Protein AF-A0A1M7JB73-F1 (afdb_monomer)

Structure (mmCIF, N/CA/C/O backbone):
data_AF-A0A1M7JB73-F1
#
_entry.id   AF-A0A1M7JB73-F1
#
loop_
_atom_site.group_PDB
_atom_site.id
_atom_site.type_symbol
_atom_site.label_atom_id
_atom_site.label_alt_id
_atom_site.label_comp_id
_atom_site.label_asym_id
_atom_site.label_entity_id
_atom_site.label_seq_id
_atom_site.pdbx_PDB_ins_code
_atom_site.Cartn_x
_atom_site.Cartn_y
_atom_site.Cartn_z
_atom_site.occupancy
_atom_site.B_iso_or_equiv
_atom_site.auth_seq_id
_atom_site.auth_comp_id
_atom_site.auth_asym_id
_atom_site.auth_atom_id
_atom_site.pdbx_PDB_model_num
ATOM 1 N N . MET A 1 1 ? -12.888 -34.611 30.035 1.00 33.53 1 MET A N 1
ATOM 2 C CA . MET A 1 1 ? -13.230 -35.957 30.534 1.00 33.53 1 MET A CA 1
ATOM 3 C C . MET A 1 1 ? -12.904 -36.923 29.407 1.00 33.53 1 MET A C 1
ATOM 5 O O . MET A 1 1 ? -13.409 -36.718 28.310 1.00 33.53 1 MET A O 1
ATOM 9 N N . GLU A 1 2 ? -11.946 -37.830 29.598 1.00 29.72 2 GLU A N 1
ATOM 10 C CA . GLU A 1 2 ? -11.484 -38.738 28.539 1.00 29.72 2 GLU A CA 1
ATOM 11 C C . GLU A 1 2 ? -12.645 -39.599 28.019 1.00 29.72 2 GLU A C 1
ATOM 13 O O . GLU A 1 2 ? -13.265 -40.345 28.766 1.00 29.72 2 GLU A O 1
ATOM 18 N N . VAL A 1 3 ? -12.936 -39.488 26.721 1.00 44.78 3 VAL A N 1
ATOM 19 C CA . VAL A 1 3 ? -14.051 -40.156 26.016 1.00 44.78 3 VAL A CA 1
ATOM 20 C C . VAL A 1 3 ? -13.821 -41.673 25.851 1.00 44.78 3 VAL A C 1
ATOM 22 O O . VAL A 1 3 ? -14.693 -42.391 25.378 1.00 44.78 3 VAL A O 1
ATOM 25 N N . LYS A 1 4 ? -12.670 -42.204 26.287 1.00 43.72 4 LYS A N 1
ATOM 26 C CA . LYS A 1 4 ? -12.260 -43.601 26.054 1.00 43.72 4 LYS A CA 1
ATOM 27 C C . LYS A 1 4 ? -13.000 -44.664 26.882 1.00 43.72 4 LYS A C 1
ATOM 29 O O . LYS A 1 4 ? -12.678 -45.837 26.742 1.00 43.72 4 LYS A O 1
ATOM 34 N N . THR A 1 5 ? -13.975 -44.298 27.713 1.00 59.62 5 THR A N 1
ATOM 35 C CA . THR A 1 5 ? -14.686 -45.253 28.588 1.00 59.62 5 THR A CA 1
ATOM 36 C C . THR A 1 5 ? -16.200 -45.043 28.664 1.00 59.62 5 THR A C 1
ATOM 38 O O . THR A 1 5 ? -16.821 -45.536 29.600 1.00 59.62 5 THR A O 1
ATOM 41 N N . ASN A 1 6 ? -16.826 -44.332 27.715 1.00 85.19 6 ASN A N 1
ATOM 42 C CA . ASN A 1 6 ? -18.291 -44.224 27.685 1.00 85.19 6 ASN A CA 1
ATOM 43 C C . ASN A 1 6 ? -18.900 -45.266 26.716 1.00 85.19 6 ASN A C 1
ATOM 45 O O . ASN A 1 6 ? -18.767 -45.085 25.500 1.00 85.19 6 ASN A O 1
ATOM 49 N N . PRO A 1 7 ? -19.609 -46.302 27.218 1.00 90.06 7 PRO A N 1
ATOM 50 C CA . PRO A 1 7 ? -20.176 -47.371 26.389 1.00 90.06 7 PRO A CA 1
ATOM 51 C C . PRO A 1 7 ? -21.150 -46.885 25.309 1.00 90.06 7 PRO A C 1
ATOM 53 O O . PRO A 1 7 ? -21.278 -47.513 24.262 1.00 90.06 7 PRO A O 1
ATOM 56 N N . PHE A 1 8 ? -21.812 -45.743 25.521 1.00 92.31 8 PHE A N 1
ATOM 57 C CA . PHE A 1 8 ? -22.703 -45.147 24.526 1.00 92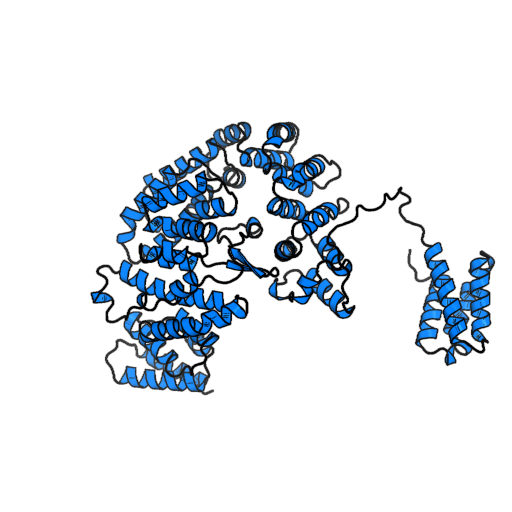.31 8 PHE A CA 1
ATOM 58 C C . PHE A 1 8 ? -21.948 -44.651 23.284 1.00 92.31 8 PHE A C 1
ATOM 60 O O . PHE A 1 8 ? -22.355 -44.935 22.157 1.00 92.31 8 PHE A O 1
ATOM 67 N N . TYR A 1 9 ? -20.840 -43.928 23.476 1.00 91.19 9 TYR A N 1
ATOM 68 C CA . TYR A 1 9 ? -20.047 -43.418 22.354 1.00 91.19 9 TYR A CA 1
ATOM 69 C C . TYR A 1 9 ? -19.308 -44.547 21.634 1.00 91.19 9 TYR A C 1
ATOM 71 O O . TYR A 1 9 ? -19.225 -44.523 20.410 1.00 91.19 9 TYR A O 1
ATOM 79 N N . GLU A 1 10 ? -18.870 -45.580 22.362 1.00 93.50 10 GLU A N 1
ATOM 80 C CA . GLU A 1 10 ? -18.321 -46.792 21.747 1.00 93.50 10 GLU A CA 1
ATOM 81 C C . GLU A 1 10 ? -19.356 -47.500 20.857 1.00 93.50 10 GLU A C 1
ATOM 83 O O . GLU A 1 10 ? -19.046 -47.828 19.711 1.00 93.50 10 GLU A O 1
ATOM 88 N N . LEU A 1 11 ? -20.594 -47.687 21.334 1.00 96.06 11 LEU A N 1
ATOM 89 C CA . LEU A 1 11 ? -21.677 -48.259 20.528 1.00 96.06 11 LEU A CA 1
ATOM 90 C C . LEU A 1 11 ? -21.958 -47.416 19.279 1.00 96.06 11 LEU A C 1
ATOM 92 O O . LEU A 1 11 ? -22.060 -47.962 18.181 1.00 96.06 11 LEU A O 1
ATOM 96 N N . ARG A 1 12 ? -22.047 -46.090 19.427 1.00 94.88 12 ARG A N 1
ATOM 97 C CA . ARG A 1 12 ? -22.299 -45.172 18.309 1.00 94.88 12 ARG A CA 1
ATOM 98 C C . ARG A 1 12 ? -21.203 -45.248 17.246 1.00 94.88 12 ARG A C 1
ATOM 100 O O . ARG A 1 12 ? -21.506 -45.392 16.064 1.00 94.88 12 ARG A O 1
ATOM 107 N N . ASP A 1 13 ? -19.941 -45.203 17.657 1.00 94.94 13 ASP A N 1
ATOM 108 C CA . ASP A 1 13 ? -18.807 -45.285 16.735 1.00 94.94 13 ASP A CA 1
ATOM 109 C C . ASP A 1 13 ? -18.761 -46.653 16.034 1.00 94.94 13 ASP A C 1
ATOM 111 O O . ASP A 1 13 ? -18.415 -46.743 14.852 1.00 94.94 13 ASP A O 1
ATOM 115 N N . ARG A 1 14 ? -19.163 -47.728 16.729 1.00 95.81 14 ARG A N 1
ATOM 116 C CA . ARG A 1 14 ? -19.286 -49.059 16.123 1.00 95.81 14 ARG A CA 1
ATOM 117 C C . ARG A 1 14 ? -20.407 -49.153 15.104 1.00 95.81 14 ARG A C 1
ATOM 119 O O . ARG A 1 14 ? -20.155 -49.718 14.050 1.00 95.81 14 ARG A O 1
ATOM 126 N N . LEU A 1 15 ? -21.571 -48.551 15.342 1.00 97.56 15 LEU A N 1
ATOM 127 C CA . LEU A 1 15 ? -22.640 -48.494 14.339 1.00 97.56 15 LEU A CA 1
ATOM 128 C C . LEU A 1 15 ? -22.153 -47.837 13.034 1.00 97.56 15 LEU A C 1
ATOM 130 O O . LEU A 1 15 ? -22.355 -48.387 11.953 1.00 97.56 15 LEU A O 1
ATOM 134 N N . TYR A 1 16 ? -21.424 -46.719 13.122 1.00 96.88 16 TYR A N 1
ATOM 135 C CA . TYR A 1 16 ? -20.821 -46.076 11.948 1.00 96.88 16 TYR A CA 1
ATOM 136 C C . TYR A 1 16 ? -19.759 -46.952 11.265 1.00 96.88 16 TYR A C 1
ATOM 138 O O . TYR A 1 16 ? -19.732 -47.050 10.037 1.00 96.88 16 TYR A O 1
ATOM 146 N N . ALA A 1 17 ? -18.898 -47.614 12.043 1.00 94.31 17 ALA A N 1
ATOM 147 C CA . ALA A 1 17 ? -17.875 -48.503 11.501 1.00 94.31 17 ALA A CA 1
ATOM 148 C C . ALA A 1 17 ? -18.480 -49.722 10.782 1.00 94.31 17 ALA A C 1
ATOM 150 O O . ALA A 1 17 ? -18.018 -50.074 9.698 1.00 94.31 17 ALA A O 1
ATOM 151 N N . SER A 1 18 ? -19.522 -50.339 11.348 1.00 94.19 18 SER A N 1
ATOM 152 C CA . SER A 1 18 ? -20.218 -51.479 10.741 1.00 94.19 18 SER A CA 1
ATOM 153 C C . SER A 1 18 ? -20.984 -51.064 9.480 1.00 94.19 18 SER A C 1
ATOM 155 O O . SER A 1 18 ? -20.953 -51.785 8.485 1.00 94.19 18 SER A O 1
ATOM 157 N N . ALA A 1 19 ? -21.600 -49.874 9.467 1.00 94.06 19 ALA A N 1
ATOM 158 C CA . ALA A 1 19 ? -22.229 -49.327 8.264 1.00 94.06 19 ALA A CA 1
ATOM 159 C C . ALA A 1 19 ? -21.203 -49.093 7.138 1.00 94.06 19 ALA A C 1
ATOM 161 O O . ALA A 1 19 ? -21.450 -49.466 5.991 1.00 94.06 19 ALA A O 1
ATOM 162 N N . ALA A 1 20 ? -20.029 -48.541 7.468 1.00 91.44 20 ALA A N 1
ATOM 163 C CA . ALA A 1 20 ? -18.953 -48.293 6.508 1.00 91.44 20 ALA A CA 1
ATOM 164 C C . ALA A 1 20 ? -18.288 -49.580 5.984 1.00 91.44 20 ALA A C 1
ATOM 166 O O . ALA A 1 20 ? -17.874 -49.626 4.828 1.00 91.44 20 ALA A O 1
ATOM 167 N N . ALA A 1 21 ? -18.189 -50.624 6.816 1.00 89.38 21 ALA A N 1
ATOM 168 C CA . ALA A 1 21 ? -17.625 -51.922 6.434 1.00 89.38 21 ALA A CA 1
ATOM 169 C C . ALA A 1 21 ? -18.556 -52.754 5.529 1.00 89.38 21 ALA A C 1
ATOM 171 O O . ALA A 1 21 ? -18.091 -53.677 4.862 1.00 89.38 21 ALA A O 1
ATOM 172 N N . GLY A 1 22 ? -19.849 -52.416 5.488 1.00 90.56 22 GLY A N 1
ATOM 173 C CA . GLY A 1 22 ? -20.866 -53.080 4.676 1.00 90.56 22 GLY A CA 1
ATOM 174 C C . GLY A 1 22 ? -21.910 -53.805 5.526 1.00 90.56 22 GLY A C 1
ATOM 175 O O . GLY A 1 22 ? -21.595 -54.669 6.345 1.00 90.56 22 GLY A O 1
ATOM 176 N N . CYS A 1 23 ? -23.189 -53.492 5.288 1.00 90.88 23 CYS A N 1
ATOM 177 C CA . CYS A 1 23 ? -24.300 -53.949 6.131 1.00 90.88 23 CYS A CA 1
ATOM 178 C C . CYS A 1 23 ? -24.533 -55.472 6.105 1.00 90.88 23 CYS A C 1
ATOM 180 O O . CYS A 1 23 ? -25.160 -56.012 7.014 1.00 90.88 23 CYS A O 1
ATOM 182 N N . SER A 1 24 ? -24.014 -56.186 5.101 1.00 90.19 24 SER A N 1
ATOM 183 C CA . SER A 1 24 ? -24.125 -57.647 5.010 1.00 90.19 24 SER A CA 1
ATOM 184 C C . SER A 1 24 ? -23.380 -58.383 6.129 1.00 90.19 24 SER A C 1
ATOM 186 O O . SER A 1 24 ? -23.748 -59.507 6.451 1.00 90.19 24 SER A O 1
ATOM 188 N N . LEU A 1 25 ? -22.370 -57.756 6.745 1.00 91.50 25 LEU A N 1
ATOM 189 C CA . LEU A 1 25 ? -21.508 -58.369 7.765 1.00 91.50 25 LEU A CA 1
ATOM 190 C C . LEU A 1 25 ? -21.971 -58.110 9.208 1.00 91.50 25 LEU A C 1
ATOM 192 O O . LEU A 1 25 ? -21.382 -58.634 10.148 1.00 91.50 25 LEU A O 1
ATOM 196 N N . ILE A 1 26 ? -23.031 -57.321 9.411 1.00 93.75 26 ILE A N 1
ATOM 197 C CA . ILE A 1 26 ? -23.480 -56.877 10.744 1.00 93.75 26 ILE A CA 1
ATOM 198 C C . ILE A 1 26 ? -23.800 -58.054 11.681 1.00 93.75 26 ILE A C 1
ATOM 200 O O . ILE A 1 26 ? -23.476 -58.002 12.866 1.00 93.75 26 ILE A O 1
ATOM 204 N N . SER A 1 27 ? -24.380 -59.145 11.168 1.00 91.25 27 SER A N 1
ATOM 205 C CA . SER A 1 27 ? -24.681 -60.339 11.977 1.00 91.25 27 SER A CA 1
ATOM 206 C C . SER A 1 27 ? -23.425 -61.053 12.495 1.00 91.25 27 SER A C 1
ATOM 208 O O . SER A 1 27 ? -23.497 -61.766 13.500 1.00 91.25 27 SER A O 1
ATOM 210 N N . GLU A 1 28 ? -22.280 -60.849 11.844 1.00 91.94 28 GLU A N 1
ATOM 211 C CA . GLU A 1 28 ? -20.984 -61.458 12.166 1.00 91.94 28 GLU A CA 1
ATOM 212 C C . GLU A 1 28 ? -20.030 -60.477 12.871 1.00 91.94 28 GLU A C 1
ATOM 214 O O . GLU A 1 28 ? -18.966 -60.877 13.347 1.00 91.94 28 GLU A O 1
ATOM 219 N N . ASP A 1 29 ? -20.413 -59.202 13.008 1.00 94.44 29 ASP A N 1
ATOM 220 C CA . ASP A 1 29 ? -19.585 -58.181 13.645 1.00 94.44 29 ASP A CA 1
ATOM 221 C C . ASP A 1 29 ? -19.545 -58.364 15.172 1.00 94.44 29 ASP A C 1
ATOM 223 O O . ASP A 1 29 ? -20.331 -57.804 15.940 1.00 94.44 29 ASP A O 1
ATOM 227 N N . PHE A 1 30 ? -18.575 -59.157 15.632 1.00 95.44 30 PHE A N 1
ATOM 228 C CA . PHE A 1 30 ? -18.301 -59.375 17.053 1.00 95.44 30 PHE A CA 1
ATOM 229 C C . PHE A 1 30 ? -18.028 -58.068 17.816 1.00 95.44 30 PHE A C 1
ATOM 231 O O . PHE A 1 30 ? -18.341 -57.969 19.003 1.00 95.44 30 PHE A O 1
ATOM 238 N N . ARG A 1 31 ? -17.452 -57.049 17.162 1.00 95.38 31 ARG A N 1
ATOM 239 C CA . ARG A 1 31 ? -17.128 -55.776 17.821 1.00 95.38 31 ARG A CA 1
ATOM 240 C C . ARG A 1 31 ? -18.395 -54.979 18.090 1.00 95.38 31 ARG A C 1
ATOM 242 O O . ARG A 1 31 ? -18.507 -54.392 19.162 1.00 95.38 31 ARG A O 1
ATOM 249 N N . LEU A 1 32 ? -19.341 -54.992 17.151 1.00 96.06 32 LEU A N 1
ATOM 250 C CA . LEU A 1 32 ? -20.660 -54.403 17.352 1.00 96.06 32 LEU A CA 1
ATOM 251 C C . LEU A 1 32 ? -21.428 -55.143 18.452 1.00 96.06 32 LEU A C 1
ATOM 253 O O . LEU A 1 32 ? -21.924 -54.494 19.366 1.00 96.06 32 LEU A O 1
ATOM 257 N N . LYS A 1 33 ? -21.455 -56.484 18.433 1.00 96.62 33 LYS A N 1
ATOM 258 C CA . LYS A 1 33 ? -22.101 -57.287 19.493 1.00 96.62 33 LYS A CA 1
ATOM 259 C C . LYS A 1 33 ? -21.556 -56.956 20.880 1.00 96.62 33 LYS A C 1
ATOM 261 O O . LYS A 1 33 ? -22.323 -56.646 21.784 1.00 96.62 33 LYS A O 1
ATOM 266 N N . ARG A 1 34 ? -20.230 -56.910 21.018 1.00 96.31 34 ARG A N 1
ATOM 267 C CA . ARG A 1 34 ? -19.571 -56.537 22.274 1.00 96.31 34 ARG A CA 1
ATOM 268 C C . ARG A 1 34 ? -19.918 -55.114 22.722 1.00 96.31 34 ARG A C 1
ATOM 270 O O . ARG A 1 34 ? -20.082 -54.881 23.915 1.00 96.31 34 ARG A O 1
ATOM 277 N N . ALA A 1 35 ? -20.026 -54.163 21.795 1.00 96.44 35 ALA A N 1
ATOM 278 C CA . ALA A 1 35 ? -20.420 -52.795 22.127 1.00 96.44 35 ALA A CA 1
ATOM 279 C C . ALA A 1 35 ? -21.898 -52.702 22.549 1.00 96.44 35 ALA A C 1
ATOM 281 O O . ALA A 1 35 ? -22.226 -51.941 23.455 1.00 96.44 35 ALA A O 1
ATOM 282 N N . ILE A 1 36 ? -22.780 -53.510 21.947 1.00 96.81 36 ILE A N 1
ATOM 283 C CA . ILE A 1 36 ? -24.183 -53.642 22.368 1.00 96.81 36 ILE A CA 1
ATOM 284 C C . ILE A 1 36 ? -24.244 -54.196 23.794 1.00 96.81 36 ILE A C 1
ATOM 286 O O . ILE A 1 36 ? -24.886 -53.590 24.648 1.00 96.81 36 ILE A O 1
ATOM 290 N N . GLU A 1 37 ? -23.530 -55.287 24.079 1.00 95.62 37 GLU A N 1
ATOM 291 C CA . GLU A 1 37 ? -23.439 -55.883 25.421 1.00 95.62 37 GLU A CA 1
ATOM 292 C C . GLU A 1 37 ? -22.886 -54.889 26.451 1.00 95.62 37 GLU A C 1
ATOM 294 O O . GLU A 1 37 ? -23.477 -54.693 27.511 1.00 95.62 37 GLU A O 1
ATOM 299 N N . GLY A 1 38 ? -21.799 -54.186 26.117 1.00 93.44 38 GLY A N 1
ATOM 300 C CA . GLY A 1 38 ? -21.210 -53.158 26.978 1.00 93.44 38 GLY A CA 1
ATOM 301 C C . GLY A 1 38 ? -22.145 -51.976 27.263 1.00 93.44 38 GLY A C 1
ATOM 302 O O . GLY A 1 38 ? -22.016 -51.331 28.303 1.00 93.44 38 GLY A O 1
ATOM 303 N N . PHE A 1 39 ? -23.109 -51.705 26.379 1.00 94.81 39 PHE A N 1
ATOM 304 C CA . PHE A 1 39 ? -24.109 -50.648 26.538 1.00 94.81 39 PHE A CA 1
ATOM 305 C C . PHE A 1 39 ? -25.310 -51.057 27.415 1.00 94.81 39 PHE A C 1
ATOM 307 O O . PHE A 1 39 ? -26.030 -50.184 27.908 1.00 94.81 39 PHE A O 1
ATOM 314 N N . GLN A 1 40 ? -25.517 -52.355 27.673 1.00 93.94 40 GLN A N 1
ATOM 315 C CA . GLN A 1 40 ? -26.672 -52.866 28.425 1.00 93.94 40 GLN A CA 1
ATOM 316 C C . GLN A 1 40 ? -26.907 -52.168 29.782 1.00 93.94 40 GLN A C 1
ATOM 318 O O . GLN A 1 40 ? -28.048 -51.761 30.020 1.00 93.94 40 GLN A O 1
ATOM 323 N N . PRO A 1 41 ? -25.895 -51.922 30.643 1.00 92.75 41 PRO A N 1
ATOM 324 C CA . PRO A 1 41 ? -26.126 -51.272 31.938 1.00 92.75 41 PRO A CA 1
ATOM 325 C C . PRO A 1 41 ? -26.723 -49.862 31.816 1.00 92.75 41 PRO A C 1
ATOM 327 O O . PRO A 1 41 ? -27.491 -49.420 32.667 1.00 92.75 41 PRO A O 1
ATOM 330 N N . MET A 1 42 ? -26.407 -49.139 30.735 1.00 90.00 42 MET A N 1
ATOM 331 C CA . MET A 1 42 ? -26.978 -47.811 30.478 1.00 90.00 42 MET A CA 1
ATOM 332 C C . MET A 1 42 ? -28.441 -47.908 30.031 1.00 90.00 42 MET A C 1
ATOM 334 O O . MET A 1 42 ? -29.245 -47.026 30.335 1.00 90.00 42 MET A O 1
ATOM 338 N N . SER A 1 43 ? -28.793 -48.990 29.334 1.00 90.00 43 SER A N 1
ATOM 339 C CA . SER A 1 43 ? -30.154 -49.260 28.871 1.00 90.00 43 SER A CA 1
ATOM 340 C C . SER A 1 43 ? -31.136 -49.474 30.030 1.00 90.00 43 SER A C 1
ATOM 342 O O . SER A 1 43 ? -32.269 -49.004 29.972 1.00 90.00 43 SER A O 1
ATOM 344 N N . GLU A 1 44 ? -30.674 -50.078 31.126 1.00 89.88 44 GLU A N 1
ATOM 345 C CA . GLU A 1 44 ? -31.473 -50.334 32.330 1.00 89.88 44 GLU A CA 1
ATOM 346 C C . GLU A 1 44 ? -31.793 -49.042 33.102 1.00 89.88 44 GLU A C 1
ATOM 348 O O . GLU A 1 44 ? -32.832 -48.936 33.754 1.00 89.88 44 GLU A O 1
ATOM 353 N N . ALA A 1 45 ? -30.938 -48.023 32.979 1.00 84.06 45 ALA A N 1
ATOM 354 C CA . ALA A 1 45 ? -31.077 -46.753 33.685 1.00 84.06 45 ALA A CA 1
ATOM 355 C C . ALA A 1 45 ? -31.965 -45.716 32.964 1.00 84.06 45 ALA A C 1
ATOM 357 O O . ALA A 1 45 ? -32.399 -44.745 33.586 1.00 84.06 45 ALA A O 1
ATOM 358 N N . ASN A 1 46 ? -32.233 -45.862 31.658 1.00 88.06 46 ASN A N 1
ATOM 359 C CA . ASN A 1 46 ? -32.953 -44.850 30.875 1.00 88.06 46 ASN A CA 1
ATOM 360 C C . ASN A 1 46 ? -33.816 -45.469 29.762 1.00 88.06 46 ASN A C 1
ATOM 362 O O . ASN A 1 46 ? -33.322 -46.190 28.902 1.00 88.06 46 ASN A O 1
ATOM 366 N N . LYS A 1 47 ? -35.104 -45.099 29.702 1.00 90.81 47 LYS A N 1
ATOM 367 C CA . LYS A 1 47 ? -36.076 -45.635 28.725 1.00 90.81 47 LYS A CA 1
ATOM 368 C C . LYS A 1 47 ? -35.691 -45.404 27.256 1.00 90.81 47 LYS A C 1
ATOM 370 O O . LYS A 1 47 ? -36.027 -46.219 26.401 1.00 90.81 47 LYS A O 1
ATOM 375 N N . VAL A 1 48 ? -35.006 -44.305 26.944 1.00 90.56 48 VAL A N 1
ATOM 376 C CA . VAL A 1 48 ? -34.552 -44.002 25.578 1.00 90.56 48 VAL A CA 1
ATOM 377 C C . VAL A 1 48 ? -33.311 -44.832 25.227 1.00 90.56 48 VAL A C 1
ATOM 379 O O . VAL A 1 48 ? -33.199 -45.316 24.103 1.00 90.56 48 VAL A O 1
ATOM 382 N N . PHE A 1 49 ? -32.431 -45.095 26.199 1.00 94.06 49 PHE A N 1
ATOM 383 C CA . PHE A 1 49 ? -31.334 -46.053 26.036 1.00 94.06 49 PHE A CA 1
ATOM 384 C C . PHE A 1 49 ? -31.820 -47.500 25.934 1.00 94.06 49 PHE A C 1
ATOM 386 O O . PHE A 1 49 ? -31.303 -48.240 25.102 1.00 94.06 49 PHE A O 1
ATOM 393 N N . ALA A 1 50 ? -32.856 -47.888 26.682 1.00 94.75 50 ALA A N 1
ATOM 394 C CA . ALA A 1 50 ? -33.534 -49.175 26.515 1.00 94.75 50 ALA A CA 1
ATOM 395 C C . ALA A 1 50 ? -34.033 -49.367 25.076 1.00 94.75 50 ALA A C 1
ATOM 397 O O . ALA A 1 50 ? -33.832 -50.424 24.479 1.00 94.75 50 ALA A O 1
ATOM 398 N N . LYS A 1 51 ? -34.623 -48.317 24.484 1.00 96.69 51 LYS A N 1
ATOM 399 C CA . LYS A 1 51 ? -35.066 -48.339 23.085 1.00 96.69 51 LYS A CA 1
ATOM 400 C C . LYS A 1 51 ? -33.896 -48.535 22.118 1.00 96.69 51 LYS A C 1
ATOM 402 O O . LYS A 1 51 ? -33.982 -49.404 21.256 1.00 96.69 51 LYS A O 1
ATOM 407 N N . LEU A 1 52 ? -32.810 -47.772 22.272 1.00 96.88 52 LEU A N 1
ATOM 408 C CA . LEU A 1 52 ? -31.622 -47.923 21.424 1.00 96.88 52 LEU A CA 1
ATOM 409 C C . LEU A 1 52 ? -31.019 -49.330 21.545 1.00 96.88 52 LEU A C 1
ATOM 411 O O . LEU A 1 52 ? -30.730 -49.958 20.532 1.00 96.88 52 LEU A O 1
ATOM 415 N N . TYR A 1 53 ? -30.892 -49.857 22.764 1.00 97.50 53 TYR A N 1
ATOM 416 C CA . TYR A 1 53 ? -30.381 -51.207 23.005 1.00 97.50 53 TYR A CA 1
ATOM 417 C C . TYR A 1 53 ? -31.251 -52.281 22.334 1.00 97.50 53 TYR A C 1
ATOM 419 O O . TYR A 1 53 ? -30.725 -53.170 21.665 1.00 97.50 53 TYR A O 1
ATOM 427 N N . ALA A 1 54 ? -32.580 -52.181 22.438 1.00 97.31 54 ALA A N 1
ATOM 428 C CA . ALA A 1 54 ? -33.500 -53.104 21.772 1.00 97.31 54 ALA A CA 1
ATOM 429 C C . ALA A 1 54 ? -33.396 -53.034 20.237 1.00 97.31 54 ALA A C 1
ATOM 431 O O . ALA A 1 54 ? -33.392 -54.070 19.566 1.00 97.31 54 ALA A O 1
ATOM 432 N N . MET A 1 55 ? -33.258 -51.826 19.679 1.00 98.00 55 MET A N 1
ATOM 433 C CA . MET A 1 55 ? -33.054 -51.630 18.241 1.00 98.00 55 MET A CA 1
ATOM 434 C C . MET A 1 55 ? -31.737 -52.256 17.773 1.00 98.00 55 MET A C 1
ATOM 436 O O . MET A 1 55 ? -31.734 -53.001 16.797 1.00 98.00 55 MET A O 1
ATOM 440 N N . CYS A 1 56 ? -30.637 -52.039 18.499 1.00 97.44 56 CYS A N 1
ATOM 441 C CA . CYS A 1 56 ? -29.341 -52.618 18.147 1.00 97.44 56 CYS A CA 1
ATOM 442 C C . CYS A 1 56 ? -29.317 -54.151 18.264 1.00 97.44 56 CYS A C 1
ATOM 444 O O . CYS A 1 56 ? -28.669 -54.809 17.457 1.00 97.44 56 CYS A O 1
ATOM 446 N N . ASN A 1 57 ? -30.040 -54.743 19.219 1.00 96.69 57 ASN A N 1
ATOM 447 C CA . ASN A 1 57 ? -30.192 -56.201 19.274 1.00 96.69 57 ASN A CA 1
ATOM 448 C C . ASN A 1 57 ? -31.007 -56.731 18.086 1.00 96.69 57 ASN A C 1
ATOM 450 O O . ASN A 1 57 ? -30.625 -57.725 17.473 1.00 96.69 57 ASN A O 1
ATOM 454 N N . SER A 1 58 ? -32.085 -56.035 17.717 1.00 96.44 58 SER A N 1
ATOM 455 C CA . SER A 1 58 ? -32.916 -56.402 16.561 1.00 96.44 58 SER A CA 1
ATOM 456 C C . SER A 1 58 ? -32.130 -56.313 15.248 1.00 96.44 58 SER A C 1
ATOM 458 O O . SER A 1 58 ? -32.250 -57.190 14.391 1.00 96.44 58 SER A O 1
ATOM 460 N N . LEU A 1 59 ? -31.261 -55.302 15.125 1.00 97.19 59 LEU A N 1
ATOM 461 C CA . LEU A 1 59 ? -30.373 -55.084 13.982 1.00 97.19 59 LEU A CA 1
ATOM 462 C C . LEU A 1 59 ? -29.518 -56.318 13.642 1.00 97.19 59 LEU A C 1
ATOM 464 O O . LEU A 1 59 ? -29.335 -56.626 12.466 1.00 97.19 59 LEU A O 1
ATOM 468 N N . LEU A 1 60 ? -29.032 -57.064 14.641 1.00 95.19 60 LEU A N 1
ATOM 469 C CA . LEU A 1 60 ? -28.180 -58.244 14.420 1.00 95.19 60 LEU A CA 1
ATOM 470 C C . LEU A 1 60 ? -28.879 -59.353 13.620 1.00 95.19 60 LEU A C 1
ATOM 472 O O . LEU A 1 60 ? -28.209 -60.188 13.007 1.00 95.19 60 LEU A O 1
ATOM 476 N N . THR A 1 61 ? -30.211 -59.350 13.620 1.00 94.81 61 THR A N 1
ATOM 477 C CA . THR A 1 61 ? -31.064 -60.365 12.986 1.00 94.81 61 THR A CA 1
ATOM 478 C C . THR A 1 61 ? -32.008 -59.795 11.930 1.00 94.81 61 THR A C 1
ATOM 480 O O . THR A 1 61 ? -32.781 -60.547 11.352 1.00 94.81 61 THR A O 1
ATOM 483 N N . ALA A 1 62 ? -31.952 -58.488 11.662 1.00 93.69 62 ALA A N 1
ATOM 484 C CA . ALA A 1 62 ? -32.836 -57.837 10.704 1.00 93.69 62 ALA A CA 1
ATOM 485 C C . ALA A 1 62 ? -32.602 -58.347 9.270 1.00 93.69 62 ALA A C 1
ATOM 487 O O . ALA A 1 62 ? -31.457 -58.586 8.859 1.00 93.69 62 ALA A O 1
ATOM 488 N N . ASP A 1 63 ? -33.686 -58.459 8.501 1.00 91.25 63 ASP A N 1
ATOM 489 C CA . ASP A 1 63 ? -33.630 -58.765 7.069 1.00 91.25 63 ASP A CA 1
ATOM 490 C C . ASP A 1 63 ? -33.054 -57.571 6.295 1.00 91.25 63 ASP A C 1
ATOM 492 O O . ASP A 1 63 ? -32.055 -57.705 5.585 1.00 91.25 63 ASP A O 1
ATOM 496 N N . ASP A 1 64 ? -33.605 -56.373 6.524 1.00 94.38 64 ASP A N 1
ATOM 497 C CA . ASP A 1 64 ? -33.072 -55.110 6.005 1.00 94.38 64 ASP A CA 1
ATOM 498 C C . ASP A 1 64 ? -32.133 -54.444 7.020 1.00 94.38 64 ASP A C 1
ATOM 500 O O . ASP A 1 64 ? -32.485 -53.528 7.772 1.00 94.38 64 ASP A O 1
ATOM 504 N N . LYS A 1 65 ? -30.892 -54.930 7.036 1.00 93.94 65 LYS A N 1
ATOM 505 C CA . LYS A 1 65 ? -29.839 -54.409 7.915 1.00 93.94 65 LYS A CA 1
ATOM 506 C C . LYS A 1 65 ? -29.452 -52.966 7.588 1.00 93.94 65 LYS A C 1
ATOM 508 O O . LYS A 1 65 ? -28.975 -52.272 8.481 1.00 93.94 65 LYS A O 1
ATOM 513 N N . ALA A 1 66 ? -29.644 -52.518 6.345 1.00 92.62 66 ALA A N 1
ATOM 514 C CA . ALA A 1 66 ? -29.287 -51.168 5.918 1.00 92.62 66 ALA A CA 1
ATOM 515 C C . ALA A 1 66 ? -30.262 -50.131 6.492 1.00 92.62 66 ALA A C 1
ATOM 517 O O . ALA A 1 66 ? -29.823 -49.132 7.062 1.00 92.62 66 ALA A O 1
ATOM 518 N N . SER A 1 67 ? -31.570 -50.396 6.421 1.00 94.31 67 SER A N 1
ATOM 519 C CA . SER A 1 67 ? -32.563 -49.540 7.079 1.00 94.31 67 SER A CA 1
ATOM 520 C C . SER A 1 67 ? -32.419 -49.594 8.602 1.00 94.31 67 SER A C 1
ATOM 522 O O . SER A 1 67 ? -32.381 -48.556 9.259 1.00 94.31 67 SER A O 1
ATOM 524 N N . ALA A 1 68 ? -32.267 -50.793 9.175 1.00 95.94 68 ALA A N 1
ATOM 525 C CA . ALA A 1 68 ? -32.187 -50.956 10.625 1.00 95.94 68 ALA A CA 1
ATOM 526 C C . ALA A 1 68 ? -30.958 -50.259 11.239 1.00 95.94 68 ALA A C 1
ATOM 528 O O . ALA A 1 68 ? -31.069 -49.642 12.301 1.00 95.94 68 ALA A O 1
ATOM 529 N N . ILE A 1 69 ? -29.787 -50.312 10.585 1.00 97.06 69 ILE A N 1
ATOM 530 C CA . ILE A 1 69 ? -28.592 -49.638 11.112 1.00 97.06 69 ILE A CA 1
ATOM 531 C C . ILE A 1 69 ? -28.710 -48.118 11.001 1.00 97.06 69 ILE A C 1
ATOM 533 O O . ILE A 1 69 ? -28.247 -47.416 11.899 1.00 97.06 69 ILE A O 1
ATOM 537 N N . ALA A 1 70 ? -29.369 -47.606 9.957 1.00 96.38 70 ALA A N 1
ATOM 538 C CA . ALA A 1 70 ? -29.635 -46.179 9.814 1.00 96.38 70 ALA A CA 1
ATOM 539 C C . ALA A 1 70 ? -30.526 -45.657 10.953 1.00 96.38 70 ALA A C 1
ATOM 541 O O . ALA A 1 70 ? -30.209 -44.626 11.544 1.00 96.38 70 ALA A O 1
ATOM 542 N N . ASP A 1 71 ? -31.569 -46.401 11.333 1.00 97.19 71 ASP A N 1
ATOM 543 C CA . ASP A 1 71 ? -32.435 -46.047 12.466 1.00 97.19 71 ASP A CA 1
ATOM 544 C C . ASP A 1 71 ? -31.684 -46.087 13.808 1.00 97.19 71 ASP A C 1
ATOM 546 O O . ASP A 1 71 ? -31.857 -45.203 14.656 1.00 97.19 71 ASP A O 1
ATOM 550 N N . CYS A 1 72 ? -30.814 -47.085 14.005 1.00 97.50 72 CYS A N 1
ATOM 551 C CA . CYS A 1 72 ? -29.932 -47.158 15.173 1.00 97.50 72 CYS A CA 1
ATOM 552 C C . CYS A 1 72 ? -28.987 -45.949 15.248 1.00 97.50 72 CYS A C 1
ATOM 554 O O . CYS A 1 72 ? -28.863 -45.343 16.314 1.00 97.50 72 CYS A O 1
ATOM 556 N N . ILE A 1 73 ? -28.348 -45.579 14.132 1.00 97.69 73 ILE A N 1
ATOM 557 C CA . ILE A 1 73 ? -27.463 -44.408 14.045 1.00 97.69 73 ILE A CA 1
ATOM 558 C C . ILE A 1 73 ? -28.248 -43.126 14.328 1.00 97.69 73 ILE A C 1
ATOM 560 O O . ILE A 1 73 ? -27.822 -42.327 15.158 1.00 97.69 73 ILE A O 1
ATOM 564 N N . ALA A 1 74 ? -29.418 -42.952 13.711 1.00 96.75 74 ALA A N 1
ATOM 565 C CA . ALA A 1 74 ? -30.245 -41.765 13.890 1.00 96.75 74 ALA A CA 1
ATOM 566 C C . ALA A 1 74 ? -30.656 -41.563 15.358 1.00 96.75 74 ALA A C 1
ATOM 568 O O . ALA A 1 74 ? -30.552 -40.453 15.886 1.00 96.75 74 ALA A O 1
ATOM 569 N N . LEU A 1 75 ? -31.080 -42.629 16.049 1.00 96.00 75 LEU A N 1
ATOM 570 C CA . LEU A 1 75 ? -31.423 -42.545 17.469 1.00 96.00 75 LEU A CA 1
ATOM 571 C C . LEU A 1 75 ? -30.185 -42.318 18.350 1.00 96.00 75 LEU A C 1
ATOM 573 O O . LEU A 1 75 ? -30.260 -41.545 19.307 1.00 96.00 75 LEU A O 1
ATOM 577 N N . ALA A 1 76 ? -29.052 -42.952 18.036 1.00 94.62 76 ALA A N 1
ATOM 578 C CA . ALA A 1 76 ? -27.798 -42.719 18.746 1.00 94.62 76 ALA A CA 1
ATOM 579 C C . ALA A 1 76 ? -27.314 -41.265 18.586 1.00 94.62 76 ALA A C 1
ATOM 581 O O . ALA A 1 76 ? -26.901 -40.646 19.563 1.00 94.62 76 ALA A O 1
ATOM 582 N N . ASP A 1 77 ? -27.429 -40.665 17.404 1.00 92.81 77 ASP A N 1
ATOM 583 C CA . ASP A 1 77 ? -27.063 -39.262 17.196 1.00 92.81 77 ASP A CA 1
ATOM 584 C C . ASP A 1 77 ? -28.027 -38.303 17.894 1.00 92.81 77 ASP A C 1
ATOM 586 O O . ASP A 1 77 ? -27.580 -37.373 18.567 1.00 92.81 77 ASP A O 1
ATOM 590 N N . ALA A 1 78 ? -29.337 -38.561 17.832 1.00 91.25 78 ALA A N 1
ATOM 591 C CA . ALA A 1 78 ? -30.321 -37.780 18.579 1.00 91.25 78 ALA A CA 1
ATOM 592 C C . ALA A 1 78 ? -30.021 -37.800 20.087 1.00 91.25 78 ALA A C 1
ATOM 594 O O . ALA A 1 78 ? -30.011 -36.757 20.744 1.00 91.25 78 ALA A O 1
ATOM 595 N N . LEU A 1 79 ? -29.699 -38.976 20.633 1.00 88.88 79 LEU A N 1
ATOM 596 C CA . LEU A 1 79 ? -29.305 -39.130 22.030 1.00 88.88 79 LEU A CA 1
ATOM 597 C C . LEU A 1 79 ? -28.030 -38.353 22.365 1.00 88.88 79 LEU A C 1
ATOM 599 O O . LEU A 1 79 ? -28.001 -37.657 23.380 1.00 88.88 79 LEU A O 1
ATOM 603 N N . ALA A 1 80 ? -27.012 -38.410 21.505 1.00 86.50 80 ALA A N 1
ATOM 604 C CA . ALA A 1 80 ? -25.770 -37.669 21.701 1.00 86.50 80 ALA A CA 1
ATOM 605 C C . ALA A 1 80 ? -26.006 -36.151 21.723 1.00 86.50 80 ALA A C 1
ATOM 607 O O . ALA A 1 80 ? -25.439 -35.455 22.563 1.00 86.50 80 ALA A O 1
ATOM 608 N N . VAL A 1 81 ? -26.891 -35.647 20.855 1.00 81.88 81 VAL A N 1
ATOM 609 C CA . VAL A 1 81 ? -27.294 -34.233 20.840 1.00 81.88 81 VAL A CA 1
ATOM 610 C C . VAL A 1 81 ? -28.020 -33.858 22.134 1.00 81.88 81 VAL A C 1
ATOM 612 O O . VAL A 1 81 ? -27.686 -32.847 22.745 1.00 81.88 81 VAL A O 1
ATOM 615 N N . THR A 1 82 ? -28.966 -34.680 22.601 1.00 77.62 82 THR A N 1
ATOM 616 C CA . THR A 1 82 ? -29.728 -34.393 23.836 1.00 77.62 82 THR A CA 1
ATOM 617 C C . THR A 1 82 ? -28.908 -34.501 25.122 1.00 77.62 82 THR A C 1
ATOM 619 O O . THR A 1 82 ? -29.255 -33.876 26.120 1.00 77.62 82 THR A O 1
ATOM 622 N N . GLN A 1 83 ? -27.818 -35.272 25.113 1.00 71.88 83 GLN A N 1
ATOM 623 C CA . GLN A 1 83 ? -26.875 -35.362 26.234 1.00 71.88 83 GLN A CA 1
ATOM 624 C C . GLN A 1 83 ? -25.868 -34.216 26.264 1.00 71.88 83 GLN A C 1
ATOM 626 O O . GLN A 1 83 ? -25.134 -34.073 27.243 1.00 71.88 83 GLN A O 1
ATOM 631 N N . GLY A 1 84 ? -25.828 -33.392 25.215 1.00 57.00 84 GLY A N 1
ATOM 632 C CA . GLY A 1 84 ? -25.082 -32.149 25.222 1.00 57.00 84 GLY A CA 1
ATOM 633 C C . GLY A 1 84 ? -25.667 -31.196 26.258 1.00 57.00 84 GLY A C 1
ATOM 634 O O . GLY A 1 84 ? -26.666 -30.528 26.013 1.00 57.00 84 GLY A O 1
ATOM 635 N N . THR A 1 85 ? -25.036 -31.095 27.424 1.00 54.12 85 THR A N 1
ATOM 636 C CA . THR A 1 85 ? -25.262 -29.955 28.312 1.00 54.12 85 THR A CA 1
ATOM 637 C C . THR A 1 85 ? -24.594 -28.733 27.697 1.00 54.12 85 THR A C 1
ATOM 639 O O . THR A 1 85 ? -23.384 -28.754 27.454 1.00 54.12 85 THR A O 1
ATOM 642 N N . PHE A 1 86 ? -25.354 -27.662 27.465 1.00 48.72 86 PHE A N 1
ATOM 643 C CA . PHE A 1 86 ? -24.757 -26.367 27.154 1.00 48.72 86 PHE A CA 1
ATOM 644 C C . PHE A 1 86 ? -23.871 -25.953 28.329 1.00 48.72 86 PHE A C 1
ATOM 646 O O . PHE A 1 86 ? -24.322 -25.903 29.471 1.00 48.72 86 PHE A O 1
ATOM 653 N N . THR A 1 87 ? -22.600 -25.665 28.057 1.00 50.41 87 THR A N 1
ATOM 654 C CA . THR A 1 87 ? -21.669 -25.138 29.065 1.00 50.41 87 THR A CA 1
ATOM 655 C C . THR A 1 87 ? -22.058 -23.741 29.546 1.00 50.41 87 THR A C 1
ATOM 657 O O . THR A 1 87 ? -21.558 -23.296 30.574 1.00 50.41 87 THR A O 1
ATOM 660 N N . ASP A 1 88 ? -22.944 -23.060 28.817 1.00 47.53 88 ASP A N 1
ATOM 661 C CA . ASP A 1 88 ? -23.464 -21.740 29.143 1.00 47.53 88 ASP A CA 1
ATOM 662 C C . ASP A 1 88 ? -24.991 -21.712 28.966 1.00 47.53 88 ASP A C 1
ATOM 664 O O . ASP A 1 88 ? -25.508 -21.948 27.875 1.00 47.53 88 ASP A O 1
ATOM 668 N N . SER A 1 89 ? -25.708 -21.446 30.058 1.00 58.47 89 SER A N 1
ATOM 669 C CA . SER A 1 89 ? -27.164 -21.265 30.097 1.00 58.47 89 SER A CA 1
ATOM 670 C C . SER A 1 89 ? -27.570 -19.786 30.087 1.00 58.47 89 SER A C 1
ATOM 672 O O . SER A 1 89 ? -28.697 -19.448 30.462 1.00 58.47 89 SER A O 1
ATOM 674 N N . SER A 1 90 ? -26.652 -18.882 29.732 1.00 63.84 90 SER A N 1
ATOM 675 C CA . SER A 1 90 ? -26.956 -17.467 29.556 1.00 63.84 90 SER A CA 1
ATOM 676 C C . SER A 1 90 ? -28.046 -17.278 28.497 1.00 63.84 90 SER A C 1
ATOM 678 O O . SER A 1 90 ? -28.156 -18.023 27.521 1.00 63.84 90 SER A O 1
ATOM 680 N N . LYS A 1 91 ? -28.915 -16.281 28.707 1.00 60.88 91 LYS A N 1
ATOM 681 C CA . LYS A 1 91 ? -29.933 -15.918 27.716 1.00 60.88 91 LYS A CA 1
ATOM 682 C C . LYS A 1 91 ? -29.223 -15.440 26.451 1.00 60.88 91 LYS A C 1
ATOM 684 O O . LYS A 1 91 ? -28.721 -14.319 26.413 1.00 60.88 91 LYS A O 1
ATOM 689 N N . THR A 1 92 ? -29.219 -16.262 25.411 1.00 53.84 92 THR A N 1
ATOM 690 C CA . THR A 1 92 ? -28.753 -15.848 24.090 1.00 53.84 92 THR A CA 1
ATOM 691 C C . THR A 1 92 ? -29.803 -14.942 23.460 1.00 53.84 92 THR A C 1
ATOM 693 O O . THR A 1 92 ? -30.936 -15.365 23.221 1.00 53.84 92 THR A O 1
ATOM 696 N N . ALA A 1 93 ? -29.443 -13.691 23.185 1.00 61.19 93 ALA A N 1
ATOM 697 C CA . ALA A 1 93 ? -30.207 -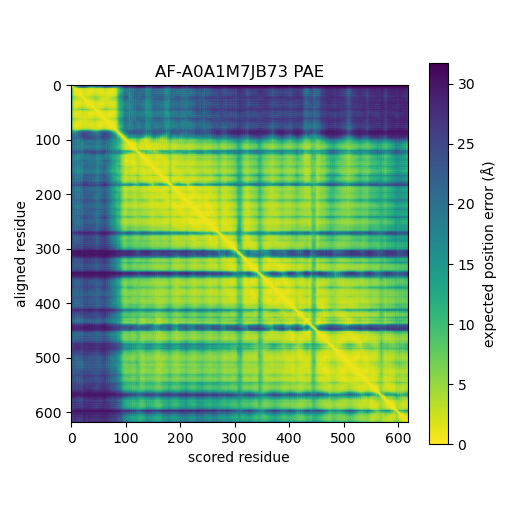12.875 22.251 1.00 61.19 93 ALA A CA 1
ATOM 698 C C . ALA A 1 93 ? -29.974 -13.399 20.820 1.00 61.19 93 ALA A C 1
ATOM 700 O O . ALA A 1 93 ? -28.896 -13.938 20.546 1.00 61.19 93 ALA A O 1
ATOM 701 N N . PRO A 1 94 ? -30.940 -13.247 19.895 1.00 61.03 94 PRO A N 1
ATOM 702 C CA . PRO A 1 94 ? -30.680 -13.469 18.479 1.00 61.03 94 PRO A CA 1
ATOM 703 C C . PRO A 1 94 ? -29.456 -12.652 18.057 1.00 61.03 94 PRO A C 1
ATOM 705 O O . PRO A 1 94 ? -29.381 -11.457 18.351 1.00 61.03 94 PRO A O 1
ATOM 708 N N . ALA A 1 95 ? -28.493 -13.292 17.394 1.00 59.69 95 ALA A N 1
ATOM 709 C CA . ALA A 1 95 ? -27.358 -12.572 16.835 1.00 59.69 95 ALA A CA 1
ATOM 710 C C . ALA A 1 95 ? -27.875 -11.505 15.860 1.00 59.69 95 ALA A C 1
ATOM 712 O O . ALA A 1 95 ? -28.795 -11.767 15.078 1.00 59.69 95 ALA A O 1
ATOM 713 N N . ALA A 1 96 ? -27.290 -10.307 15.903 1.00 64.19 96 ALA A N 1
ATOM 714 C CA . ALA A 1 96 ? -27.601 -9.287 14.914 1.00 64.19 96 ALA A CA 1
ATOM 715 C C . ALA A 1 96 ? -27.300 -9.849 13.510 1.00 64.19 96 ALA A C 1
ATOM 717 O O . ALA A 1 96 ? -26.241 -10.457 13.320 1.00 64.19 96 ALA A O 1
ATOM 718 N N . PRO A 1 97 ? -28.207 -9.688 12.530 1.00 62.78 97 PRO A N 1
ATOM 719 C CA . PRO A 1 97 ? -27.971 -10.191 11.186 1.00 62.78 97 PRO A CA 1
ATOM 720 C C . PRO A 1 97 ? -26.736 -9.503 10.598 1.00 62.78 97 PRO A C 1
ATOM 722 O O . PRO A 1 97 ? -26.718 -8.288 10.396 1.00 62.78 97 PRO A O 1
ATOM 725 N N . LEU A 1 98 ? -25.697 -10.290 10.321 1.00 67.88 98 LEU A N 1
ATOM 726 C CA . LEU A 1 98 ? -24.513 -9.818 9.615 1.00 67.88 98 LEU A CA 1
ATOM 727 C C . LEU A 1 98 ? -24.851 -9.695 8.124 1.00 67.88 98 LEU A C 1
ATOM 729 O O . LEU A 1 98 ? -25.164 -10.684 7.458 1.00 67.88 98 LEU A O 1
ATOM 733 N N . LYS A 1 99 ? -24.812 -8.466 7.602 1.00 78.75 99 LYS A N 1
ATOM 734 C CA . LYS A 1 99 ? -24.946 -8.196 6.163 1.00 78.75 99 LYS A CA 1
ATOM 735 C C . LYS A 1 99 ? -23.716 -8.720 5.417 1.00 78.75 99 LYS A C 1
ATOM 737 O O . LYS A 1 99 ? -22.657 -8.869 6.006 1.00 78.75 99 LYS A O 1
ATOM 742 N N . GLY A 1 100 ? -23.862 -9.037 4.134 1.00 78.50 100 GLY A N 1
ATOM 743 C CA . GLY A 1 100 ? -22.721 -9.396 3.285 1.00 78.50 100 GLY A CA 1
ATOM 744 C C . GLY A 1 100 ? -22.232 -10.847 3.377 1.00 78.50 100 GLY A C 1
ATOM 745 O O . GLY A 1 100 ? -21.333 -11.206 2.625 1.00 78.50 100 GLY A O 1
ATOM 746 N N . ILE A 1 101 ? -22.828 -11.710 4.211 1.00 86.69 101 ILE A N 1
ATOM 747 C CA . ILE A 1 101 ? -22.510 -13.152 4.243 1.00 86.69 101 ILE A CA 1
ATOM 748 C C . ILE A 1 101 ? -23.202 -13.867 3.078 1.00 86.69 101 ILE A C 1
ATOM 750 O O . ILE A 1 101 ? -24.420 -13.770 2.919 1.00 86.69 101 ILE A O 1
ATOM 754 N N . ARG A 1 102 ? -22.439 -14.618 2.275 1.00 87.94 102 ARG A N 1
ATOM 755 C CA . ARG A 1 102 ? -22.953 -15.347 1.105 1.00 87.94 102 ARG A CA 1
ATOM 756 C C . ARG A 1 102 ? -22.371 -16.762 1.061 1.00 87.94 102 ARG A C 1
ATOM 758 O O . ARG A 1 102 ? -21.197 -16.916 0.738 1.00 87.94 102 ARG A O 1
ATOM 765 N N . PRO A 1 103 ? -23.158 -17.807 1.377 1.00 89.62 103 PRO A N 1
ATOM 766 C CA . PRO A 1 103 ? -22.712 -19.187 1.218 1.00 89.62 103 PRO A CA 1
ATOM 767 C C . PRO A 1 103 ? -22.343 -19.490 -0.237 1.00 89.62 103 PRO A C 1
ATOM 769 O O . PRO A 1 103 ? -23.081 -19.136 -1.155 1.00 89.62 103 PRO A O 1
ATOM 772 N N . ALA A 1 104 ? -21.226 -20.182 -0.432 1.00 91.06 104 ALA A N 1
ATOM 773 C CA . ALA A 1 104 ? -20.707 -20.551 -1.738 1.00 91.06 104 ALA A CA 1
ATOM 774 C C . ALA A 1 104 ? -20.701 -22.073 -1.949 1.00 91.06 104 ALA A C 1
ATOM 776 O O . ALA A 1 104 ? -20.468 -22.872 -1.032 1.00 91.06 104 ALA A O 1
ATOM 777 N N . HIS A 1 105 ? -20.889 -22.494 -3.199 1.00 92.75 105 HIS A N 1
ATOM 778 C CA . HIS A 1 105 ? -20.745 -23.892 -3.605 1.00 92.75 105 HIS A CA 1
ATOM 779 C C . HIS A 1 105 ? -19.261 -24.255 -3.769 1.00 92.75 105 HIS A C 1
ATOM 781 O O . HIS A 1 105 ? -18.706 -24.241 -4.867 1.00 92.75 105 HIS A O 1
ATOM 787 N N . LEU A 1 106 ? -18.607 -24.574 -2.651 1.00 93.00 106 LEU A N 1
ATOM 788 C CA . LEU A 1 106 ? -17.201 -24.975 -2.587 1.00 93.00 106 LEU A CA 1
ATOM 789 C C . LEU A 1 106 ? -17.051 -26.403 -2.056 1.00 93.00 106 LEU A C 1
ATOM 791 O O . LEU A 1 106 ? -17.776 -26.822 -1.151 1.00 93.00 106 LEU A O 1
ATOM 795 N N . SER A 1 107 ? -16.074 -27.136 -2.597 1.00 94.69 107 SER A N 1
ATOM 796 C CA . SER A 1 107 ? -15.705 -28.455 -2.078 1.00 94.69 107 SER A CA 1
ATOM 797 C C . SER A 1 107 ? -15.059 -28.332 -0.693 1.00 94.69 107 SER A C 1
ATOM 799 O O . SER A 1 107 ? -14.395 -27.336 -0.395 1.00 94.69 107 SER A O 1
ATOM 801 N N . LEU A 1 108 ? -15.195 -29.365 0.145 1.00 92.56 108 LEU A N 1
ATOM 802 C CA . LEU A 1 108 ? -14.543 -29.393 1.460 1.00 92.56 108 LEU A CA 1
ATOM 803 C C . LEU A 1 108 ? -13.015 -29.284 1.345 1.00 92.56 108 LEU A C 1
ATOM 805 O O . LEU A 1 108 ? -12.389 -28.609 2.158 1.00 92.56 108 LEU A O 1
ATOM 809 N N . LYS A 1 109 ? -12.431 -29.896 0.305 1.00 95.44 109 LYS A N 1
ATOM 810 C CA . LYS A 1 109 ? -11.001 -29.794 -0.003 1.00 95.44 109 LYS A CA 1
ATOM 811 C C . LYS A 1 109 ? -10.586 -28.333 -0.198 1.00 95.44 109 LYS A C 1
ATOM 813 O O . LYS A 1 109 ? -9.715 -27.864 0.521 1.00 95.44 109 LYS A O 1
ATOM 818 N N . THR A 1 110 ? -11.281 -27.607 -1.073 1.00 95.38 110 THR A N 1
ATOM 819 C CA . THR A 1 110 ? -11.008 -26.187 -1.361 1.00 95.38 110 THR A CA 1
ATOM 820 C C . THR A 1 110 ? -11.144 -25.312 -0.115 1.00 95.38 110 THR A C 1
ATOM 822 O O . THR A 1 110 ? -10.301 -24.463 0.155 1.00 95.38 110 THR A O 1
ATOM 825 N N . ILE A 1 111 ? -12.185 -25.537 0.691 1.00 95.50 111 ILE A N 1
ATOM 826 C CA . ILE A 1 111 ? -12.378 -24.795 1.945 1.00 95.50 111 ILE A CA 1
ATOM 827 C C . ILE A 1 111 ? -11.213 -25.042 2.906 1.00 95.50 111 ILE A C 1
ATOM 829 O O . ILE A 1 111 ? -10.738 -24.105 3.545 1.00 95.50 111 ILE A O 1
ATOM 833 N N . ASN A 1 112 ? -10.755 -26.289 3.025 1.00 94.75 112 ASN A N 1
ATOM 834 C CA . ASN A 1 112 ? -9.636 -26.628 3.897 1.00 94.75 112 ASN A CA 1
ATOM 835 C C . ASN A 1 112 ? -8.316 -26.046 3.380 1.00 94.75 112 ASN A C 1
ATOM 837 O O . ASN A 1 112 ? -7.569 -25.502 4.182 1.00 94.75 112 ASN A O 1
ATOM 841 N N . GLU A 1 113 ? -8.066 -26.064 2.070 1.00 94.94 113 GLU A N 1
ATOM 842 C CA . GLU A 1 113 ? -6.898 -25.413 1.456 1.00 94.94 113 GLU A CA 1
ATOM 843 C C . GLU A 1 113 ? -6.850 -23.917 1.796 1.00 94.94 113 GLU A C 1
ATOM 845 O O . GLU A 1 113 ? -5.839 -23.432 2.303 1.00 94.94 113 GLU A O 1
ATOM 850 N N . TYR A 1 114 ? -7.964 -23.194 1.639 1.00 95.31 114 TYR A N 1
ATOM 851 C CA . TYR A 1 114 ? -8.031 -21.781 2.023 1.00 95.31 114 TYR A CA 1
ATOM 852 C C . TYR A 1 114 ? -7.840 -21.560 3.526 1.00 95.31 114 TYR A C 1
ATOM 854 O O . TYR A 1 114 ? -7.168 -20.611 3.926 1.00 95.31 114 TYR A O 1
ATOM 862 N N . LYS A 1 115 ? -8.389 -22.434 4.377 1.00 94.44 115 LYS A N 1
ATOM 863 C CA . LYS A 1 115 ? -8.180 -22.354 5.831 1.00 94.44 115 LYS A CA 1
ATOM 864 C C . LYS A 1 115 ? -6.720 -22.566 6.220 1.00 94.44 115 LYS A C 1
ATOM 866 O O . LYS A 1 115 ? -6.237 -21.865 7.105 1.00 94.44 115 LYS A O 1
ATOM 871 N N . GLU A 1 116 ? -6.026 -23.500 5.577 1.00 93.06 116 GLU A N 1
ATOM 872 C CA . GLU A 1 116 ? -4.598 -23.722 5.810 1.00 93.06 116 GLU A CA 1
ATOM 873 C C . GLU A 1 116 ? -3.766 -22.522 5.346 1.00 93.06 116 GLU A C 1
ATOM 875 O O . GLU A 1 116 ? -2.894 -22.070 6.087 1.00 93.06 116 GLU A O 1
ATOM 880 N N . LEU A 1 117 ? -4.092 -21.925 4.192 1.00 92.38 117 LEU A N 1
ATOM 881 C CA . LEU A 1 117 ? -3.446 -20.691 3.729 1.00 92.38 117 LEU A CA 1
ATOM 882 C C . LEU A 1 117 ? -3.663 -19.520 4.694 1.00 92.38 117 LEU A C 1
ATOM 884 O O . LEU A 1 117 ? -2.706 -18.830 5.033 1.00 92.38 117 LEU A O 1
ATOM 888 N N . ILE A 1 118 ? -4.885 -19.329 5.201 1.00 92.81 118 ILE A N 1
ATOM 889 C CA . ILE A 1 118 ? -5.188 -18.293 6.202 1.00 92.81 118 ILE A CA 1
ATOM 890 C C . ILE A 1 118 ? -4.360 -18.494 7.480 1.00 92.81 118 ILE A C 1
ATOM 892 O O . ILE A 1 118 ? -3.934 -17.522 8.095 1.00 92.81 118 ILE A O 1
ATOM 896 N N . ARG A 1 119 ? -4.121 -19.743 7.897 1.00 88.25 119 ARG A N 1
ATOM 897 C CA . ARG A 1 119 ? -3.347 -20.058 9.112 1.00 88.25 119 ARG A CA 1
ATOM 898 C C . ARG A 1 119 ? -1.837 -19.971 8.910 1.00 88.25 119 ARG A C 1
ATOM 900 O O . ARG A 1 119 ? -1.103 -19.867 9.895 1.00 88.25 119 ARG A O 1
ATOM 907 N N . LYS A 1 120 ? -1.362 -20.045 7.665 1.00 86.19 120 LYS A N 1
ATOM 908 C CA . LYS A 1 120 ? 0.060 -20.021 7.323 1.00 86.19 120 LYS A CA 1
ATOM 909 C C . LYS A 1 120 ? 0.656 -18.658 7.679 1.00 86.19 120 LYS A C 1
ATOM 911 O O . LYS A 1 120 ? 0.397 -17.648 7.029 1.00 86.19 120 LYS A O 1
ATOM 916 N N . ASN A 1 121 ? 1.503 -18.637 8.706 1.00 69.75 121 ASN A N 1
ATOM 917 C CA . ASN A 1 121 ? 2.283 -17.454 9.045 1.00 69.75 121 ASN A CA 1
ATOM 918 C C . ASN A 1 121 ? 3.322 -17.233 7.928 1.00 69.75 121 ASN A C 1
ATOM 920 O O . ASN A 1 121 ? 4.212 -18.064 7.766 1.00 69.75 121 ASN A O 1
ATOM 924 N N . ALA A 1 122 ? 3.168 -16.144 7.165 1.00 69.62 122 ALA A N 1
ATOM 925 C CA . ALA A 1 122 ? 3.872 -15.812 5.913 1.00 69.62 122 ALA A CA 1
ATOM 926 C C . ALA A 1 122 ? 3.298 -16.437 4.620 1.00 69.62 122 ALA A C 1
ATOM 928 O O . ALA A 1 122 ? 3.969 -17.204 3.928 1.00 69.62 122 ALA A O 1
ATOM 929 N N . TYR A 1 123 ? 2.076 -16.038 4.252 1.00 74.12 123 TYR A N 1
ATOM 930 C CA . TYR A 1 123 ? 1.599 -16.106 2.866 1.00 74.12 123 TYR A CA 1
ATOM 931 C C . TYR A 1 123 ? 1.844 -14.775 2.131 1.00 74.12 123 TYR A C 1
ATOM 933 O O . TYR A 1 123 ? 1.955 -13.700 2.734 1.00 74.12 123 TYR A O 1
ATOM 941 N N . THR A 1 124 ? 1.882 -14.839 0.807 1.00 67.19 124 THR A N 1
ATOM 942 C CA . THR A 1 124 ? 1.772 -13.677 -0.082 1.00 67.19 124 THR A CA 1
ATOM 943 C C . THR A 1 124 ? 0.328 -13.560 -0.587 1.00 67.19 124 THR A C 1
ATOM 945 O O . THR A 1 124 ? -0.278 -14.590 -0.870 1.00 67.19 124 THR A O 1
ATOM 948 N N . PRO A 1 125 ? -0.288 -12.362 -0.682 1.00 60.75 125 PRO A N 1
ATOM 949 C CA . PRO A 1 125 ? -1.661 -12.229 -1.193 1.00 60.75 125 PRO A CA 1
ATOM 950 C C . PRO A 1 125 ? -1.890 -12.857 -2.578 1.00 60.75 125 PRO A C 1
ATOM 952 O O . PRO A 1 125 ? -3.023 -13.186 -2.911 1.00 60.75 125 PRO A O 1
ATOM 955 N N . GLN A 1 126 ? -0.815 -13.051 -3.348 1.00 66.94 126 GLN A N 1
ATOM 956 C CA . GLN A 1 126 ? -0.773 -13.755 -4.630 1.00 66.94 126 GLN A CA 1
ATOM 957 C C . GLN A 1 126 ? -1.033 -15.270 -4.521 1.00 66.94 126 GLN A C 1
ATOM 959 O O . GLN A 1 126 ? -1.340 -15.900 -5.526 1.00 66.94 126 GLN A O 1
ATOM 964 N N . GLU A 1 127 ? -0.916 -15.864 -3.328 1.00 81.12 127 GLU A N 1
ATOM 965 C CA . GLU A 1 127 ? -1.298 -17.263 -3.069 1.00 81.12 127 GLU A CA 1
ATOM 966 C C . GLU A 1 127 ? -2.824 -17.451 -3.009 1.00 81.12 127 GLU A C 1
ATOM 968 O O . GLU A 1 127 ? -3.298 -18.582 -3.104 1.00 81.12 127 GLU A O 1
ATOM 973 N N . PHE A 1 128 ? -3.596 -16.367 -2.863 1.00 87.69 128 PHE A N 1
ATOM 974 C CA . PHE A 1 128 ? -5.053 -16.400 -2.966 1.00 87.69 128 PHE A CA 1
ATOM 975 C C . PHE A 1 128 ? -5.484 -16.127 -4.405 1.00 87.69 128 PHE A C 1
ATOM 977 O O . PHE A 1 128 ? -5.130 -15.102 -4.986 1.00 87.69 128 PHE A O 1
ATOM 984 N N . ASP A 1 129 ? -6.271 -17.043 -4.963 1.00 88.19 129 ASP A N 1
ATOM 985 C CA . ASP A 1 129 ? -6.814 -16.925 -6.312 1.00 88.19 129 ASP A CA 1
ATOM 986 C C . ASP A 1 129 ? -8.077 -16.046 -6.358 1.00 88.19 129 ASP A C 1
ATOM 988 O O . ASP A 1 129 ? -8.700 -15.738 -5.340 1.00 88.19 129 ASP A O 1
ATOM 992 N N . ASP A 1 130 ? -8.504 -15.659 -7.561 1.00 85.56 130 ASP A N 1
ATOM 993 C CA . ASP A 1 130 ? -9.728 -14.865 -7.752 1.00 85.56 130 ASP A CA 1
ATOM 994 C C . ASP A 1 130 ? -10.959 -15.550 -7.143 1.00 85.56 130 ASP A C 1
ATOM 996 O O . ASP A 1 130 ? -11.865 -14.897 -6.616 1.00 85.56 130 ASP A O 1
ATOM 1000 N N . LYS A 1 131 ? -10.982 -16.888 -7.174 1.00 90.75 131 LYS A N 1
ATOM 1001 C CA . LYS A 1 131 ? -12.064 -17.691 -6.608 1.00 90.75 131 LYS A CA 1
ATOM 1002 C C . LYS A 1 131 ? -12.146 -17.536 -5.091 1.00 90.75 131 LYS A C 1
ATOM 1004 O O . LYS A 1 131 ? -13.260 -17.476 -4.568 1.00 90.75 131 LYS A O 1
ATOM 1009 N N . PHE A 1 132 ? -11.022 -17.431 -4.386 1.00 93.81 132 PHE A N 1
ATOM 1010 C CA . PHE A 1 132 ? -11.010 -17.120 -2.962 1.00 93.81 132 PHE A CA 1
ATOM 1011 C C . PHE A 1 132 ? -11.704 -15.782 -2.699 1.00 93.81 132 PHE A C 1
ATOM 1013 O O . PHE A 1 132 ? -12.652 -15.733 -1.918 1.00 93.81 132 PHE A O 1
ATOM 1020 N N . TYR A 1 133 ? -11.291 -14.714 -3.388 1.00 90.88 133 TYR A N 1
ATOM 1021 C CA . TYR A 1 133 ? -11.832 -13.372 -3.160 1.00 90.88 133 TYR A CA 1
ATOM 1022 C C . TYR A 1 133 ? -13.328 -13.282 -3.496 1.00 90.88 133 TYR A C 1
ATOM 1024 O O . TYR A 1 133 ? -14.093 -12.705 -2.725 1.00 90.88 133 TYR A O 1
ATOM 1032 N N . GLN A 1 134 ? -13.777 -13.934 -4.574 1.00 89.75 134 GLN A N 1
ATOM 1033 C CA . GLN A 1 134 ? -15.199 -14.020 -4.938 1.00 89.75 134 GLN A CA 1
ATOM 1034 C C . GLN A 1 134 ? -16.060 -14.710 -3.869 1.00 89.75 134 GLN A C 1
ATOM 1036 O O . GLN A 1 134 ? -17.245 -14.407 -3.742 1.00 89.75 134 GLN A O 1
ATOM 1041 N N . ASN A 1 135 ? -15.475 -15.636 -3.102 1.00 93.12 135 ASN A N 1
ATOM 1042 C CA . ASN A 1 135 ? -16.181 -16.460 -2.122 1.00 93.12 135 ASN A CA 1
ATOM 1043 C C . ASN A 1 135 ? -15.757 -16.174 -0.671 1.00 93.12 135 ASN A C 1
ATOM 1045 O O . ASN A 1 135 ? -16.111 -16.933 0.230 1.00 93.12 135 ASN A O 1
ATOM 1049 N N . ALA A 1 136 ? -15.028 -15.084 -0.410 1.00 92.75 136 ALA A N 1
ATOM 1050 C CA . ALA A 1 136 ? -14.527 -14.757 0.927 1.00 92.75 136 ALA A CA 1
ATOM 1051 C C . ALA A 1 136 ? -15.646 -14.482 1.948 1.00 92.75 136 ALA A C 1
ATOM 1053 O O . ALA A 1 136 ? -15.448 -14.648 3.151 1.00 92.75 136 ALA A O 1
ATOM 1054 N N . SER A 1 137 ? -16.835 -14.116 1.461 1.00 92.38 137 SER A N 1
ATOM 1055 C CA . SER A 1 137 ? -18.056 -13.953 2.256 1.00 92.38 137 SER A CA 1
ATOM 1056 C C . SER A 1 137 ? -18.739 -15.275 2.638 1.00 92.38 137 SER A C 1
ATOM 1058 O O . SER A 1 137 ? -19.736 -15.250 3.366 1.00 92.38 137 SER A O 1
ATOM 1060 N N . ASP A 1 138 ? -18.220 -16.430 2.198 1.00 94.31 138 ASP A N 1
ATOM 1061 C CA . ASP A 1 138 ? -18.689 -17.734 2.667 1.00 94.31 138 ASP A CA 1
ATOM 1062 C C . ASP A 1 138 ? -18.428 -17.862 4.174 1.00 94.31 138 ASP A C 1
ATOM 1064 O O . ASP A 1 138 ? -17.283 -17.709 4.613 1.00 94.31 138 ASP A O 1
ATOM 1068 N N . PRO A 1 139 ? -19.442 -18.198 4.992 1.00 92.31 139 PRO A N 1
ATOM 1069 C CA . PRO A 1 139 ? -19.310 -18.195 6.447 1.00 92.31 139 PRO A CA 1
ATOM 1070 C C . PRO A 1 139 ? -18.210 -19.137 6.960 1.00 92.31 139 PRO A C 1
ATOM 1072 O O . PRO A 1 139 ? -17.624 -18.887 8.013 1.00 92.31 139 PRO A O 1
ATOM 1075 N N . ARG A 1 140 ? -17.875 -20.205 6.221 1.00 94.44 140 ARG A N 1
ATOM 1076 C CA . ARG A 1 140 ? -16.838 -21.172 6.615 1.00 94.44 140 ARG A CA 1
ATOM 1077 C C . ARG A 1 140 ? -15.430 -20.626 6.391 1.00 94.44 140 ARG A C 1
ATOM 1079 O O . ARG A 1 140 ? -14.529 -21.011 7.138 1.00 94.44 140 ARG A O 1
ATOM 1086 N N . ILE A 1 141 ? -15.239 -19.779 5.379 1.00 95.50 141 ILE A N 1
ATOM 1087 C CA . ILE A 1 141 ? -13.971 -19.093 5.087 1.00 95.50 141 ILE A CA 1
ATOM 1088 C C . ILE A 1 141 ? -13.857 -17.854 5.973 1.00 95.50 141 ILE A C 1
ATOM 1090 O O . ILE A 1 141 ? -12.868 -17.697 6.687 1.00 95.50 141 ILE A O 1
ATOM 1094 N N . LEU A 1 142 ? -14.908 -17.034 6.005 1.00 93.88 142 LEU A N 1
ATOM 1095 C CA . LEU A 1 142 ? -14.988 -15.825 6.813 1.00 93.88 142 LEU A CA 1
ATOM 1096 C C . LEU A 1 142 ? -14.732 -16.105 8.295 1.00 93.88 142 LEU A C 1
ATOM 1098 O O . LEU A 1 142 ? -13.953 -15.399 8.926 1.00 93.88 142 LEU A O 1
ATOM 1102 N N . SER A 1 143 ? -15.292 -17.184 8.848 1.00 92.19 143 SER A N 1
ATOM 1103 C CA . SER A 1 143 ? -14.999 -17.591 10.227 1.00 92.19 143 SER A CA 1
ATOM 1104 C C . SER A 1 143 ? -13.503 -17.847 10.459 1.00 92.19 143 SER A C 1
ATOM 1106 O O . SER A 1 143 ? -12.967 -17.463 11.496 1.00 92.19 143 SER A O 1
ATOM 1108 N N . ALA A 1 144 ? -12.796 -18.452 9.499 1.00 94.06 144 ALA A N 1
ATOM 1109 C CA . ALA A 1 144 ? -11.355 -18.663 9.616 1.00 94.06 144 ALA A CA 1
ATOM 1110 C C . ALA A 1 144 ? -10.570 -17.343 9.550 1.00 94.06 144 ALA A C 1
ATOM 1112 O O . ALA A 1 144 ? -9.628 -17.173 10.320 1.00 94.06 144 ALA A O 1
ATOM 1113 N N . ILE A 1 145 ? -10.996 -16.405 8.696 1.00 93.62 145 ILE A N 1
ATOM 1114 C CA . ILE A 1 145 ? -10.420 -15.056 8.607 1.00 93.62 145 ILE A CA 1
ATOM 1115 C C . ILE A 1 145 ? -10.587 -14.320 9.941 1.00 93.62 145 ILE A C 1
ATOM 1117 O O . ILE A 1 145 ? -9.599 -13.865 10.512 1.00 93.62 145 ILE A O 1
ATOM 1121 N N . LEU A 1 146 ? -11.813 -14.248 10.470 1.00 91.75 146 LEU A N 1
ATOM 1122 C CA . LEU A 1 146 ? -12.116 -13.543 11.720 1.00 91.75 146 LEU A CA 1
ATOM 1123 C C . LEU A 1 146 ? -11.354 -14.139 12.913 1.00 91.75 146 LEU A C 1
ATOM 1125 O O . LEU A 1 146 ? -10.820 -13.402 13.736 1.00 91.75 146 LEU A O 1
ATOM 1129 N N . ASN A 1 147 ? -11.213 -15.467 12.966 1.00 89.25 147 ASN A N 1
ATOM 1130 C CA . ASN A 1 147 ? -10.451 -16.145 14.019 1.00 89.25 147 ASN A CA 1
ATOM 1131 C C . ASN A 1 147 ? -8.946 -15.826 14.004 1.00 89.25 147 ASN A C 1
ATOM 1133 O O . ASN A 1 147 ? -8.301 -15.935 15.049 1.00 89.25 147 ASN A O 1
ATOM 1137 N N . ALA A 1 148 ? -8.392 -15.474 12.841 1.00 90.25 148 ALA A N 1
ATOM 1138 C CA . ALA A 1 148 ? -6.983 -15.127 12.662 1.00 9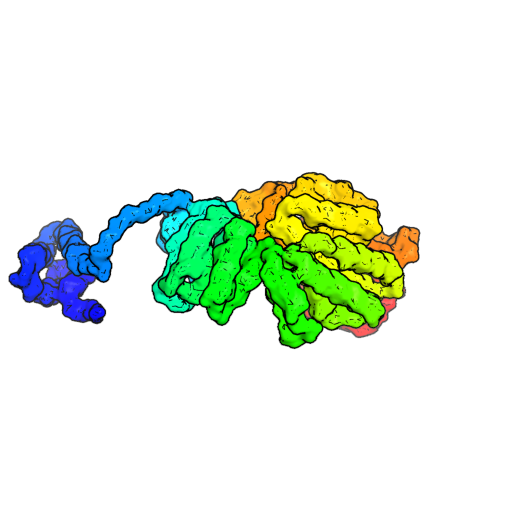0.25 148 ALA A CA 1
ATOM 1139 C C . ALA A 1 148 ? -6.732 -13.608 12.617 1.00 90.25 148 ALA A C 1
ATOM 1141 O O . ALA A 1 148 ? -5.580 -13.180 12.618 1.00 90.25 148 ALA A O 1
ATOM 1142 N N . ALA A 1 149 ? -7.779 -12.780 12.572 1.00 89.69 149 ALA A N 1
ATOM 1143 C CA . ALA A 1 149 ? -7.663 -11.353 12.276 1.00 89.69 149 ALA A CA 1
ATOM 1144 C C . ALA A 1 149 ? -6.879 -10.539 13.329 1.00 89.69 149 ALA A C 1
ATOM 1146 O O . ALA A 1 149 ? -6.394 -9.450 13.027 1.00 89.69 149 ALA A O 1
ATOM 1147 N N . ASP A 1 150 ? -6.689 -11.068 14.541 1.00 85.88 150 ASP A N 1
ATOM 1148 C CA . ASP A 1 150 ? -5.833 -10.476 15.580 1.00 85.88 150 ASP A CA 1
ATOM 1149 C C . ASP A 1 150 ? -4.328 -10.571 15.272 1.00 85.88 150 ASP A C 1
ATOM 1151 O O . ASP A 1 150 ? -3.516 -9.939 15.957 1.00 85.88 150 ASP A O 1
ATOM 1155 N N . LYS A 1 151 ? -3.934 -11.356 14.260 1.00 87.06 151 LYS A N 1
ATOM 1156 C CA . LYS A 1 151 ? -2.533 -11.587 13.905 1.00 87.06 151 LYS A CA 1
ATOM 1157 C C . LYS A 1 151 ? -2.016 -10.543 12.908 1.00 87.06 151 LYS A C 1
ATOM 1159 O O . LYS A 1 151 ? -2.614 -10.382 11.848 1.00 87.06 151 LYS A O 1
ATOM 1164 N N . PRO A 1 152 ? -0.844 -9.920 13.149 1.00 83.69 152 PRO A N 1
ATOM 1165 C CA . PRO A 1 152 ? -0.284 -8.914 12.239 1.00 83.69 152 PRO A CA 1
ATOM 1166 C C . PRO A 1 152 ? -0.075 -9.389 10.794 1.00 83.69 152 PRO A C 1
ATOM 1168 O O . PRO A 1 152 ? -0.222 -8.605 9.858 1.00 83.69 152 PRO A O 1
ATOM 1171 N N . TYR A 1 153 ? 0.230 -10.677 10.580 1.00 84.75 153 TYR A N 1
ATOM 1172 C CA . TYR A 1 153 ? 0.399 -11.223 9.227 1.00 84.75 153 TYR A CA 1
ATOM 1173 C C . TYR A 1 153 ? -0.901 -11.190 8.403 1.00 84.75 153 TYR A C 1
ATOM 1175 O O . TYR A 1 153 ? -0.837 -11.240 7.178 1.00 84.75 153 TYR A O 1
ATOM 1183 N N . MET A 1 154 ? -2.069 -11.063 9.048 1.00 87.81 154 MET A N 1
ATOM 1184 C CA . MET A 1 154 ? -3.366 -10.974 8.373 1.00 87.81 154 MET A CA 1
ATOM 1185 C C . MET A 1 154 ? -3.650 -9.606 7.760 1.00 87.81 154 MET A C 1
ATOM 1187 O O . MET A 1 154 ? -4.532 -9.516 6.910 1.00 87.81 154 MET A O 1
ATOM 1191 N N . ASN A 1 155 ? -2.901 -8.560 8.129 1.00 86.00 155 ASN A N 1
ATOM 1192 C CA . ASN A 1 155 ? -3.190 -7.188 7.705 1.00 86.00 155 ASN A CA 1
ATOM 1193 C C . ASN A 1 155 ? -3.279 -7.074 6.179 1.00 86.00 155 ASN A C 1
ATOM 1195 O O . ASN A 1 155 ? -4.243 -6.518 5.671 1.00 86.00 155 ASN A O 1
ATOM 1199 N N . LYS A 1 156 ? -2.348 -7.695 5.438 1.00 82.50 156 LYS A N 1
ATOM 1200 C CA . LYS A 1 156 ? -2.347 -7.658 3.965 1.00 82.50 156 LYS A CA 1
ATOM 1201 C C . LYS A 1 156 ? -3.594 -8.297 3.347 1.00 82.50 156 LYS A C 1
ATOM 1203 O O . LYS A 1 156 ? -4.139 -7.742 2.396 1.00 82.50 156 LYS A O 1
ATOM 1208 N N . LEU A 1 157 ? -4.041 -9.446 3.860 1.00 87.44 157 LEU A N 1
ATOM 1209 C CA . LEU A 1 157 ? -5.259 -10.089 3.362 1.00 87.44 157 LEU A CA 1
ATOM 1210 C C . LEU A 1 157 ? -6.502 -9.304 3.752 1.00 87.44 157 LEU A C 1
ATOM 1212 O O . LEU A 1 157 ? -7.379 -9.145 2.917 1.00 87.44 157 LEU A O 1
ATOM 1216 N N . ILE A 1 158 ? -6.582 -8.785 4.978 1.00 89.12 158 ILE A N 1
ATOM 1217 C CA . ILE A 1 158 ? -7.726 -7.966 5.392 1.00 89.12 158 ILE A CA 1
ATOM 1218 C C . ILE A 1 158 ? -7.814 -6.699 4.534 1.00 89.12 158 ILE A C 1
ATOM 1220 O O . ILE A 1 158 ? -8.908 -6.355 4.105 1.00 89.12 158 ILE A O 1
ATOM 1224 N N . THR A 1 159 ? -6.689 -6.061 4.191 1.00 84.44 159 THR A N 1
ATOM 1225 C CA . THR A 1 159 ? -6.668 -4.948 3.228 1.00 84.44 159 THR A CA 1
ATOM 1226 C C . THR A 1 159 ? -7.174 -5.369 1.847 1.00 84.44 159 THR A C 1
ATOM 1228 O O . THR A 1 159 ? -7.959 -4.652 1.235 1.00 84.44 159 THR A O 1
ATOM 1231 N N . ALA A 1 160 ? -6.780 -6.544 1.348 1.00 84.69 160 ALA A N 1
ATOM 1232 C CA . ALA A 1 160 ? -7.301 -7.051 0.079 1.00 84.69 160 ALA A CA 1
ATOM 1233 C C . ALA A 1 160 ? -8.807 -7.371 0.157 1.00 84.69 160 ALA A C 1
ATOM 1235 O O . ALA A 1 160 ? -9.552 -7.069 -0.773 1.00 84.69 160 ALA A O 1
ATOM 1236 N N . LEU A 1 161 ? -9.273 -7.935 1.272 1.00 89.06 161 LEU A N 1
ATOM 1237 C CA . LEU A 1 161 ? -10.678 -8.264 1.507 1.00 89.06 161 LEU A CA 1
ATOM 1238 C C . LEU A 1 161 ? -11.550 -7.028 1.694 1.00 89.06 161 LEU A C 1
ATOM 1240 O O . LEU A 1 161 ? -12.684 -7.041 1.226 1.00 89.06 161 LEU A O 1
ATOM 1244 N N . GLU A 1 162 ? -11.037 -5.965 2.315 1.00 87.38 162 GLU A N 1
ATOM 1245 C CA . GLU A 1 162 ? -11.719 -4.671 2.382 1.00 87.38 162 GLU A CA 1
ATOM 1246 C C . GLU A 1 162 ? -12.060 -4.183 0.974 1.00 87.38 162 GLU A C 1
ATOM 1248 O O . GLU A 1 162 ? -13.193 -3.785 0.736 1.00 87.38 162 GLU A O 1
ATOM 1253 N N . SER A 1 163 ? -11.161 -4.343 -0.003 1.00 82.69 163 SER A N 1
ATOM 1254 C CA . SER A 1 163 ? -11.462 -3.904 -1.369 1.00 82.69 163 SER A CA 1
ATOM 1255 C C . SER A 1 163 ? -12.658 -4.636 -1.999 1.00 82.69 163 SER A C 1
ATOM 1257 O O . SER A 1 163 ? -13.361 -4.044 -2.814 1.00 82.69 163 SER A O 1
ATOM 1259 N N . VAL A 1 164 ? -12.920 -5.888 -1.601 1.00 85.69 164 VAL A N 1
ATOM 1260 C CA . VAL A 1 164 ? -13.963 -6.759 -2.177 1.00 85.69 164 VAL A CA 1
ATOM 1261 C C . VAL A 1 164 ? -15.263 -6.722 -1.379 1.00 85.69 164 VAL A C 1
ATOM 1263 O O . VAL A 1 164 ? -16.348 -6.643 -1.951 1.00 85.69 164 VAL A O 1
ATOM 1266 N N . MET A 1 165 ? -15.156 -6.820 -0.055 1.00 88.06 165 MET A N 1
ATOM 1267 C CA . MET A 1 165 ? -16.285 -6.866 0.874 1.00 88.06 165 MET A CA 1
ATOM 1268 C C . MET A 1 165 ? -16.713 -5.466 1.328 1.00 88.06 165 MET A C 1
ATOM 1270 O O . MET A 1 165 ? -17.844 -5.285 1.774 1.00 88.06 165 MET A O 1
ATOM 1274 N N . GLY A 1 166 ? -15.826 -4.478 1.206 1.00 83.69 166 GLY A N 1
ATOM 1275 C CA . GLY A 1 166 ? -16.061 -3.098 1.601 1.00 83.69 166 GLY A CA 1
ATOM 1276 C C . GLY A 1 166 ? -16.459 -2.970 3.065 1.00 83.69 166 GLY A C 1
ATOM 1277 O O . GLY A 1 166 ? -15.941 -3.647 3.958 1.00 83.69 166 GLY A O 1
ATOM 1278 N N . ASP A 1 167 ? -17.445 -2.107 3.284 1.00 82.44 167 ASP A N 1
ATOM 1279 C CA . ASP A 1 167 ? -17.967 -1.758 4.599 1.00 82.44 167 ASP A CA 1
ATOM 1280 C C . ASP A 1 167 ? -18.533 -2.940 5.393 1.00 82.44 167 ASP A C 1
ATOM 1282 O O . ASP A 1 167 ? -18.549 -2.872 6.622 1.00 82.44 167 ASP A O 1
ATOM 1286 N N . ASP A 1 168 ? -18.968 -4.021 4.736 1.00 87.75 168 ASP A N 1
ATOM 1287 C CA . ASP A 1 168 ? -19.560 -5.178 5.419 1.00 87.75 168 ASP A CA 1
ATOM 1288 C C . ASP A 1 168 ? -18.528 -5.926 6.287 1.00 87.75 168 ASP A C 1
ATOM 1290 O O . ASP A 1 168 ? -18.888 -6.532 7.297 1.00 87.75 168 ASP A O 1
ATOM 1294 N N . LEU A 1 169 ? -17.233 -5.856 5.946 1.00 90.75 169 LEU A N 1
ATOM 1295 C CA . LEU A 1 169 ? -16.166 -6.543 6.683 1.00 90.75 169 LEU A CA 1
ATOM 1296 C C . LEU A 1 169 ? -15.873 -5.895 8.048 1.00 90.75 169 LEU A C 1
ATOM 1298 O O . LEU A 1 169 ? -15.568 -6.594 9.017 1.00 90.75 169 LEU A O 1
ATOM 1302 N N . MET A 1 170 ? -15.962 -4.567 8.144 1.00 90.38 170 MET A N 1
ATOM 1303 C CA . MET A 1 170 ? -15.498 -3.819 9.321 1.00 90.38 170 MET A CA 1
ATOM 1304 C C . MET A 1 170 ? -16.312 -4.111 10.597 1.00 90.38 170 MET A C 1
ATOM 1306 O O . MET A 1 170 ? -15.697 -4.418 11.624 1.00 90.38 170 MET A O 1
ATOM 1310 N N . PRO A 1 171 ? -17.664 -4.127 10.571 1.00 89.25 171 PRO A N 1
ATOM 1311 C CA . PRO A 1 171 ? -18.465 -4.555 11.717 1.00 89.25 171 PRO A CA 1
ATOM 1312 C C . PRO A 1 171 ? -18.150 -5.983 12.160 1.00 89.25 171 PRO A C 1
ATOM 1314 O O . PRO A 1 171 ? -18.106 -6.260 13.359 1.00 89.25 171 PRO A O 1
ATOM 1317 N N . MET A 1 172 ? -17.895 -6.892 11.210 1.00 90.38 172 MET A N 1
ATOM 1318 C CA . MET A 1 172 ? -17.569 -8.285 11.521 1.00 90.38 172 MET A CA 1
ATOM 1319 C C . MET A 1 172 ? -16.245 -8.379 12.279 1.00 90.38 172 MET A C 1
ATOM 1321 O O . MET A 1 172 ? -16.185 -9.042 13.315 1.00 90.38 172 MET A O 1
ATOM 1325 N N . LEU A 1 173 ? -15.215 -7.655 11.826 1.00 91.69 173 LEU A N 1
ATOM 1326 C CA . LEU A 1 173 ? -13.926 -7.576 12.514 1.00 91.69 173 LEU A CA 1
ATOM 1327 C C . LEU A 1 173 ? -14.081 -7.036 13.941 1.00 91.69 173 LEU A C 1
ATOM 1329 O O . LEU A 1 173 ? -13.593 -7.672 14.875 1.00 91.69 173 LEU A O 1
ATOM 1333 N N . LEU A 1 174 ? -14.824 -5.939 14.133 1.00 90.62 174 LEU A N 1
ATOM 1334 C CA . LEU A 1 174 ? -15.086 -5.367 15.464 1.00 90.62 174 LEU A CA 1
ATOM 1335 C C . LEU A 1 174 ? -15.869 -6.314 16.381 1.00 90.62 174 LEU A C 1
ATOM 1337 O O . LEU A 1 174 ? -15.597 -6.378 17.580 1.00 90.62 174 LEU A O 1
ATOM 1341 N N . SER A 1 175 ? -16.838 -7.050 15.832 1.00 87.50 175 SER A N 1
ATOM 1342 C CA . SER A 1 175 ? -17.632 -8.022 16.594 1.00 87.50 175 SER A CA 1
ATOM 1343 C C . SER A 1 175 ? -16.843 -9.280 16.973 1.00 87.50 175 SER A C 1
ATOM 1345 O O . SER A 1 175 ? -17.182 -9.941 17.949 1.00 87.50 175 SER A O 1
ATOM 1347 N N . SER A 1 176 ? -15.776 -9.593 16.228 1.00 88.38 176 SER A N 1
ATOM 1348 C CA . SER A 1 176 ? -14.938 -10.779 16.442 1.00 88.38 176 SER A CA 1
ATOM 1349 C C . SER A 1 176 ? -13.851 -10.606 17.509 1.00 88.38 176 SER A C 1
ATOM 1351 O O . SER A 1 176 ? -13.114 -11.554 17.784 1.00 88.38 176 SER A O 1
ATOM 1353 N N . ILE A 1 177 ? -13.726 -9.412 18.102 1.00 88.19 177 ILE A N 1
ATOM 1354 C CA . ILE A 1 177 ? -12.719 -9.142 19.132 1.00 88.19 177 ILE A CA 1
ATOM 1355 C C . ILE A 1 177 ? -13.034 -9.982 20.372 1.00 88.19 177 ILE A C 1
ATOM 1357 O O . ILE A 1 177 ? -14.072 -9.828 21.013 1.00 88.19 177 ILE A O 1
ATOM 1361 N N . ASP A 1 178 ? -12.098 -10.857 20.723 1.00 84.06 178 ASP A N 1
ATOM 1362 C CA . ASP A 1 178 ? -12.259 -11.820 21.803 1.00 84.06 178 ASP A CA 1
ATOM 1363 C C . ASP A 1 178 ? -11.508 -11.370 23.062 1.00 84.06 178 ASP A C 1
ATOM 1365 O O . ASP A 1 178 ? -10.297 -11.560 23.198 1.00 84.06 178 ASP A O 1
ATOM 1369 N N . PHE A 1 179 ? -12.247 -10.804 24.019 1.00 86.62 179 PHE A N 1
ATOM 1370 C CA . PHE A 1 179 ? -11.686 -10.364 25.300 1.00 86.62 179 PHE A CA 1
ATOM 1371 C C . PHE A 1 179 ? -11.235 -11.518 26.207 1.00 86.62 179 PHE A C 1
ATOM 1373 O O . PHE A 1 179 ? -10.528 -11.270 27.182 1.00 86.62 179 PHE A O 1
ATOM 1380 N N . SER A 1 180 ? -11.608 -12.772 25.916 1.00 78.94 180 SER A N 1
ATOM 1381 C CA . SER A 1 180 ? -11.151 -13.925 26.707 1.00 78.94 180 SER A CA 1
ATOM 1382 C C . SER A 1 180 ? -9.673 -14.248 26.462 1.00 78.94 180 SER A C 1
ATOM 1384 O O . SER A 1 180 ? -8.986 -14.801 27.327 1.00 78.94 180 SER A O 1
ATOM 1386 N N . LYS A 1 181 ? -9.138 -13.850 25.303 1.00 76.81 181 LYS A N 1
ATOM 1387 C CA . LYS A 1 181 ? -7.723 -14.001 24.974 1.00 76.81 181 LYS A CA 1
ATOM 1388 C C . LYS A 1 181 ? -6.923 -12.917 25.689 1.00 76.81 181 LYS A C 1
ATOM 1390 O O . LYS A 1 181 ? -6.861 -11.775 25.245 1.00 76.81 181 LYS A O 1
ATOM 1395 N N . LYS A 1 182 ? -6.208 -13.303 26.752 1.00 62.62 182 LYS A N 1
ATOM 1396 C CA . LYS A 1 182 ? -5.295 -12.417 27.507 1.00 62.62 182 LYS A CA 1
ATOM 1397 C C . LYS A 1 182 ? -4.279 -11.679 26.619 1.00 62.62 182 LYS A C 1
ATOM 1399 O O . LYS A 1 182 ? -3.874 -10.575 26.955 1.00 62.62 182 LYS A O 1
ATOM 1404 N N . ASN A 1 183 ? -3.899 -12.289 25.493 1.00 59.00 183 ASN A N 1
ATOM 1405 C CA . ASN A 1 183 ? -2.958 -11.738 24.515 1.00 59.00 183 ASN A CA 1
ATOM 1406 C C . ASN A 1 183 ? -3.657 -11.187 23.257 1.00 59.00 183 ASN A C 1
ATOM 1408 O O . ASN A 1 183 ? -3.003 -11.065 22.220 1.00 59.00 183 ASN A O 1
ATOM 1412 N N . SER A 1 184 ? -4.972 -10.925 23.299 1.00 70.31 184 SER A N 1
ATOM 1413 C CA . SER A 1 184 ? -5.659 -10.271 22.182 1.00 70.31 184 SER A CA 1
ATOM 1414 C C . SER A 1 184 ? -4.983 -8.934 21.924 1.00 70.31 184 SER A C 1
ATOM 1416 O O . SER A 1 184 ? -4.881 -8.092 22.817 1.00 70.31 184 SER A O 1
ATOM 1418 N N . SER A 1 185 ? -4.486 -8.754 20.706 1.00 78.50 185 SER A N 1
ATOM 1419 C CA . SER A 1 185 ? -3.805 -7.527 20.324 1.00 78.50 185 SER A CA 1
ATOM 1420 C C . SER A 1 185 ? -4.826 -6.457 19.931 1.00 78.50 185 SER A C 1
ATOM 1422 O O . SER A 1 185 ? -5.943 -6.761 19.512 1.00 78.50 185 SER A O 1
ATOM 1424 N N . GLY A 1 186 ? -4.429 -5.187 20.009 1.00 87.31 186 GLY A N 1
ATOM 1425 C CA . GLY A 1 186 ? -5.196 -4.083 19.429 1.00 87.31 186 GLY A CA 1
ATOM 1426 C C . GLY A 1 186 ? -5.110 -4.008 17.896 1.00 87.31 186 GLY A C 1
ATOM 1427 O O . GLY A 1 186 ? -5.634 -3.065 17.313 1.00 87.31 186 GLY A O 1
ATOM 1428 N N . ASN A 1 187 ? -4.475 -4.981 17.223 1.00 87.75 187 ASN A N 1
ATOM 1429 C CA . ASN A 1 187 ? -4.208 -4.934 15.781 1.00 87.75 187 ASN A CA 1
ATOM 1430 C C . ASN A 1 187 ? -5.493 -4.835 14.945 1.00 87.75 187 ASN A C 1
ATOM 1432 O O . ASN A 1 187 ? -5.529 -4.080 13.980 1.00 87.75 187 ASN A O 1
ATOM 1436 N N . GLN A 1 188 ? -6.557 -5.548 15.335 1.00 89.69 188 GLN A N 1
ATOM 1437 C CA . GLN A 1 188 ? -7.859 -5.453 14.663 1.00 89.69 188 GLN A CA 1
ATOM 1438 C C . GLN A 1 188 ? -8.460 -4.051 14.785 1.00 89.69 188 GLN A C 1
ATOM 1440 O O . GLN A 1 188 ? -8.946 -3.520 13.794 1.00 89.69 188 GLN A O 1
ATOM 1445 N N . ILE A 1 189 ? -8.405 -3.440 15.975 1.00 92.56 189 ILE A N 1
ATOM 1446 C CA . ILE A 1 189 ? -8.939 -2.088 16.209 1.00 92.56 189 ILE A CA 1
ATOM 1447 C C . ILE A 1 189 ? -8.155 -1.073 15.401 1.00 92.56 189 ILE A C 1
ATOM 1449 O O . ILE A 1 189 ? -8.752 -0.275 14.688 1.00 92.56 189 ILE A O 1
ATOM 1453 N N . MET A 1 190 ? -6.828 -1.141 15.479 1.00 89.81 190 MET A N 1
ATOM 1454 C CA . MET A 1 190 ? -5.938 -0.302 14.694 1.00 89.81 190 MET A CA 1
ATOM 1455 C C . MET A 1 190 ? -6.299 -0.403 13.205 1.00 89.81 190 MET A C 1
ATOM 1457 O O . MET A 1 190 ? -6.585 0.614 12.578 1.00 89.81 190 MET A O 1
ATOM 1461 N N . LEU A 1 191 ? -6.366 -1.618 12.652 1.00 86.62 191 LEU A N 1
ATOM 1462 C CA . LEU A 1 191 ? -6.669 -1.845 11.241 1.00 86.62 191 LEU A CA 1
ATOM 1463 C C . LEU A 1 191 ? -8.052 -1.315 10.839 1.00 86.62 191 LEU A C 1
ATOM 1465 O O . LEU A 1 191 ? -8.157 -0.587 9.856 1.00 86.62 191 LEU A O 1
ATOM 1469 N N . VAL A 1 192 ? -9.093 -1.632 11.616 1.00 90.62 192 VAL A N 1
ATOM 1470 C CA . VAL A 1 192 ? -10.449 -1.120 11.373 1.00 90.62 192 VAL A CA 1
ATOM 1471 C C . VAL A 1 192 ? -10.457 0.405 11.430 1.00 90.62 192 VAL A C 1
ATOM 1473 O O . VAL A 1 192 ? -10.953 1.033 10.504 1.00 90.62 192 VAL A O 1
ATOM 1476 N N . SER A 1 193 ? -9.850 1.010 12.454 1.00 90.31 193 SER A N 1
ATOM 1477 C CA . SER A 1 193 ? -9.828 2.466 12.625 1.00 90.31 193 SER A CA 1
ATOM 1478 C C . SER A 1 193 ? -9.164 3.196 11.457 1.00 90.31 193 SER A C 1
ATOM 1480 O O . SER A 1 193 ? -9.608 4.280 11.096 1.00 90.31 193 SER A O 1
ATOM 1482 N N . TYR A 1 194 ? -8.161 2.595 10.808 1.00 84.75 194 TYR A N 1
ATOM 1483 C CA . TYR A 1 194 ? -7.562 3.171 9.603 1.00 84.75 194 TYR A CA 1
ATOM 1484 C C . TYR A 1 194 ? -8.531 3.194 8.419 1.00 84.75 194 TYR A C 1
ATOM 1486 O O . TYR A 1 194 ? -8.630 4.219 7.751 1.00 84.75 194 TYR A O 1
ATOM 1494 N N . PHE A 1 195 ? -9.265 2.102 8.181 1.00 83.88 195 PHE A N 1
ATOM 1495 C CA . PHE A 1 195 ? -10.244 2.041 7.090 1.00 83.88 195 PHE A CA 1
ATOM 1496 C C . PHE A 1 195 ? -11.472 2.909 7.348 1.00 83.88 195 PHE A C 1
ATOM 1498 O O . PHE A 1 195 ? -12.048 3.467 6.419 1.00 83.88 195 PHE A O 1
ATOM 1505 N N . THR A 1 196 ? -11.901 2.993 8.605 1.00 87.56 196 THR A N 1
ATOM 1506 C CA . THR A 1 196 ? -13.216 3.537 8.948 1.00 87.56 196 THR A CA 1
ATOM 1507 C C . THR A 1 196 ? -13.159 4.937 9.528 1.00 87.56 196 THR A C 1
ATOM 1509 O O . THR A 1 196 ? -14.199 5.580 9.611 1.00 87.56 196 THR A O 1
ATOM 1512 N N . GLN A 1 197 ? -11.980 5.391 9.959 1.00 88.62 197 GLN A N 1
ATOM 1513 C CA . GLN A 1 197 ? -11.786 6.662 10.653 1.00 88.62 197 GLN A CA 1
ATOM 1514 C C . GLN A 1 197 ? -12.788 6.809 11.810 1.00 88.62 197 GLN A C 1
ATOM 1516 O O . GLN A 1 197 ? -12.850 5.931 12.668 1.00 88.62 197 GLN A O 1
ATOM 1521 N N . ASP A 1 198 ? -13.596 7.865 11.833 1.00 90.31 198 ASP A N 1
ATOM 1522 C CA . ASP A 1 198 ? -14.584 8.163 12.874 1.00 90.31 198 ASP A CA 1
ATOM 1523 C C . ASP A 1 198 ? -15.914 7.397 12.736 1.00 90.31 198 ASP A C 1
ATOM 1525 O O . ASP A 1 198 ? -16.735 7.422 13.651 1.00 90.31 198 ASP A O 1
ATOM 1529 N N . LYS A 1 199 ? -16.134 6.646 11.650 1.00 92.56 199 LYS A N 1
ATOM 1530 C CA . LYS A 1 199 ? -17.409 5.952 11.374 1.00 92.56 199 LYS A CA 1
ATOM 1531 C C . LYS A 1 199 ? -17.884 5.024 12.498 1.00 92.56 199 LYS A C 1
ATOM 1533 O O . LYS A 1 199 ? -19.086 4.845 12.671 1.00 92.56 199 LYS A O 1
ATOM 1538 N N . TYR A 1 200 ? -16.958 4.421 13.246 1.00 93.75 200 TYR A N 1
ATOM 1539 C CA . TYR A 1 200 ? -17.258 3.549 14.390 1.00 93.75 200 TYR A CA 1
ATOM 1540 C C . TYR A 1 200 ? -16.803 4.157 15.725 1.00 93.75 200 TYR A C 1
ATOM 1542 O O . TYR A 1 200 ? -16.446 3.418 16.644 1.00 93.75 200 TYR A O 1
ATOM 1550 N N . ASN A 1 201 ? -16.822 5.491 15.843 1.00 95.69 201 ASN A N 1
ATOM 1551 C CA . ASN A 1 201 ? -16.353 6.211 17.026 1.00 95.69 201 ASN A CA 1
ATOM 1552 C C . ASN A 1 201 ? -16.943 5.675 18.334 1.00 95.69 201 ASN A C 1
ATOM 1554 O O . ASN A 1 201 ? -16.193 5.326 19.240 1.00 95.69 201 ASN A O 1
ATOM 1558 N N . ASP A 1 202 ? -18.267 5.512 18.394 1.00 95.81 202 ASP A N 1
ATOM 1559 C CA . ASP A 1 202 ? -18.965 5.017 19.586 1.00 95.81 202 ASP A CA 1
ATOM 1560 C C . ASP A 1 202 ? -18.424 3.660 20.047 1.00 95.81 202 ASP A C 1
ATOM 1562 O O . ASP A 1 202 ? -18.249 3.412 21.241 1.00 95.81 202 ASP A O 1
ATOM 1566 N N . ARG A 1 203 ? -18.086 2.784 19.092 1.00 94.88 203 ARG A N 1
ATOM 1567 C CA . ARG A 1 203 ? -17.519 1.470 19.391 1.00 94.88 203 ARG A CA 1
ATOM 1568 C C . ARG A 1 203 ? -16.084 1.574 19.901 1.00 94.88 203 ARG A C 1
ATOM 1570 O O . ARG A 1 203 ? -15.713 0.811 20.790 1.00 94.88 203 ARG A O 1
ATOM 1577 N N . PHE A 1 204 ? -15.272 2.488 19.367 1.00 96.38 204 PHE A N 1
ATOM 1578 C CA . PHE A 1 204 ? -13.925 2.737 19.892 1.00 96.38 204 PHE A CA 1
ATOM 1579 C C . PHE A 1 204 ? -13.983 3.293 21.315 1.00 96.38 204 PHE A C 1
ATOM 1581 O O . PHE A 1 204 ? -13.262 2.807 22.184 1.00 96.38 204 PHE A O 1
ATOM 1588 N N . THR A 1 205 ? -14.898 4.221 21.582 1.00 97.06 205 THR A N 1
ATOM 1589 C CA . THR A 1 205 ? -15.135 4.757 22.923 1.00 97.06 205 THR A CA 1
ATOM 1590 C C . THR A 1 205 ? -15.551 3.661 23.907 1.00 97.06 205 THR A C 1
ATOM 1592 O O . THR A 1 205 ? -14.923 3.501 24.954 1.00 97.06 205 THR A O 1
ATOM 1595 N N . GLU A 1 206 ? -16.527 2.823 23.539 1.00 95.56 206 GLU A N 1
ATOM 1596 C CA . GLU A 1 206 ? -16.961 1.685 24.361 1.00 95.56 206 GLU A CA 1
ATOM 1597 C C . GLU A 1 206 ? -15.789 0.739 24.688 1.00 95.56 206 GLU A C 1
ATOM 1599 O O . GLU A 1 206 ? -15.619 0.303 25.828 1.00 95.56 206 GLU A O 1
ATOM 1604 N N . LEU A 1 207 ? -14.942 0.435 23.698 1.00 95.25 207 LEU A N 1
ATOM 1605 C CA . LEU A 1 207 ? -13.775 -0.433 23.871 1.00 95.25 207 LEU A CA 1
ATOM 1606 C C . LEU A 1 207 ? -12.698 0.187 24.771 1.00 95.25 207 LEU A C 1
ATOM 1608 O O . LEU A 1 207 ? -12.081 -0.536 25.554 1.00 95.25 207 LEU A O 1
ATOM 1612 N N . ALA A 1 208 ? -12.472 1.499 24.686 1.00 96.31 208 ALA A N 1
ATOM 1613 C CA . ALA A 1 208 ? -11.508 2.216 25.520 1.00 96.31 208 ALA A CA 1
ATOM 1614 C C . ALA A 1 208 ? -11.897 2.180 27.014 1.00 96.31 208 ALA A C 1
ATOM 1616 O O . ALA A 1 208 ? -11.044 1.974 27.895 1.00 96.31 208 ALA A O 1
ATOM 1617 N N . GLU A 1 209 ? -13.193 2.327 27.296 1.00 94.81 209 GLU A N 1
ATOM 1618 C CA . GLU A 1 209 ? -13.760 2.377 28.649 1.00 94.81 209 GLU A CA 1
ATOM 1619 C C . GLU A 1 209 ? -14.018 0.995 29.261 1.00 94.81 209 GLU A C 1
ATOM 1621 O O . GLU A 1 209 ? -14.092 0.854 30.485 1.00 94.81 209 GLU A O 1
ATOM 1626 N N . ASN A 1 210 ? -14.096 -0.051 28.437 1.00 92.75 210 ASN A N 1
ATOM 1627 C CA . ASN A 1 210 ? -14.363 -1.403 28.901 1.00 92.75 210 ASN A CA 1
ATOM 1628 C C . ASN A 1 210 ? -13.210 -1.961 29.755 1.00 92.75 210 ASN A C 1
ATOM 1630 O O . ASN A 1 210 ? -12.190 -2.430 29.250 1.00 92.75 210 ASN A O 1
ATOM 1634 N N . SER A 1 211 ? -13.406 -1.998 31.073 1.00 89.81 211 SER A N 1
ATOM 1635 C CA . SER A 1 211 ? -12.426 -2.515 32.037 1.00 89.81 211 SER A CA 1
ATOM 1636 C C . SER A 1 211 ? -12.120 -4.012 31.895 1.00 89.81 211 SER A C 1
ATOM 1638 O O . SER A 1 211 ? -11.095 -4.464 32.404 1.00 89.81 211 SER A O 1
ATOM 1640 N N . LYS A 1 212 ? -12.970 -4.777 31.195 1.00 89.62 212 LYS A N 1
ATOM 1641 C CA . LYS A 1 212 ? -12.744 -6.198 30.887 1.00 89.62 212 LYS A CA 1
ATOM 1642 C C . LYS A 1 212 ? -11.902 -6.407 29.626 1.00 89.62 212 LYS A C 1
ATOM 1644 O O . LYS A 1 212 ? -11.424 -7.517 29.412 1.00 89.62 212 LYS A O 1
ATOM 1649 N N . ALA A 1 213 ? -11.735 -5.384 28.785 1.00 90.62 213 ALA A N 1
ATOM 1650 C CA . ALA A 1 213 ? -10.931 -5.494 27.576 1.00 90.62 213 ALA A CA 1
ATOM 1651 C C . ALA A 1 213 ? -9.422 -5.528 27.914 1.00 90.62 213 ALA A C 1
ATOM 1653 O O . ALA A 1 213 ? -8.977 -4.800 28.810 1.00 90.62 213 ALA A O 1
ATOM 1654 N N . PRO A 1 214 ? -8.611 -6.335 27.199 1.00 91.88 214 PRO A N 1
ATOM 1655 C CA . PRO A 1 214 ? -7.157 -6.345 27.361 1.00 91.88 214 PRO A CA 1
ATOM 1656 C C . PRO A 1 214 ? -6.523 -4.960 27.172 1.00 91.88 214 PRO A C 1
ATOM 1658 O O . PRO A 1 214 ? -7.027 -4.124 26.421 1.00 91.88 214 PRO A O 1
ATOM 1661 N N . MET A 1 215 ? -5.386 -4.720 27.828 1.00 92.31 215 MET A N 1
ATOM 1662 C CA . MET A 1 215 ? -4.698 -3.420 27.818 1.00 92.31 215 MET A CA 1
ATOM 1663 C C . MET A 1 215 ? -4.397 -2.933 26.393 1.00 92.31 215 MET A C 1
ATOM 1665 O O . MET A 1 215 ? -4.645 -1.777 26.068 1.00 92.31 215 MET A O 1
ATOM 1669 N N . GLU A 1 216 ? -3.897 -3.817 25.533 1.00 91.81 216 GLU A N 1
ATOM 1670 C CA . GLU A 1 216 ? -3.534 -3.529 24.145 1.00 91.81 216 GLU A CA 1
ATOM 1671 C C . GLU A 1 216 ? -4.752 -3.127 23.299 1.00 91.81 216 GLU A C 1
ATOM 1673 O O . GLU A 1 216 ? -4.657 -2.217 22.478 1.00 91.81 216 GLU A O 1
ATOM 1678 N N . VAL A 1 217 ? -5.903 -3.760 23.539 1.00 94.06 217 VAL A N 1
ATOM 1679 C CA . VAL A 1 217 ? -7.186 -3.439 22.894 1.00 94.06 217 VAL A CA 1
ATOM 1680 C C . VAL A 1 217 ? -7.637 -2.037 23.304 1.00 94.06 217 VAL A C 1
ATOM 1682 O O . VAL A 1 217 ? -7.961 -1.217 22.449 1.00 94.06 217 VAL A O 1
ATOM 1685 N N . ARG A 1 218 ? -7.585 -1.728 24.605 1.00 96.06 218 ARG A N 1
ATOM 1686 C CA . ARG A 1 218 ? -7.968 -0.412 25.137 1.00 96.06 218 ARG A CA 1
ATOM 1687 C C . ARG A 1 218 ? -7.051 0.706 24.642 1.00 96.06 218 ARG A C 1
ATOM 1689 O O . ARG A 1 218 ? -7.541 1.760 24.259 1.00 96.06 218 ARG A O 1
ATOM 1696 N N . CYS A 1 219 ? -5.736 0.483 24.616 1.00 95.62 219 CYS A N 1
ATOM 1697 C CA . CYS A 1 219 ? -4.777 1.461 24.099 1.00 95.62 219 CYS A CA 1
ATOM 1698 C C . CYS A 1 219 ? -5.045 1.805 22.629 1.00 95.62 219 CYS A C 1
ATOM 1700 O O . CYS A 1 219 ? -5.070 2.983 22.284 1.00 95.62 219 CYS A O 1
ATOM 1702 N N . GLU A 1 220 ? -5.259 0.806 21.768 1.00 95.25 220 GLU A N 1
ATOM 1703 C CA . GLU A 1 220 ? -5.553 1.063 20.352 1.00 95.25 220 GLU A CA 1
ATOM 1704 C C . GLU A 1 220 ? -6.944 1.679 20.149 1.00 95.25 220 GLU A C 1
ATOM 1706 O O . GLU A 1 220 ? -7.106 2.525 19.276 1.00 95.25 220 GLU A O 1
ATOM 1711 N N . ALA A 1 221 ? -7.924 1.357 20.998 1.00 96.88 221 ALA A N 1
ATOM 1712 C CA . ALA A 1 221 ? -9.220 2.035 21.000 1.00 96.88 221 ALA A CA 1
ATOM 1713 C C . ALA A 1 221 ? -9.091 3.531 21.341 1.00 96.88 221 ALA A C 1
ATOM 1715 O O . ALA A 1 221 ? -9.625 4.370 20.621 1.00 96.88 221 ALA A O 1
ATOM 1716 N N . ILE A 1 222 ? -8.302 3.877 22.367 1.00 97.94 222 ILE A N 1
ATOM 1717 C CA . ILE A 1 222 ? -7.995 5.276 22.714 1.00 97.94 222 ILE A CA 1
ATOM 1718 C C . ILE A 1 222 ? -7.298 5.985 21.547 1.00 97.94 222 ILE A C 1
ATOM 1720 O O . ILE A 1 222 ? -7.644 7.115 21.211 1.00 97.94 222 ILE A O 1
ATOM 1724 N N . LYS A 1 223 ? -6.334 5.333 20.885 1.00 96.06 223 LYS A N 1
ATOM 1725 C CA . LYS A 1 223 ? -5.695 5.908 19.693 1.00 96.06 223 LYS A CA 1
ATOM 1726 C C . LYS A 1 223 ? -6.695 6.098 18.550 1.00 96.06 223 LYS A C 1
ATOM 1728 O O . LYS A 1 223 ? -6.631 7.124 17.879 1.00 96.06 223 LYS A O 1
ATOM 1733 N N . ALA A 1 224 ? -7.624 5.169 18.333 1.00 95.56 224 ALA A N 1
ATOM 1734 C CA . ALA A 1 224 ? -8.660 5.277 17.303 1.00 95.56 224 ALA A CA 1
ATOM 1735 C C . ALA A 1 224 ? -9.619 6.458 17.545 1.00 95.56 224 ALA A C 1
ATOM 1737 O O . ALA A 1 224 ? -10.032 7.107 16.588 1.00 95.56 224 ALA A O 1
ATOM 1738 N N . MET A 1 225 ? -9.884 6.829 18.803 1.00 97.50 225 MET A N 1
ATOM 1739 C CA . MET A 1 225 ? -10.675 8.026 19.137 1.00 97.50 225 MET A CA 1
ATOM 1740 C C . MET A 1 225 ? -10.081 9.326 18.555 1.00 97.50 225 MET A C 1
ATOM 1742 O O . MET A 1 225 ? -10.805 10.299 18.373 1.00 97.50 225 MET A O 1
ATOM 1746 N N . SER A 1 226 ? -8.792 9.357 18.194 1.00 94.81 226 SER A N 1
ATOM 1747 C CA . SER A 1 226 ? -8.165 10.520 17.538 1.00 94.81 226 SER A CA 1
ATOM 1748 C C . SER A 1 226 ? -8.690 10.843 16.135 1.00 94.81 226 SER A C 1
ATOM 1750 O O . SER A 1 226 ? -8.324 11.874 15.579 1.00 94.81 226 SER A O 1
ATOM 1752 N N . PHE A 1 227 ? -9.496 9.973 15.521 1.00 92.25 227 PHE A N 1
ATOM 1753 C CA . PHE A 1 227 ? -10.124 10.278 14.233 1.00 92.25 227 PHE A CA 1
ATOM 1754 C C . PHE A 1 227 ? -11.329 11.222 14.363 1.00 92.25 227 PHE A C 1
ATOM 1756 O O . PHE A 1 227 ? -11.746 11.784 13.357 1.00 92.25 227 PHE A O 1
ATOM 1763 N N . SER A 1 228 ? -11.847 11.446 15.578 1.00 94.31 228 SER A N 1
ATOM 1764 C CA . SER A 1 228 ? -12.929 12.397 15.841 1.00 94.31 228 SER A CA 1
ATOM 1765 C C . SER A 1 228 ? -12.489 13.466 16.849 1.00 94.31 228 SER A C 1
ATOM 1767 O O . SER A 1 228 ? -12.312 13.154 18.032 1.00 94.31 228 SER A O 1
ATOM 1769 N N . PRO A 1 229 ? -12.351 14.742 16.431 1.00 92.00 229 PRO A N 1
ATOM 1770 C CA . PRO A 1 229 ? -12.055 15.851 17.341 1.00 92.00 229 PRO A CA 1
ATOM 1771 C C . PRO A 1 229 ? -13.085 16.017 18.468 1.00 92.00 229 PRO A C 1
ATOM 1773 O O . PRO A 1 229 ? -12.754 16.534 19.530 1.00 92.00 229 PRO A O 1
ATOM 1776 N N . ALA A 1 230 ? -14.317 15.524 18.281 1.00 96.06 230 ALA A N 1
ATOM 1777 C CA . ALA A 1 230 ? -15.367 15.565 19.301 1.00 96.06 230 ALA A CA 1
ATOM 1778 C C . ALA A 1 230 ? -15.013 14.778 20.579 1.00 96.06 230 ALA A C 1
ATOM 1780 O O . ALA A 1 230 ? -15.616 15.001 21.624 1.00 96.06 230 ALA A O 1
ATOM 1781 N N . ASN A 1 231 ? -14.022 13.883 20.519 1.00 97.50 231 ASN A N 1
ATOM 1782 C CA . ASN A 1 231 ? -13.568 13.115 21.675 1.00 97.50 231 ASN A CA 1
ATOM 1783 C C . ASN A 1 231 ? -12.590 13.872 22.586 1.00 97.50 231 ASN A C 1
ATOM 1785 O O . ASN A 1 231 ? -12.110 13.278 23.553 1.00 97.50 231 ASN A O 1
ATOM 1789 N N . GLU A 1 232 ? -12.239 15.130 22.295 1.00 97.31 232 GLU A N 1
ATOM 1790 C CA . GLU A 1 232 ? -11.192 15.851 23.030 1.00 97.31 232 GLU A CA 1
ATOM 1791 C C . GLU A 1 232 ? -11.416 15.831 24.551 1.00 97.31 232 GLU A C 1
ATOM 1793 O O . GLU A 1 232 ? -10.548 15.357 25.282 1.00 97.31 232 GLU A O 1
ATOM 1798 N N . GLU A 1 233 ? -12.585 16.248 25.045 1.00 97.56 233 GLU A N 1
ATOM 1799 C CA . GLU A 1 233 ? -12.871 16.289 26.491 1.00 97.56 233 GLU A CA 1
ATOM 1800 C C . GLU A 1 233 ? -12.746 14.910 27.165 1.00 97.56 233 GLU A C 1
ATOM 1802 O O . GLU A 1 233 ? -12.213 14.772 28.275 1.00 97.56 233 GLU A O 1
ATOM 1807 N N . GLN A 1 234 ? -13.189 13.861 26.473 1.00 97.62 234 GLN A N 1
ATOM 1808 C CA . GLN A 1 234 ? -13.104 12.490 26.963 1.00 97.62 234 GLN A CA 1
ATOM 1809 C C . GLN A 1 234 ? -11.655 11.993 26.990 1.00 97.62 234 GLN A C 1
ATOM 1811 O O . GLN A 1 234 ? -11.221 11.396 27.978 1.00 97.62 234 GLN A O 1
ATOM 1816 N N . LEU A 1 235 ? -10.869 12.297 25.955 1.00 98.31 235 LEU A N 1
ATOM 1817 C CA . LEU A 1 235 ? -9.440 11.992 25.901 1.00 98.31 235 LEU A CA 1
ATOM 1818 C C . LEU A 1 235 ? -8.655 12.744 26.985 1.00 98.31 235 LEU A C 1
ATOM 1820 O O . LEU A 1 235 ? -7.760 12.161 27.602 1.00 98.31 235 LEU A O 1
ATOM 1824 N N . ILE A 1 236 ? -9.017 13.998 27.281 1.00 98.12 236 ILE A N 1
ATOM 1825 C CA . ILE A 1 236 ? -8.451 14.772 28.397 1.00 98.12 236 ILE A CA 1
ATOM 1826 C C . ILE A 1 236 ? -8.741 14.064 29.722 1.00 98.12 236 ILE A C 1
ATOM 1828 O O . ILE A 1 236 ? -7.828 13.851 30.525 1.00 98.12 236 ILE A O 1
ATOM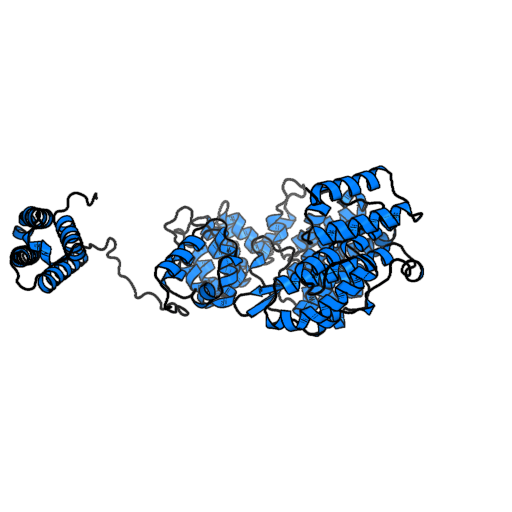 1832 N N . THR A 1 237 ? -9.986 13.637 29.933 1.00 97.88 237 THR A N 1
ATOM 1833 C CA . THR A 1 237 ? -10.390 12.905 31.141 1.00 97.88 237 THR A CA 1
ATOM 1834 C C . THR A 1 237 ? -9.605 11.598 31.278 1.00 97.88 237 THR A C 1
ATOM 1836 O O . THR A 1 237 ? -9.055 11.303 32.344 1.00 97.88 237 THR A O 1
ATOM 1839 N N . MET A 1 238 ? -9.465 10.833 30.192 1.00 97.38 238 MET A N 1
ATOM 1840 C CA . MET A 1 238 ? -8.667 9.605 30.171 1.00 97.38 238 MET A CA 1
ATOM 1841 C C . MET A 1 238 ? -7.190 9.878 30.471 1.00 97.38 238 MET A C 1
ATOM 1843 O O . MET A 1 238 ? -6.591 9.156 31.269 1.00 97.38 238 MET A O 1
ATOM 1847 N N . TYR A 1 239 ? -6.601 10.930 29.897 1.00 97.31 239 TYR A N 1
ATOM 1848 C CA . TYR A 1 239 ? -5.215 11.327 30.153 1.00 97.31 239 TYR A CA 1
ATOM 1849 C C . TYR A 1 239 ? -4.969 11.702 31.625 1.00 97.31 239 TYR A C 1
ATOM 1851 O O . TYR A 1 239 ? -3.938 11.336 32.198 1.00 97.31 239 TYR A O 1
ATOM 1859 N N . GLN A 1 240 ? -5.915 12.404 32.253 1.00 96.50 240 GLN A N 1
ATOM 1860 C CA . GLN A 1 240 ? -5.815 12.833 33.651 1.00 96.50 240 GLN A CA 1
ATOM 1861 C C . GLN A 1 240 ? -5.981 11.674 34.644 1.00 96.50 240 GLN A C 1
ATOM 1863 O O . GLN A 1 240 ? -5.307 11.643 35.675 1.00 96.50 240 GLN A O 1
ATOM 1868 N N . THR A 1 241 ? -6.858 10.718 34.338 1.00 95.69 241 THR A N 1
ATOM 1869 C CA . THR A 1 241 ? -7.243 9.635 35.262 1.00 95.69 241 THR A CA 1
ATOM 1870 C C . THR A 1 241 ? -6.431 8.348 35.082 1.00 95.69 241 THR A C 1
ATOM 1872 O O . THR A 1 241 ? -6.300 7.559 36.021 1.00 95.69 241 THR A O 1
ATOM 1875 N N . SER A 1 242 ? -5.849 8.128 33.901 1.00 94.88 242 SER A N 1
ATOM 1876 C CA . SER A 1 242 ? -5.116 6.900 33.571 1.00 94.88 242 SER A CA 1
ATOM 1877 C C . SER A 1 242 ? -3.638 6.937 33.978 1.00 94.88 242 SER A C 1
ATOM 1879 O O . SER A 1 242 ? -3.040 7.986 34.217 1.00 94.88 242 SER A O 1
ATOM 1881 N N . LYS A 1 243 ? -3.004 5.758 34.014 1.00 93.94 243 LYS A N 1
ATOM 1882 C CA . LYS A 1 243 ? -1.559 5.581 34.252 1.00 93.94 243 LYS A CA 1
ATOM 1883 C C . LYS A 1 243 ? -0.930 4.702 33.166 1.00 93.94 243 LYS A C 1
ATOM 1885 O O . LYS A 1 243 ? -1.624 3.934 32.500 1.00 93.94 243 LYS A O 1
ATOM 1890 N N . GLY A 1 244 ? 0.393 4.787 33.016 1.00 94.81 244 GLY A N 1
ATOM 1891 C CA . GLY A 1 244 ? 1.166 3.931 32.109 1.00 94.81 244 GLY A CA 1
ATOM 1892 C C . GLY A 1 244 ? 0.701 4.024 30.652 1.00 94.81 244 GLY A C 1
ATOM 1893 O O . GLY A 1 244 ? 0.410 5.113 30.162 1.00 94.81 244 GLY A O 1
ATOM 1894 N N . LYS A 1 245 ? 0.596 2.870 29.977 1.00 93.94 245 LYS A N 1
ATOM 1895 C CA . LYS A 1 245 ? 0.293 2.776 28.536 1.00 93.94 245 LYS A CA 1
ATOM 1896 C C . LYS A 1 245 ? -0.995 3.503 28.117 1.00 93.94 245 LYS A C 1
ATOM 1898 O O . LYS A 1 245 ? -1.012 4.109 27.054 1.00 93.94 245 LYS A O 1
ATOM 1903 N N . LEU A 1 246 ? -2.042 3.488 28.948 1.00 96.25 246 LEU A N 1
ATOM 1904 C CA . LEU A 1 246 ? -3.310 4.174 28.648 1.00 96.25 246 LEU A CA 1
ATOM 1905 C C . LEU A 1 246 ? -3.146 5.696 28.645 1.00 96.25 246 LEU A C 1
ATOM 1907 O O . LEU A 1 246 ? -3.692 6.373 27.780 1.00 96.25 246 LEU A O 1
ATOM 1911 N N . LYS A 1 247 ? -2.350 6.233 29.581 1.00 96.75 247 LYS A N 1
ATOM 1912 C CA . LYS A 1 247 ? -2.043 7.666 29.629 1.00 96.75 247 LYS A CA 1
ATOM 1913 C C . LYS A 1 247 ? -1.243 8.096 28.398 1.00 96.75 247 LYS A C 1
ATOM 1915 O O . LYS A 1 247 ? -1.556 9.124 27.808 1.00 96.75 247 LYS A O 1
ATOM 1920 N N . SER A 1 248 ? -0.258 7.292 27.990 1.00 95.00 248 SER A N 1
ATOM 1921 C CA . SER A 1 248 ? 0.507 7.525 26.758 1.00 95.00 248 SER A CA 1
ATOM 1922 C C . SER A 1 248 ? -0.379 7.458 25.511 1.00 95.00 248 SER A C 1
ATOM 1924 O O . SER A 1 248 ? -0.279 8.329 24.657 1.00 95.00 248 SER A O 1
ATOM 1926 N N . ALA A 1 249 ? -1.295 6.486 25.425 1.00 96.44 249 ALA A N 1
ATOM 1927 C CA . ALA A 1 249 ? -2.251 6.388 24.320 1.00 96.44 249 ALA A CA 1
ATOM 1928 C C . ALA A 1 249 ? -3.190 7.605 24.251 1.00 96.44 249 ALA A C 1
ATOM 1930 O O . ALA A 1 249 ? -3.430 8.125 23.165 1.00 96.44 249 ALA A O 1
ATOM 1931 N N . ALA A 1 250 ? -3.672 8.095 25.399 1.00 98.00 250 ALA A N 1
ATOM 1932 C CA . ALA A 1 250 ? -4.505 9.294 25.462 1.00 98.00 250 ALA A CA 1
ATOM 1933 C C . ALA A 1 250 ? -3.728 10.549 25.038 1.00 98.00 250 ALA A C 1
ATOM 1935 O O . ALA A 1 250 ? -4.232 11.327 24.237 1.00 98.00 250 ALA A O 1
ATOM 1936 N N . MET A 1 251 ? -2.480 10.716 25.496 1.00 96.81 251 MET A N 1
ATOM 1937 C CA . MET A 1 251 ? -1.617 11.819 25.051 1.00 96.81 251 MET A CA 1
ATOM 1938 C C . MET A 1 251 ? -1.333 11.749 23.543 1.00 96.81 251 MET A C 1
ATOM 1940 O O . MET A 1 251 ? -1.427 12.763 22.859 1.00 96.81 251 MET A O 1
ATOM 1944 N N . PHE A 1 252 ? -1.066 10.556 23.003 1.00 95.31 252 PHE A N 1
ATOM 1945 C CA . PHE A 1 252 ? -0.917 10.348 21.561 1.00 95.31 252 PHE A CA 1
ATOM 1946 C C . PHE A 1 252 ? -2.175 10.770 20.790 1.00 95.31 252 PHE A C 1
ATOM 1948 O O . PHE A 1 252 ? -2.084 11.485 19.792 1.00 95.31 252 PHE A O 1
ATOM 1955 N N . ALA A 1 253 ? -3.356 10.362 21.263 1.00 96.69 253 ALA A N 1
ATOM 1956 C CA . ALA A 1 253 ? -4.620 10.725 20.636 1.00 96.69 253 ALA A CA 1
ATOM 1957 C C . ALA A 1 253 ? -4.880 12.241 20.694 1.00 96.69 253 ALA A C 1
ATOM 1959 O O . ALA A 1 253 ? -5.245 12.825 19.675 1.00 96.69 253 ALA A O 1
ATOM 1960 N N . LEU A 1 254 ? -4.613 12.879 21.843 1.00 97.38 254 LEU A N 1
ATOM 1961 C CA . LEU A 1 254 ? -4.694 14.333 22.032 1.00 97.38 254 LEU A CA 1
ATOM 1962 C C . LEU A 1 254 ? -3.742 15.092 21.100 1.00 97.38 254 LEU A C 1
ATOM 1964 O O . LEU A 1 254 ? -4.129 16.093 20.502 1.00 97.38 254 LEU A O 1
ATOM 1968 N N . ALA A 1 255 ? -2.510 14.608 20.935 1.00 94.75 255 ALA A N 1
ATOM 1969 C CA . ALA A 1 255 ? -1.547 15.209 20.018 1.00 94.75 255 ALA A CA 1
ATOM 1970 C C . ALA A 1 255 ? -2.016 15.119 18.564 1.00 94.75 255 ALA A C 1
ATOM 1972 O O . ALA A 1 255 ? -1.915 16.095 17.818 1.00 94.75 255 ALA A O 1
ATOM 1973 N N . LYS A 1 256 ? -2.570 13.970 18.164 1.00 92.44 256 LYS A N 1
ATOM 1974 C CA . LYS A 1 256 ? -3.054 13.752 16.799 1.00 92.44 256 LYS A CA 1
ATOM 1975 C C . LYS A 1 256 ? -4.251 14.638 16.435 1.00 92.44 256 LYS A C 1
ATOM 1977 O O . LYS A 1 256 ? -4.299 15.113 15.302 1.00 92.44 256 LYS A O 1
ATOM 1982 N N . ILE A 1 257 ? -5.158 14.927 17.373 1.00 93.00 257 ILE A N 1
ATOM 1983 C CA . ILE A 1 257 ? -6.257 15.891 17.148 1.00 93.00 257 ILE A CA 1
ATOM 1984 C C . ILE A 1 257 ? -5.822 17.362 17.261 1.00 93.00 257 ILE A C 1
ATOM 1986 O O . ILE A 1 257 ? -6.624 18.246 16.981 1.00 93.00 257 ILE A O 1
ATOM 1990 N N . GLY A 1 258 ? -4.575 17.635 17.661 1.00 92.81 258 GLY A N 1
ATOM 1991 C CA . GLY A 1 258 ? -4.061 18.998 17.816 1.00 92.81 258 GLY A CA 1
ATOM 1992 C C . GLY A 1 258 ? -4.526 19.691 19.101 1.00 92.81 258 GLY A C 1
ATOM 1993 O O . GLY A 1 258 ? -4.685 20.908 19.114 1.00 92.81 258 GLY A O 1
ATOM 1994 N N . SER A 1 259 ? -4.760 18.931 20.177 1.00 95.44 259 SER A N 1
ATOM 1995 C CA . SER A 1 259 ? -5.236 19.477 21.452 1.00 95.44 259 SER A CA 1
ATOM 1996 C C . SER A 1 259 ? -4.211 20.430 22.097 1.00 95.44 259 SER A C 1
ATOM 1998 O O . SER A 1 259 ? -3.026 20.080 22.184 1.00 95.44 259 SER A O 1
ATOM 2000 N N . PRO A 1 260 ? -4.640 21.568 22.683 1.00 94.69 260 PRO A N 1
ATOM 2001 C CA . PRO A 1 260 ? -3.753 22.484 23.407 1.00 94.69 260 PRO A CA 1
ATOM 2002 C C . PRO A 1 260 ? -2.977 21.835 24.564 1.00 94.69 260 PRO A C 1
ATOM 2004 O O . PRO A 1 260 ? -1.871 22.267 24.896 1.00 94.69 260 PRO A O 1
ATOM 2007 N N . ILE A 1 261 ? -3.526 20.782 25.188 1.00 94.19 261 ILE A N 1
ATOM 2008 C CA . ILE A 1 261 ? -2.831 20.045 26.258 1.00 94.19 261 ILE A CA 1
ATOM 2009 C C . ILE A 1 261 ? -1.590 19.333 25.714 1.00 94.19 261 ILE A C 1
ATOM 2011 O O . ILE A 1 261 ? -0.545 19.330 26.370 1.00 94.19 261 ILE A O 1
ATOM 2015 N N . ALA A 1 262 ? -1.694 18.749 24.520 1.00 94.00 262 ALA A N 1
ATOM 2016 C CA . ALA A 1 262 ? -0.565 18.104 23.868 1.00 94.00 262 ALA A CA 1
ATOM 2017 C C . ALA A 1 262 ? 0.473 19.134 23.404 1.00 94.00 262 ALA A C 1
ATOM 2019 O O . ALA A 1 262 ? 1.666 18.911 23.589 1.00 94.00 262 ALA A O 1
ATOM 2020 N N . ASP A 1 263 ? 0.043 20.293 22.898 1.00 92.81 263 ASP A N 1
ATOM 2021 C CA . ASP A 1 263 ? 0.958 21.376 22.513 1.00 92.81 263 ASP A CA 1
ATOM 2022 C C . ASP A 1 263 ? 1.767 21.905 23.705 1.00 92.81 263 ASP A C 1
ATOM 2024 O O . ASP A 1 263 ? 2.985 22.097 23.607 1.00 92.81 263 ASP A O 1
ATOM 2028 N N . LYS A 1 264 ? 1.125 22.064 24.870 1.00 93.38 264 LYS A N 1
ATOM 2029 C CA . LYS A 1 264 ? 1.829 22.400 26.113 1.00 93.38 264 LYS A CA 1
ATOM 2030 C C . LYS A 1 264 ? 2.856 21.326 26.478 1.00 93.38 264 LYS A C 1
ATOM 2032 O O . LYS A 1 264 ? 4.008 21.655 26.752 1.00 93.38 264 LYS A O 1
ATOM 2037 N N . TYR A 1 265 ? 2.458 20.054 26.438 1.00 91.44 265 TYR A N 1
ATOM 2038 C CA . TYR A 1 265 ? 3.351 18.932 26.729 1.00 91.44 265 TYR A CA 1
ATOM 2039 C C . TYR A 1 265 ? 4.575 18.909 25.798 1.00 91.44 265 TYR A C 1
ATOM 2041 O O . TYR A 1 265 ? 5.702 18.778 26.266 1.00 91.44 265 TYR A O 1
ATOM 2049 N N . ILE A 1 266 ? 4.372 19.099 24.491 1.00 89.88 266 ILE A N 1
ATOM 2050 C CA . ILE A 1 266 ? 5.442 19.131 23.483 1.00 89.88 266 ILE A CA 1
ATOM 2051 C C . ILE A 1 266 ? 6.379 20.326 23.702 1.00 89.88 266 ILE A C 1
ATOM 2053 O O . ILE A 1 266 ? 7.593 20.196 23.556 1.00 89.88 266 ILE A O 1
ATOM 2057 N N . THR A 1 267 ? 5.838 21.480 24.097 1.00 89.44 267 THR A N 1
ATOM 2058 C CA . THR A 1 267 ? 6.631 22.684 24.394 1.00 89.44 267 THR A CA 1
ATOM 2059 C C . THR A 1 267 ? 7.567 22.478 25.591 1.00 89.44 267 THR A C 1
ATOM 2061 O O . THR A 1 267 ? 8.703 22.962 25.581 1.00 89.44 267 THR A O 1
ATOM 2064 N N . GLU A 1 268 ? 7.091 21.754 26.607 1.00 89.06 268 GLU A N 1
ATOM 2065 C CA . GLU A 1 268 ? 7.807 21.436 27.850 1.00 89.06 268 GLU A CA 1
ATOM 2066 C C . GLU A 1 268 ? 8.705 20.186 27.733 1.00 89.06 268 GLU A C 1
ATOM 2068 O O . GLU A 1 268 ? 9.499 19.914 28.636 1.00 89.06 268 GLU A O 1
ATOM 2073 N N . MET A 1 269 ? 8.607 19.432 26.631 1.00 83.56 269 MET A N 1
ATOM 2074 C CA . MET A 1 269 ? 9.360 18.195 26.416 1.00 83.56 269 MET A CA 1
ATOM 2075 C C . MET A 1 269 ? 10.883 18.454 26.388 1.00 83.56 269 MET A C 1
ATOM 2077 O O . MET A 1 269 ? 11.328 19.460 25.819 1.00 83.56 269 MET A O 1
ATOM 2081 N N . PRO A 1 270 ? 11.709 17.551 26.964 1.00 75.56 270 PRO A N 1
ATOM 2082 C CA . PRO A 1 270 ? 13.162 17.640 26.866 1.00 75.56 270 PRO A CA 1
ATOM 2083 C C . PRO A 1 270 ? 13.624 17.744 25.411 1.00 75.56 270 PRO A C 1
ATOM 2085 O O . PRO A 1 270 ? 13.131 17.039 24.533 1.00 75.56 270 PRO A O 1
ATOM 2088 N N . LYS A 1 271 ? 14.581 18.641 25.160 1.00 68.50 271 LYS A N 1
ATOM 2089 C CA . LYS A 1 271 ? 15.080 18.955 23.809 1.00 68.50 271 LYS A CA 1
ATOM 2090 C C . LYS A 1 271 ? 16.393 18.247 23.473 1.00 68.50 271 LYS A C 1
ATOM 2092 O O . LYS A 1 271 ? 17.063 18.652 22.531 1.00 68.50 271 LYS A O 1
ATOM 2097 N N . ASP A 1 272 ? 16.771 17.245 24.263 1.00 70.56 272 ASP A N 1
ATOM 2098 C CA . ASP A 1 272 ? 17.903 16.372 23.964 1.00 70.56 272 ASP A CA 1
ATOM 2099 C C . ASP A 1 272 ? 17.450 15.156 23.140 1.00 70.56 272 ASP A C 1
ATOM 2101 O O . ASP A 1 272 ? 16.330 14.666 23.292 1.00 70.56 272 ASP A O 1
ATOM 2105 N N . ASP A 1 273 ? 18.334 14.658 22.274 1.00 59.84 273 ASP A N 1
ATOM 2106 C CA . ASP A 1 273 ? 18.010 13.595 21.312 1.00 59.84 273 ASP A CA 1
ATOM 2107 C C . ASP A 1 273 ? 17.669 12.241 21.962 1.00 59.84 273 ASP A C 1
ATOM 2109 O O . ASP A 1 273 ? 17.135 11.357 21.295 1.00 59.84 273 ASP A O 1
ATOM 2113 N N . LYS A 1 274 ? 17.977 12.036 23.252 1.00 64.94 274 LYS A N 1
ATOM 2114 C CA . LYS A 1 274 ? 17.756 10.749 23.938 1.00 64.94 274 LYS A CA 1
ATOM 2115 C C . LYS A 1 274 ? 16.370 10.641 24.566 1.00 64.94 274 LYS A C 1
ATOM 2117 O O . LYS A 1 274 ? 15.890 9.526 24.755 1.00 64.94 274 LYS A O 1
ATOM 2122 N N . ASN A 1 275 ? 15.754 11.771 24.901 1.00 69.00 275 ASN A N 1
ATOM 2123 C CA . ASN A 1 275 ? 14.496 11.830 25.648 1.00 69.00 275 ASN A CA 1
ATOM 2124 C C . ASN A 1 275 ? 13.316 12.367 24.824 1.00 69.00 275 ASN A C 1
ATOM 2126 O O . ASN A 1 275 ? 12.228 12.559 25.367 1.00 69.00 275 ASN A O 1
ATOM 2130 N N . ILE A 1 276 ? 13.523 12.621 23.531 1.00 75.00 276 ILE A N 1
ATOM 2131 C CA . ILE A 1 276 ? 12.489 13.127 22.634 1.00 75.00 276 ILE A CA 1
ATOM 2132 C C . ILE A 1 276 ? 11.492 12.025 22.241 1.00 75.00 276 ILE A C 1
ATOM 2134 O O . ILE A 1 276 ? 11.868 10.953 21.763 1.00 75.00 276 ILE A O 1
ATOM 2138 N N . ASP A 1 277 ? 10.196 12.294 22.410 1.00 81.94 277 ASP A N 1
ATOM 2139 C CA . ASP A 1 277 ? 9.129 11.379 21.995 1.00 81.94 277 ASP A CA 1
ATOM 2140 C C . ASP A 1 277 ? 8.829 11.545 20.493 1.00 81.94 277 ASP A C 1
ATOM 2142 O O . ASP A 1 277 ? 7.969 12.323 20.068 1.00 81.94 277 ASP A O 1
ATOM 2146 N N . LEU A 1 278 ? 9.591 10.825 19.664 1.00 79.81 278 LEU A N 1
ATOM 2147 C CA . LEU A 1 278 ? 9.453 10.858 18.203 1.00 79.81 278 LEU A CA 1
ATOM 2148 C C . LEU A 1 278 ? 8.107 10.305 17.722 1.00 79.81 278 LEU A C 1
ATOM 2150 O O . LEU A 1 278 ? 7.599 10.767 16.698 1.00 79.81 278 LEU A O 1
ATOM 2154 N N . GLU A 1 279 ? 7.529 9.327 18.425 1.00 81.56 279 GLU A N 1
ATOM 2155 C CA . GLU A 1 279 ? 6.228 8.751 18.063 1.00 81.56 279 GLU A CA 1
ATOM 2156 C C . GLU A 1 279 ? 5.128 9.803 18.244 1.00 81.56 279 GLU A C 1
ATOM 2158 O O . GLU A 1 279 ? 4.337 10.036 17.324 1.00 81.56 279 GLU A O 1
ATOM 2163 N N . LEU A 1 280 ? 5.146 10.514 19.376 1.00 86.06 280 LEU A N 1
ATOM 2164 C CA . LEU A 1 280 ? 4.235 11.621 19.648 1.00 86.06 280 LEU A CA 1
ATOM 2165 C C . LEU A 1 280 ? 4.401 12.758 18.634 1.00 86.06 280 LEU A C 1
ATOM 2167 O O . LEU A 1 280 ? 3.414 13.199 18.046 1.00 86.06 280 LEU A O 1
ATOM 2171 N N . LEU A 1 281 ? 5.637 13.205 18.376 1.00 85.75 281 LEU A N 1
ATOM 2172 C CA . LEU A 1 281 ? 5.904 14.271 17.403 1.00 85.75 281 LEU A CA 1
ATOM 2173 C C . LEU A 1 281 ? 5.469 13.895 15.985 1.00 85.75 281 LEU A C 1
ATOM 2175 O O . LEU A 1 281 ? 5.012 14.765 15.248 1.00 85.75 281 LEU A O 1
ATOM 2179 N N . THR A 1 282 ? 5.593 12.627 15.591 1.00 83.19 282 THR A N 1
ATOM 2180 C CA . THR A 1 282 ? 5.152 12.149 14.268 1.00 83.19 282 THR A CA 1
ATOM 2181 C C . THR A 1 282 ? 3.632 12.227 14.118 1.00 83.19 282 THR A C 1
ATOM 2183 O O . THR A 1 282 ? 3.125 12.563 13.045 1.00 83.19 282 THR A O 1
ATOM 2186 N N . ALA A 1 283 ? 2.897 11.920 15.186 1.00 83.44 283 ALA A N 1
ATOM 2187 C CA . ALA A 1 283 ? 1.439 11.951 15.185 1.00 83.44 283 ALA A CA 1
ATOM 2188 C C . ALA A 1 283 ? 0.859 13.356 15.383 1.00 83.44 283 ALA A C 1
ATOM 2190 O O . ALA A 1 283 ? -0.238 13.624 14.899 1.00 83.44 283 ALA A O 1
ATOM 2191 N N . ALA A 1 284 ? 1.581 14.236 16.079 1.00 89.75 284 ALA A N 1
ATOM 2192 C CA . ALA A 1 284 ? 1.103 15.557 16.453 1.00 89.75 284 ALA A CA 1
ATOM 2193 C C . ALA A 1 284 ? 0.796 16.454 15.241 1.00 89.75 284 ALA A C 1
ATOM 2195 O O . ALA A 1 284 ? 1.649 16.637 14.361 1.00 89.75 284 ALA A O 1
ATOM 2196 N N . SER A 1 285 ? -0.398 17.054 15.252 1.00 88.56 285 SER A N 1
ATOM 2197 C CA . SER A 1 285 ? -0.880 18.004 14.236 1.00 88.56 285 SER A CA 1
ATOM 2198 C C . SER A 1 285 ? -0.937 19.459 14.727 1.00 88.56 285 SER A C 1
ATOM 2200 O O . SER A 1 285 ? -1.168 20.368 13.929 1.00 88.56 285 SER A O 1
ATOM 2202 N N . GLY A 1 286 ? -0.698 19.682 16.026 1.00 89.75 286 GLY A N 1
ATOM 2203 C CA . GLY A 1 286 ? -0.737 20.993 16.678 1.00 89.75 286 GLY A CA 1
ATOM 2204 C C . GLY A 1 286 ? 0.404 21.947 16.298 1.00 89.75 286 GLY A C 1
ATOM 2205 O O . GLY A 1 286 ? 1.369 21.597 15.599 1.00 89.75 286 GLY A O 1
ATOM 2206 N N . GLN A 1 287 ? 0.290 23.192 16.767 1.00 90.62 287 GLN A N 1
ATOM 2207 C CA . GLN A 1 287 ? 1.205 24.278 16.415 1.00 90.62 287 GLN A CA 1
ATOM 2208 C C . GLN A 1 287 ? 2.585 24.071 17.044 1.00 90.62 287 GLN A C 1
ATOM 2210 O O . GLN A 1 287 ? 3.594 24.241 16.358 1.00 90.62 287 GLN A O 1
ATOM 2215 N N . ALA A 1 288 ? 2.649 23.630 18.304 1.00 89.94 288 ALA A N 1
ATOM 2216 C CA . ALA A 1 288 ? 3.920 23.439 19.005 1.00 89.94 288 ALA A CA 1
ATOM 2217 C C . ALA A 1 288 ? 4.816 22.403 18.304 1.00 89.94 288 ALA A C 1
ATOM 2219 O O . ALA A 1 288 ? 6.024 22.605 18.161 1.00 89.94 288 ALA A O 1
ATOM 2220 N N . ALA A 1 289 ? 4.223 21.312 17.805 1.00 88.62 289 ALA A N 1
ATOM 2221 C CA . ALA A 1 289 ? 4.945 20.301 17.035 1.00 88.62 289 ALA A CA 1
ATOM 2222 C C . ALA A 1 289 ? 5.478 20.861 15.707 1.00 88.62 289 ALA A C 1
ATOM 2224 O O . ALA A 1 289 ? 6.606 20.566 15.308 1.00 88.62 289 ALA A O 1
ATOM 2225 N N . SER A 1 290 ? 4.673 21.681 15.030 1.00 90.75 290 SER A N 1
ATOM 2226 C CA . SER A 1 290 ? 5.041 22.331 13.770 1.00 90.75 290 SER A CA 1
ATOM 2227 C C . SER A 1 290 ? 6.208 23.300 13.959 1.00 90.75 290 SER A C 1
ATOM 2229 O O . SER A 1 290 ? 7.209 23.208 13.250 1.00 90.75 290 SER A O 1
ATOM 2231 N N . GLU A 1 291 ? 6.141 24.162 14.973 1.00 89.19 291 GLU A N 1
ATOM 2232 C CA . GLU A 1 291 ? 7.213 25.101 15.318 1.00 89.19 291 GLU A CA 1
ATOM 2233 C C . GLU A 1 291 ? 8.506 24.390 15.719 1.00 89.19 291 GLU A C 1
ATOM 2235 O O . GLU A 1 291 ? 9.590 24.764 15.258 1.00 89.19 291 GLU A O 1
ATOM 2240 N N . TYR A 1 292 ? 8.397 23.346 16.545 1.00 85.31 292 TYR A N 1
ATOM 2241 C CA . TYR A 1 292 ? 9.537 22.550 16.983 1.00 85.31 292 TYR A CA 1
ATOM 2242 C C . TYR A 1 292 ? 10.292 21.953 15.786 1.00 85.31 292 TYR A C 1
ATOM 2244 O O . TYR A 1 292 ? 11.505 22.147 15.659 1.00 85.31 292 TYR A O 1
ATOM 2252 N N . ILE A 1 293 ? 9.577 21.285 14.873 1.00 84.94 293 ILE A N 1
ATOM 2253 C CA . ILE A 1 293 ? 10.190 20.650 13.701 1.00 84.94 293 ILE A CA 1
ATOM 2254 C C . ILE A 1 293 ? 10.730 21.695 12.725 1.00 84.94 293 ILE A C 1
ATOM 2256 O O . ILE A 1 293 ? 11.872 21.564 12.290 1.00 84.94 293 ILE A O 1
ATOM 2260 N N . CYS A 1 294 ? 9.991 22.769 12.429 1.00 86.75 294 CYS A N 1
ATOM 2261 C CA . CYS A 1 294 ? 10.489 23.851 11.572 1.00 86.75 294 CYS A CA 1
ATOM 2262 C C . CYS A 1 294 ? 11.792 24.458 12.111 1.00 86.75 294 CYS A C 1
ATOM 2264 O O . CYS A 1 294 ? 12.734 24.690 11.349 1.00 86.75 294 CYS A O 1
ATOM 2266 N N . LYS A 1 295 ? 11.886 24.671 13.431 1.00 83.12 295 LYS A N 1
ATOM 2267 C CA . LYS A 1 295 ? 13.112 25.157 14.072 1.00 83.12 295 LYS A CA 1
ATOM 2268 C C . LYS A 1 295 ? 14.264 24.161 13.925 1.00 83.12 295 LYS A C 1
ATOM 2270 O O . LYS A 1 295 ? 15.368 24.585 13.589 1.00 83.12 295 LYS A O 1
ATOM 2275 N N . ALA A 1 296 ? 14.015 22.870 14.147 1.00 80.25 296 ALA A N 1
ATOM 2276 C CA . ALA A 1 296 ? 15.027 21.825 13.995 1.00 80.25 296 ALA A CA 1
ATOM 2277 C C . ALA A 1 296 ? 15.562 21.753 12.553 1.00 80.25 296 ALA A C 1
ATOM 2279 O O . ALA A 1 296 ? 16.774 21.745 12.343 1.00 80.25 296 ALA A O 1
ATOM 2280 N N . GLN A 1 297 ? 14.672 21.808 11.556 1.00 82.56 297 GLN A N 1
ATOM 2281 C CA . GLN A 1 297 ? 15.054 21.825 10.138 1.00 82.56 297 GLN A CA 1
ATOM 2282 C C . GLN A 1 297 ? 15.876 23.068 9.777 1.00 82.56 297 GLN A C 1
ATOM 2284 O O . GLN A 1 297 ? 16.880 22.979 9.071 1.00 82.56 297 GLN A O 1
ATOM 2289 N N . LYS A 1 298 ? 15.493 24.236 10.307 1.00 81.06 298 LYS A N 1
ATOM 2290 C CA . LYS A 1 298 ? 16.243 25.479 10.111 1.00 81.06 298 LYS A CA 1
ATOM 2291 C C . LYS A 1 298 ? 17.642 25.417 10.714 1.00 81.06 298 LYS A C 1
ATOM 2293 O O . LYS A 1 298 ? 18.591 25.829 10.053 1.00 81.06 298 LYS A O 1
ATOM 2298 N N . GLN A 1 299 ? 17.774 24.907 11.938 1.00 76.62 299 GLN A N 1
ATOM 2299 C CA . GLN A 1 299 ? 19.073 24.767 12.593 1.00 76.62 299 GLN A CA 1
ATOM 2300 C C . GLN A 1 299 ? 20.004 23.861 11.778 1.00 76.62 299 GLN A C 1
ATOM 2302 O O . GLN A 1 299 ? 21.146 24.233 11.527 1.00 76.62 299 GLN A O 1
ATOM 2307 N N . HIS A 1 300 ? 19.477 22.741 11.276 1.00 75.31 300 HIS A N 1
ATOM 2308 C CA . HIS A 1 300 ? 20.237 21.791 10.467 1.00 75.31 300 HIS A CA 1
ATOM 2309 C C . HIS A 1 300 ? 20.811 22.414 9.182 1.00 75.31 300 HIS A C 1
ATOM 2311 O O . HIS A 1 300 ? 21.964 22.173 8.829 1.00 75.31 300 HIS A O 1
ATOM 2317 N N . LEU A 1 301 ? 20.035 23.261 8.495 1.00 74.88 301 LEU A N 1
ATOM 2318 C CA . LEU A 1 301 ? 20.513 23.980 7.309 1.00 74.88 301 LEU A CA 1
ATOM 2319 C C . LEU A 1 301 ? 21.545 25.074 7.649 1.00 74.88 301 LEU A C 1
ATOM 2321 O O . LEU A 1 301 ? 22.480 25.280 6.878 1.00 74.88 301 LEU A O 1
ATOM 2325 N N . ILE A 1 302 ? 21.400 25.767 8.788 1.00 73.38 302 ILE A N 1
ATOM 2326 C CA . ILE A 1 302 ? 22.322 26.840 9.217 1.00 73.38 302 ILE A CA 1
ATOM 2327 C C . ILE A 1 302 ? 23.680 26.286 9.659 1.00 73.38 302 ILE A C 1
ATOM 2329 O O . ILE A 1 302 ? 24.706 26.884 9.342 1.00 73.38 302 ILE A O 1
ATOM 2333 N N . GLU A 1 303 ? 23.709 25.147 10.353 1.00 67.00 303 GLU A N 1
ATOM 2334 C CA . GLU A 1 303 ? 24.947 24.501 10.828 1.00 67.00 303 GLU A CA 1
ATOM 2335 C C . GLU A 1 303 ? 25.793 23.893 9.694 1.00 67.00 303 GLU A C 1
ATOM 2337 O O . GLU A 1 303 ? 26.824 23.268 9.935 1.00 67.00 303 GLU A O 1
ATOM 2342 N N . GLY A 1 304 ? 25.410 24.156 8.441 1.00 58.00 304 GLY A N 1
ATOM 2343 C CA . GLY A 1 304 ? 26.231 23.903 7.271 1.00 58.00 304 GLY A CA 1
ATOM 2344 C C . GLY A 1 304 ? 26.154 22.467 6.786 1.00 58.00 304 GLY A C 1
ATOM 2345 O O . GLY A 1 304 ? 27.164 21.982 6.282 1.00 58.00 304 GLY A O 1
ATOM 2346 N N . GLY A 1 305 ? 24.990 21.810 6.907 1.00 54.62 305 GLY A N 1
ATOM 2347 C CA . GLY A 1 305 ? 24.748 20.483 6.342 1.00 54.62 305 GLY A CA 1
ATOM 2348 C C . GLY A 1 305 ? 25.278 20.406 4.909 1.00 54.62 305 GLY A C 1
ATOM 2349 O O . GLY A 1 305 ? 24.681 20.939 3.972 1.00 54.62 305 GLY A O 1
ATOM 2350 N N . LYS A 1 306 ? 26.454 19.802 4.733 1.00 47.81 306 LYS A N 1
ATOM 2351 C CA . LYS A 1 306 ? 27.036 19.524 3.419 1.00 47.81 306 LYS A CA 1
ATOM 2352 C C . LYS A 1 306 ? 26.328 18.299 2.884 1.00 47.81 306 LYS A C 1
ATOM 2354 O O . LYS A 1 306 ? 26.184 17.358 3.650 1.00 47.81 306 LYS A O 1
ATOM 2359 N N . LEU A 1 307 ? 25.973 18.259 1.593 1.00 46.53 307 LEU A N 1
ATOM 2360 C CA . LEU A 1 307 ? 25.369 17.085 0.920 1.00 46.53 307 LEU A CA 1
ATOM 2361 C C . LEU A 1 307 ? 26.045 15.736 1.285 1.00 46.53 307 LEU A C 1
ATOM 2363 O O . LEU A 1 307 ? 25.365 14.721 1.391 1.00 46.53 307 LEU A O 1
ATOM 2367 N N . ALA A 1 308 ? 27.344 15.748 1.606 1.00 37.81 308 ALA A N 1
ATOM 2368 C CA . ALA A 1 308 ? 28.111 14.590 2.075 1.00 37.81 308 ALA A CA 1
ATOM 2369 C C . ALA A 1 308 ? 27.777 14.082 3.507 1.00 37.81 308 ALA A C 1
ATOM 2371 O O . ALA A 1 308 ? 27.880 12.878 3.756 1.00 37.81 308 ALA A O 1
ATOM 2372 N N . ASP A 1 309 ? 27.338 14.947 4.429 1.00 42.28 309 ASP A N 1
ATOM 2373 C CA . ASP A 1 309 ? 26.961 14.593 5.816 1.00 42.28 309 ASP A CA 1
ATOM 2374 C C . ASP A 1 309 ? 25.524 14.029 5.922 1.00 42.28 309 ASP A C 1
ATOM 2376 O O . ASP A 1 309 ? 25.117 13.488 6.955 1.00 42.28 309 ASP A O 1
ATOM 2380 N N . PHE A 1 310 ? 24.766 14.056 4.816 1.00 47.53 310 PHE A N 1
ATOM 2381 C CA . PHE A 1 310 ? 23.432 13.444 4.679 1.00 47.53 310 PHE A CA 1
ATOM 2382 C C . PHE A 1 310 ? 23.469 11.912 4.558 1.00 47.53 310 PHE A C 1
ATOM 2384 O O . PHE A 1 310 ? 22.444 11.277 4.318 1.00 47.53 310 PHE A O 1
ATOM 2391 N N . SER A 1 311 ? 24.652 11.316 4.720 1.00 38.88 311 SER A N 1
ATOM 2392 C CA . SER A 1 311 ? 24.855 9.874 4.871 1.00 38.88 311 SER A CA 1
ATOM 2393 C C . SER A 1 311 ? 24.562 9.367 6.292 1.00 38.88 311 SER A C 1
ATOM 2395 O O . SER A 1 311 ? 24.571 8.159 6.511 1.00 38.88 311 SER A O 1
ATOM 2397 N N . SER A 1 312 ? 24.276 10.258 7.252 1.00 42.66 312 SER A N 1
ATOM 2398 C CA . SER A 1 312 ? 23.765 9.864 8.567 1.00 42.66 312 SER A CA 1
ATOM 2399 C C . SER A 1 312 ? 22.259 9.570 8.500 1.00 42.66 312 SER A C 1
ATOM 2401 O O . SER A 1 312 ? 21.477 10.369 7.982 1.00 42.66 312 SER A O 1
ATOM 2403 N N . ASP A 1 313 ? 21.827 8.436 9.059 1.00 45.97 313 ASP A N 1
ATOM 2404 C CA . ASP A 1 313 ? 20.429 7.957 9.063 1.00 45.97 313 ASP A CA 1
ATOM 2405 C C . ASP A 1 313 ? 19.406 8.937 9.698 1.00 45.97 313 ASP A C 1
ATOM 2407 O O . ASP A 1 313 ? 18.196 8.709 9.658 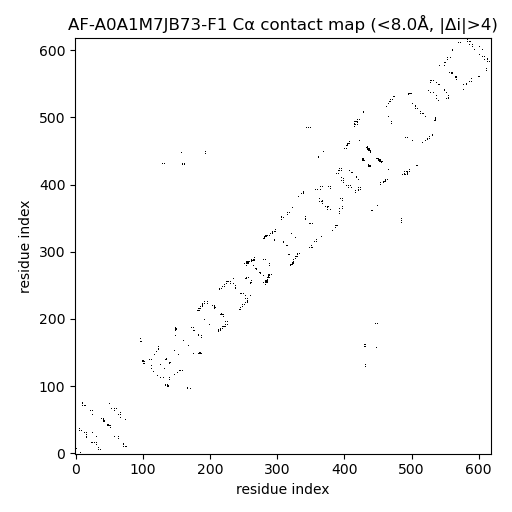1.00 45.97 313 ASP A O 1
ATOM 2411 N N . PHE A 1 314 ? 19.869 10.047 10.281 1.00 49.59 314 PHE A N 1
ATOM 2412 C CA . PHE A 1 314 ? 19.074 10.997 11.055 1.00 49.59 314 PHE A CA 1
ATOM 2413 C C . PHE A 1 314 ? 18.363 12.067 10.202 1.00 49.59 314 PHE A C 1
ATOM 2415 O O . PHE A 1 314 ? 17.190 12.368 10.444 1.00 49.59 314 PHE A O 1
ATOM 2422 N N . THR A 1 315 ? 19.009 12.632 9.173 1.00 55.88 315 THR A N 1
ATOM 2423 C CA . THR A 1 315 ? 18.417 13.730 8.375 1.00 55.88 315 THR A CA 1
ATOM 2424 C C . THR A 1 315 ? 17.212 13.292 7.527 1.00 55.88 315 THR A C 1
ATOM 2426 O O . THR A 1 315 ? 16.179 13.964 7.580 1.00 55.88 315 THR A O 1
ATOM 2429 N N . PRO A 1 316 ? 17.242 12.149 6.808 1.00 58.84 316 PRO A N 1
ATOM 2430 C CA . PRO A 1 316 ? 16.059 11.641 6.104 1.00 58.84 316 PRO A CA 1
ATOM 2431 C C . PRO A 1 316 ? 14.896 11.305 7.049 1.00 58.84 316 PRO A C 1
ATOM 2433 O O . PRO A 1 316 ? 13.729 11.409 6.667 1.00 58.84 316 PRO A O 1
ATOM 2436 N N . TYR A 1 317 ? 15.202 10.917 8.292 1.00 66.19 317 TYR A N 1
ATOM 2437 C CA . TYR A 1 317 ? 14.197 10.611 9.305 1.00 66.19 317 TYR A CA 1
ATOM 2438 C C . TYR A 1 317 ? 13.521 11.878 9.844 1.00 66.19 317 TYR A C 1
ATOM 2440 O O . TYR A 1 317 ? 12.298 11.913 9.970 1.00 66.19 317 TYR A O 1
ATOM 2448 N N . SER A 1 318 ? 14.281 12.949 10.094 1.00 74.06 318 SER A N 1
ATOM 2449 C CA . SER A 1 318 ? 13.728 14.195 10.640 1.00 74.06 318 SER A CA 1
ATOM 2450 C C . SER A 1 318 ? 12.776 14.912 9.669 1.00 74.06 318 SER A C 1
ATOM 2452 O O . SER A 1 318 ? 11.784 15.491 10.110 1.00 74.06 318 SER A O 1
ATOM 2454 N N . LEU A 1 319 ? 12.995 14.806 8.350 1.00 82.88 319 LEU A N 1
ATOM 2455 C CA . LEU A 1 319 ? 12.075 15.334 7.330 1.00 82.88 319 LEU A CA 1
ATOM 2456 C C . LEU A 1 319 ? 10.699 14.659 7.366 1.00 82.88 319 LEU A C 1
ATOM 2458 O O . LEU A 1 319 ? 9.683 15.309 7.125 1.00 82.88 319 LEU A O 1
ATOM 2462 N N . ARG A 1 320 ? 10.630 13.369 7.724 1.00 80.31 320 ARG A N 1
ATOM 2463 C CA . ARG A 1 320 ? 9.348 12.654 7.862 1.00 80.31 320 ARG A CA 1
ATOM 2464 C C . ARG A 1 320 ? 8.482 13.220 8.983 1.00 80.31 320 ARG A C 1
ATOM 2466 O O . ARG A 1 320 ? 7.263 13.094 8.913 1.00 80.31 320 ARG A O 1
ATOM 2473 N N . LEU A 1 321 ? 9.081 13.886 9.972 1.00 82.75 321 LEU A N 1
ATOM 2474 C CA . LEU A 1 321 ? 8.347 14.525 11.065 1.00 82.75 321 LEU A CA 1
ATOM 2475 C C . LEU A 1 321 ? 7.497 15.711 10.587 1.00 82.75 321 LEU A C 1
ATOM 2477 O O . LEU A 1 321 ? 6.602 16.122 11.318 1.00 82.75 321 LEU A O 1
ATOM 2481 N N . LEU A 1 322 ? 7.714 16.227 9.369 1.00 88.19 322 LEU A N 1
ATOM 2482 C CA . LEU A 1 322 ? 6.846 17.229 8.734 1.00 88.19 322 LEU A CA 1
ATOM 2483 C C . LEU A 1 322 ? 5.480 16.657 8.299 1.00 88.19 322 LEU A C 1
ATOM 2485 O O . LEU A 1 322 ? 4.584 17.418 7.933 1.00 88.19 322 LEU A O 1
ATOM 2489 N N . ALA A 1 323 ? 5.293 15.333 8.330 1.00 86.31 323 ALA A N 1
ATOM 2490 C CA . ALA A 1 323 ? 3.993 14.718 8.078 1.00 86.31 323 ALA A CA 1
ATOM 2491 C C . ALA A 1 323 ? 2.960 15.133 9.144 1.00 86.31 323 ALA A C 1
ATOM 2493 O O . ALA A 1 323 ? 3.305 15.448 10.285 1.00 86.31 323 ALA A O 1
ATOM 2494 N N . ASN A 1 324 ? 1.684 15.127 8.756 1.00 84.38 324 ASN A N 1
ATOM 2495 C CA . ASN A 1 324 ? 0.513 15.517 9.549 1.00 84.38 324 ASN A CA 1
ATOM 2496 C C . ASN A 1 324 ? 0.514 16.963 10.076 1.00 84.38 324 ASN A C 1
ATOM 2498 O O . ASN A 1 324 ? -0.346 17.313 10.879 1.00 84.38 324 ASN A O 1
ATOM 2502 N N . LYS A 1 325 ? 1.431 17.828 9.623 1.00 87.69 325 LYS A N 1
ATOM 2503 C CA . LYS A 1 325 ? 1.560 19.205 10.122 1.00 87.69 325 LYS A CA 1
ATOM 2504 C C . LYS A 1 325 ? 1.084 20.234 9.117 1.00 87.69 325 LYS A C 1
ATOM 2506 O O . LYS A 1 325 ? 1.463 20.202 7.948 1.00 87.69 325 LYS A O 1
ATOM 2511 N N . LYS A 1 326 ? 0.258 21.150 9.605 1.00 84.94 326 LYS A N 1
ATOM 2512 C CA . LYS A 1 326 ? -0.194 22.352 8.899 1.00 84.94 326 LYS A CA 1
ATOM 2513 C C . LYS A 1 326 ? 0.803 23.491 9.153 1.00 84.94 326 LYS A C 1
ATOM 2515 O O . LYS A 1 326 ? 1.600 23.410 10.084 1.00 84.94 326 LYS A O 1
ATOM 2520 N N . ASN A 1 327 ? 0.811 24.531 8.321 1.00 85.31 327 ASN A N 1
ATOM 2521 C CA . ASN A 1 327 ? 1.705 25.699 8.479 1.00 85.31 327 ASN A CA 1
ATOM 2522 C C . ASN A 1 327 ? 3.233 25.430 8.463 1.00 85.31 327 ASN A C 1
ATOM 2524 O O . ASN A 1 327 ? 4.014 26.232 8.974 1.00 85.31 327 ASN A O 1
ATOM 2528 N N . VAL A 1 328 ? 3.695 24.334 7.852 1.00 92.31 328 VAL A N 1
ATOM 2529 C CA . VAL A 1 328 ? 5.135 23.993 7.749 1.00 92.31 328 VAL A CA 1
ATOM 2530 C C . VAL A 1 328 ? 5.767 24.350 6.397 1.00 92.31 328 VAL A C 1
ATOM 2532 O O . VAL A 1 328 ? 6.897 23.955 6.111 1.00 92.31 328 VAL A O 1
ATOM 2535 N N . ILE A 1 329 ? 5.057 25.108 5.552 1.00 93.81 329 ILE A N 1
ATOM 2536 C CA . ILE A 1 329 ? 5.511 25.445 4.193 1.00 93.81 329 ILE A CA 1
ATOM 2537 C C . ILE A 1 329 ? 6.877 26.140 4.185 1.00 93.81 329 ILE A C 1
ATOM 2539 O O . ILE A 1 329 ? 7.710 25.828 3.344 1.00 93.81 329 ILE A O 1
ATOM 2543 N N . SER A 1 330 ? 7.160 26.992 5.171 1.00 92.25 330 SER A N 1
ATOM 2544 C CA . SER A 1 330 ? 8.433 27.713 5.272 1.00 92.25 330 SER A CA 1
ATOM 2545 C C . SER A 1 330 ? 9.642 26.782 5.419 1.00 92.25 330 SER A C 1
ATOM 2547 O O . SER A 1 330 ? 10.701 27.059 4.858 1.00 92.25 330 SER A O 1
ATOM 2549 N N . ALA A 1 331 ? 9.495 25.646 6.114 1.00 91.38 331 ALA A N 1
ATOM 2550 C CA . ALA A 1 331 ? 10.551 24.638 6.199 1.00 91.38 331 ALA A CA 1
ATOM 2551 C C . ALA A 1 331 ? 10.812 23.997 4.829 1.00 91.38 331 ALA A C 1
ATOM 2553 O O . ALA A 1 331 ? 11.966 23.830 4.434 1.00 91.38 331 ALA A O 1
ATOM 2554 N N . PHE A 1 332 ? 9.752 23.695 4.076 1.00 94.06 332 PHE A N 1
ATOM 2555 C CA . PHE A 1 332 ? 9.873 23.207 2.706 1.00 94.06 332 PHE A CA 1
ATOM 2556 C C . PHE A 1 332 ? 10.499 24.261 1.784 1.00 94.06 332 PHE A C 1
ATOM 2558 O O . PHE A 1 332 ? 11.424 23.951 1.040 1.00 94.06 332 PHE A O 1
ATOM 2565 N N . GLU A 1 333 ? 10.089 25.523 1.841 1.00 94.44 333 GLU A N 1
ATOM 2566 C CA . GLU A 1 333 ? 10.687 26.578 1.012 1.00 94.44 333 GLU A CA 1
ATOM 2567 C C . GLU A 1 333 ? 12.189 26.732 1.255 1.00 94.44 333 GLU A C 1
ATOM 2569 O O . GLU A 1 333 ? 12.957 26.864 0.303 1.00 94.44 333 GLU A O 1
ATOM 2574 N N . MET A 1 334 ? 12.627 26.643 2.513 1.00 90.31 334 MET A N 1
ATOM 2575 C CA . MET A 1 334 ? 14.047 26.666 2.856 1.00 90.31 334 MET A CA 1
ATOM 2576 C C . MET A 1 334 ? 14.826 25.523 2.193 1.00 90.31 334 MET A C 1
ATOM 2578 O O . MET A 1 334 ? 15.871 25.764 1.586 1.00 90.31 334 MET A O 1
ATOM 258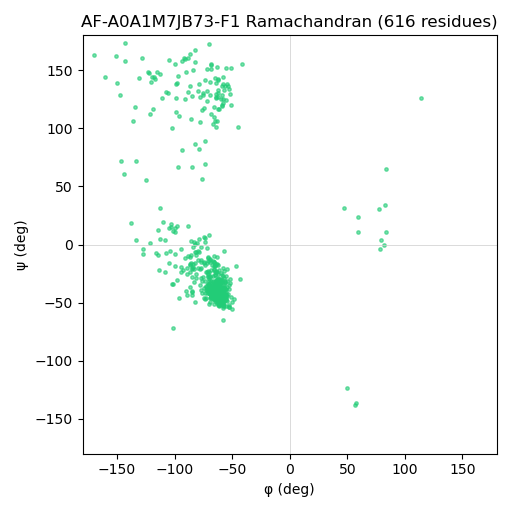2 N N . TRP A 1 335 ? 14.309 24.294 2.274 1.00 89.19 335 TRP A N 1
ATOM 2583 C CA . TRP A 1 335 ? 14.908 23.135 1.607 1.00 89.19 335 TRP A CA 1
ATOM 2584 C C . TRP A 1 335 ? 14.847 23.240 0.081 1.00 89.19 335 TRP A C 1
ATOM 2586 O O . TRP A 1 335 ? 15.818 22.902 -0.594 1.00 89.19 335 TRP A O 1
ATOM 2596 N N . GLY A 1 336 ? 13.736 23.745 -0.459 1.00 89.94 336 GLY A N 1
ATOM 2597 C CA . GLY A 1 336 ? 13.539 23.993 -1.885 1.00 89.94 336 GLY A CA 1
ATOM 2598 C C . GLY A 1 336 ? 14.595 24.940 -2.432 1.00 89.94 336 GLY A C 1
ATOM 2599 O O . GLY A 1 336 ? 15.287 24.601 -3.390 1.00 89.94 336 GLY A O 1
ATOM 2600 N N . LYS A 1 337 ? 14.799 26.070 -1.748 1.00 88.69 337 LYS A N 1
ATOM 2601 C CA . LYS A 1 337 ? 15.855 27.029 -2.062 1.00 88.69 337 LYS A CA 1
ATOM 2602 C C . LYS A 1 337 ? 17.236 26.376 -2.014 1.00 88.69 337 LYS A C 1
ATOM 2604 O O . LYS A 1 337 ? 17.942 26.402 -3.018 1.00 88.69 337 LYS A O 1
ATOM 2609 N N . TYR A 1 338 ? 17.586 25.737 -0.894 1.00 84.62 338 TYR A N 1
ATOM 2610 C CA . TYR A 1 338 ? 18.888 25.088 -0.719 1.00 84.62 338 TYR A CA 1
ATOM 2611 C C . TYR A 1 338 ? 19.185 24.081 -1.840 1.00 84.62 338 TYR A C 1
ATOM 2613 O O . TYR A 1 338 ? 20.248 24.139 -2.454 1.00 84.62 338 TYR A O 1
ATOM 2621 N N . LEU A 1 339 ? 18.242 23.192 -2.158 1.00 81.88 339 LEU A N 1
ATOM 2622 C CA . LEU A 1 339 ? 18.421 22.180 -3.202 1.00 81.88 339 LEU A CA 1
ATOM 2623 C C . LEU A 1 339 ? 18.472 22.794 -4.605 1.00 81.88 339 LEU A C 1
ATOM 2625 O O . LEU A 1 339 ? 19.287 22.369 -5.425 1.00 81.88 339 LEU A O 1
ATOM 2629 N N . SER A 1 340 ? 17.659 23.818 -4.876 1.00 79.94 340 SER A N 1
ATOM 2630 C CA . SER A 1 340 ? 17.695 24.527 -6.160 1.00 79.94 340 SER A CA 1
ATOM 2631 C C . SER A 1 340 ? 19.029 25.244 -6.403 1.00 79.94 340 SER A C 1
ATOM 2633 O O . SER A 1 340 ? 19.506 25.273 -7.531 1.00 79.94 340 SER A O 1
ATOM 2635 N N . GLU A 1 341 ? 19.679 25.752 -5.350 1.00 78.88 341 GLU A N 1
ATOM 2636 C CA . GLU A 1 341 ? 20.955 26.475 -5.445 1.00 78.88 341 GLU A CA 1
ATOM 2637 C C . GLU A 1 341 ? 22.185 25.542 -5.451 1.00 78.88 341 GLU A C 1
ATOM 2639 O O . GLU A 1 341 ? 23.252 25.945 -5.912 1.00 78.88 341 GLU A O 1
ATOM 2644 N N . ASN A 1 342 ? 22.062 24.297 -4.963 1.00 71.00 342 ASN A N 1
ATOM 2645 C CA . ASN A 1 342 ? 23.200 23.383 -4.751 1.00 71.00 342 ASN A CA 1
ATOM 2646 C C . ASN A 1 342 ? 23.189 22.102 -5.613 1.00 71.00 342 ASN A C 1
ATOM 2648 O O . ASN A 1 342 ? 24.178 21.367 -5.619 1.00 71.00 342 ASN A O 1
ATOM 2652 N N . SER A 1 343 ? 22.115 21.821 -6.359 1.00 60.19 343 SER A N 1
ATOM 2653 C CA . SER A 1 343 ? 21.962 20.590 -7.163 1.00 60.19 343 SER A CA 1
ATOM 2654 C C . SER A 1 343 ? 22.892 20.490 -8.388 1.00 60.19 343 SER A C 1
ATOM 2656 O O . SER A 1 343 ? 23.067 19.403 -8.938 1.00 60.19 343 SER A O 1
ATOM 2658 N N . SER A 1 344 ? 23.554 21.582 -8.786 1.00 51.72 344 SER A N 1
ATOM 2659 C CA . SER A 1 344 ? 24.331 21.682 -10.034 1.00 51.72 344 SER A CA 1
ATOM 2660 C C . SER A 1 344 ? 25.807 21.254 -9.938 1.00 51.72 344 SER A C 1
ATOM 2662 O O . SER A 1 344 ? 26.471 21.160 -10.968 1.00 51.72 344 SER A O 1
ATOM 2664 N N . ASN A 1 345 ? 26.354 21.015 -8.736 1.00 45.94 345 ASN A N 1
ATOM 2665 C CA . ASN A 1 345 ? 27.811 21.102 -8.517 1.00 45.94 345 ASN A CA 1
ATOM 2666 C C . ASN A 1 345 ? 28.590 19.787 -8.291 1.00 45.94 345 ASN A C 1
ATOM 2668 O O . ASN A 1 345 ? 29.798 19.858 -8.072 1.00 45.94 345 ASN A O 1
ATOM 2672 N N . SER A 1 346 ? 28.000 18.584 -8.364 1.00 45.97 346 SER A N 1
ATOM 2673 C CA . SER A 1 346 ? 28.823 17.351 -8.405 1.00 45.97 346 SER A CA 1
ATOM 2674 C C . SER A 1 346 ? 28.102 16.108 -8.938 1.00 45.97 346 SER A C 1
ATOM 2676 O O . SER A 1 346 ? 26.933 15.869 -8.646 1.00 45.97 346 SER A O 1
ATOM 2678 N N . SER A 1 347 ? 28.838 15.260 -9.663 1.00 41.09 347 SER A N 1
ATOM 2679 C CA . SER A 1 347 ? 28.385 13.958 -10.179 1.00 41.09 347 SER A CA 1
ATOM 2680 C C . SER A 1 347 ? 28.053 12.938 -9.075 1.00 41.09 347 SER A C 1
ATOM 2682 O O . SER A 1 347 ? 27.119 12.161 -9.236 1.00 41.09 347 SER A O 1
ATOM 2684 N N . ASN A 1 348 ? 28.724 12.993 -7.915 1.00 39.56 348 ASN A N 1
ATOM 2685 C CA . ASN A 1 348 ? 28.352 12.220 -6.713 1.00 39.56 348 ASN A CA 1
ATOM 2686 C C . ASN A 1 348 ? 27.180 12.843 -5.920 1.00 39.56 348 ASN A C 1
ATOM 2688 O O . ASN A 1 348 ? 26.596 12.185 -5.059 1.00 39.56 348 ASN A O 1
ATOM 2692 N N . GLY A 1 349 ? 26.823 14.099 -6.210 1.00 47.88 349 GLY A N 1
ATOM 2693 C CA . GLY A 1 349 ? 25.763 14.847 -5.538 1.00 47.88 349 GLY A CA 1
ATOM 2694 C C . GLY A 1 349 ? 24.360 14.562 -6.068 1.00 47.88 349 GLY A C 1
ATOM 2695 O O . GLY A 1 349 ? 23.407 14.771 -5.328 1.00 47.88 349 GLY A O 1
ATOM 2696 N N . LEU A 1 350 ? 24.192 14.046 -7.291 1.00 49.44 350 LEU A N 1
ATOM 2697 C CA . LEU A 1 350 ? 22.868 13.824 -7.897 1.00 49.44 350 LEU A CA 1
ATOM 2698 C C . LEU A 1 350 ? 22.061 12.713 -7.208 1.00 49.44 350 LEU A C 1
ATOM 2700 O O . LEU A 1 350 ? 20.908 12.936 -6.858 1.00 49.44 350 LEU A O 1
ATOM 2704 N N . ILE A 1 351 ? 22.666 11.552 -6.926 1.00 48.97 351 ILE A N 1
ATOM 2705 C CA . ILE A 1 351 ? 21.987 10.442 -6.225 1.00 48.97 351 ILE A CA 1
ATOM 2706 C C . ILE A 1 351 ? 21.661 10.830 -4.773 1.00 48.97 351 ILE A C 1
ATOM 2708 O O . ILE A 1 351 ? 20.572 10.542 -4.272 1.00 48.97 351 ILE A O 1
ATOM 2712 N N . GLN A 1 352 ? 22.586 11.522 -4.096 1.00 53.41 352 GLN A N 1
ATOM 2713 C CA . GLN A 1 352 ? 22.361 12.054 -2.747 1.00 53.41 352 GLN A CA 1
ATOM 2714 C C . GLN A 1 352 ? 21.250 13.116 -2.748 1.00 53.41 352 GLN A C 1
ATOM 2716 O O . GLN A 1 352 ? 20.360 13.074 -1.899 1.00 53.41 352 GLN A O 1
ATOM 2721 N N . SER A 1 353 ? 21.236 13.995 -3.755 1.00 64.81 353 SER A N 1
ATOM 2722 C CA . SER A 1 353 ? 20.185 14.999 -3.947 1.00 64.81 353 SER A CA 1
ATOM 2723 C C . SER A 1 353 ? 18.840 14.346 -4.251 1.00 64.81 353 SER A C 1
ATOM 2725 O O . SER A 1 353 ? 17.839 14.759 -3.682 1.00 64.81 353 SER A O 1
ATOM 2727 N N . PHE A 1 354 ? 18.791 13.286 -5.063 1.00 69.38 354 PHE A N 1
ATOM 2728 C CA . PHE A 1 354 ? 17.552 12.572 -5.377 1.00 69.38 354 PHE A CA 1
ATOM 2729 C C . PHE A 1 354 ? 16.953 11.873 -4.149 1.00 69.38 354 PHE A C 1
ATOM 2731 O O . PHE A 1 354 ? 15.753 11.982 -3.900 1.00 69.38 354 PHE A O 1
ATOM 2738 N N . ASN A 1 355 ? 17.770 11.202 -3.331 1.00 72.94 355 ASN A N 1
ATOM 2739 C CA . ASN A 1 355 ? 17.300 10.584 -2.085 1.00 72.94 355 ASN A CA 1
ATOM 2740 C C . ASN A 1 355 ? 16.789 11.622 -1.077 1.00 72.94 355 ASN A C 1
ATOM 2742 O O . ASN A 1 355 ? 15.779 11.393 -0.401 1.00 72.94 355 ASN A O 1
ATOM 2746 N N . LEU A 1 356 ? 17.452 12.776 -0.998 1.00 76.94 356 LEU A N 1
ATOM 2747 C CA . LEU A 1 356 ? 17.020 13.890 -0.163 1.00 76.94 356 LEU A CA 1
ATOM 2748 C C . LEU A 1 356 ? 15.719 14.518 -0.690 1.00 76.94 356 LEU A C 1
ATOM 2750 O O . LEU A 1 356 ? 14.778 14.679 0.081 1.00 76.94 356 LEU A O 1
ATOM 2754 N N . ILE A 1 357 ? 15.609 14.758 -2.001 1.00 81.50 357 ILE A N 1
ATOM 2755 C CA . ILE A 1 357 ? 14.383 15.206 -2.684 1.00 81.50 357 ILE A CA 1
ATOM 2756 C C . ILE A 1 357 ? 13.232 14.232 -2.406 1.00 81.50 357 ILE A C 1
ATOM 2758 O O . ILE A 1 357 ? 12.139 14.646 -2.014 1.00 81.50 357 ILE A O 1
ATOM 2762 N N . LYS A 1 358 ? 13.468 12.923 -2.526 1.00 81.38 358 LYS A N 1
ATOM 2763 C CA . LYS A 1 358 ? 12.475 11.890 -2.211 1.00 81.38 358 LYS A CA 1
ATOM 2764 C C . LYS A 1 358 ? 12.034 11.947 -0.748 1.00 81.38 358 LYS A C 1
ATOM 2766 O O . LYS A 1 358 ? 10.840 11.843 -0.469 1.00 81.38 358 LYS A O 1
ATOM 2771 N N . SER A 1 359 ? 12.975 12.132 0.177 1.00 83.00 359 SER A N 1
ATOM 2772 C CA . SER A 1 359 ? 12.695 12.239 1.616 1.00 83.00 359 SER A CA 1
ATOM 2773 C C . SER A 1 359 ? 11.937 13.521 1.966 1.00 83.00 359 SER A C 1
ATOM 2775 O O . SER A 1 359 ? 11.056 13.494 2.818 1.00 83.00 359 SER A O 1
ATOM 2777 N N . LEU A 1 360 ? 12.214 14.618 1.264 1.00 88.38 360 LEU A N 1
ATOM 2778 C CA . LEU A 1 360 ? 11.519 15.894 1.407 1.00 88.38 360 LEU A CA 1
ATOM 2779 C C . LEU A 1 360 ? 10.084 15.834 0.863 1.00 88.38 360 LEU A C 1
ATOM 2781 O O . LEU A 1 360 ? 9.164 16.361 1.475 1.00 88.38 360 LEU A O 1
ATOM 2785 N N . ASN A 1 361 ? 9.852 15.139 -0.252 1.00 90.38 361 ASN A N 1
ATOM 2786 C CA . ASN A 1 361 ? 8.504 14.968 -0.810 1.00 90.38 361 ASN A CA 1
ATOM 2787 C C . ASN A 1 361 ? 7.663 13.926 -0.046 1.00 90.38 361 ASN A C 1
ATOM 2789 O O . ASN A 1 361 ? 6.433 13.941 -0.120 1.00 90.38 361 ASN A O 1
ATOM 2793 N N . ALA A 1 362 ? 8.300 13.024 0.705 1.00 87.38 362 ALA A N 1
ATOM 2794 C CA . ALA A 1 362 ? 7.639 11.987 1.494 1.00 87.38 362 ALA A CA 1
ATOM 2795 C C . ALA A 1 362 ? 6.502 12.501 2.405 1.00 87.38 362 ALA A C 1
ATOM 2797 O O . ALA A 1 362 ? 5.387 11.998 2.266 1.00 87.38 362 ALA A O 1
ATOM 2798 N N . PRO A 1 363 ? 6.717 13.483 3.303 1.00 89.00 363 PRO A N 1
ATOM 2799 C CA . PRO A 1 363 ? 5.650 14.013 4.155 1.00 89.00 363 PRO A CA 1
ATOM 2800 C C . PRO A 1 363 ? 4.498 14.641 3.353 1.00 89.00 363 PRO A C 1
ATOM 2802 O O . PRO A 1 363 ? 3.338 14.416 3.689 1.00 89.00 363 PRO A O 1
ATOM 2805 N N . LEU A 1 364 ? 4.788 15.357 2.259 1.00 91.94 364 LEU A N 1
ATOM 2806 C CA . LEU A 1 364 ? 3.765 15.973 1.402 1.00 91.94 364 LEU A CA 1
ATOM 2807 C C . LEU A 1 364 ? 2.853 14.915 0.764 1.00 91.94 364 LEU A C 1
ATOM 2809 O O . LEU A 1 364 ? 1.630 15.002 0.853 1.00 91.94 364 LEU A O 1
ATOM 2813 N N . THR A 1 365 ? 3.455 13.880 0.172 1.00 89.06 365 THR A N 1
ATOM 2814 C CA . THR A 1 365 ? 2.714 12.762 -0.437 1.00 89.06 365 THR A CA 1
ATOM 2815 C C . THR A 1 365 ? 1.922 11.961 0.595 1.00 89.06 365 THR A C 1
ATOM 2817 O O . THR A 1 365 ? 0.778 11.592 0.335 1.00 89.06 365 THR A O 1
ATOM 2820 N N . ALA A 1 366 ? 2.485 11.722 1.784 1.00 85.06 366 ALA A N 1
ATOM 2821 C CA . ALA A 1 366 ? 1.799 11.023 2.868 1.00 85.06 366 ALA A CA 1
ATOM 2822 C C . ALA A 1 366 ? 0.551 11.784 3.342 1.00 85.06 366 ALA A C 1
ATOM 2824 O O . ALA A 1 366 ? -0.490 11.161 3.570 1.00 85.06 366 ALA A O 1
ATOM 2825 N N . ASN A 1 367 ? 0.636 13.116 3.426 1.00 87.44 367 ASN A N 1
ATOM 2826 C CA . ASN A 1 367 ? -0.475 13.956 3.858 1.00 87.44 367 ASN A CA 1
ATOM 2827 C C . ASN A 1 367 ? -1.666 13.853 2.900 1.00 87.44 367 ASN A C 1
ATOM 2829 O O . ASN A 1 367 ? -2.760 13.539 3.350 1.00 87.44 367 ASN A O 1
ATOM 2833 N N . ILE A 1 368 ? -1.464 14.010 1.588 1.00 88.38 368 ILE A N 1
ATOM 2834 C CA . ILE A 1 368 ? -2.563 13.923 0.604 1.00 88.38 368 ILE A CA 1
ATOM 2835 C C . ILE A 1 368 ? -3.099 12.497 0.387 1.00 88.38 368 ILE A C 1
ATOM 2837 O O . ILE A 1 368 ? -4.180 12.326 -0.167 1.00 88.38 368 ILE A O 1
ATOM 2841 N N . CYS A 1 369 ? -2.356 11.467 0.811 1.00 81.56 369 CYS A N 1
ATOM 2842 C CA . CYS A 1 369 ? -2.842 10.082 0.816 1.00 81.56 369 CYS A CA 1
ATOM 2843 C C . CYS A 1 369 ? -3.712 9.758 2.036 1.00 81.56 369 CYS A C 1
ATOM 2845 O O . CYS A 1 369 ? -4.510 8.825 1.992 1.00 81.56 369 CYS A O 1
ATOM 2847 N N . THR A 1 370 ? -3.516 10.483 3.137 1.00 77.50 370 THR A N 1
ATOM 2848 C CA . THR A 1 370 ? -4.182 10.216 4.421 1.00 77.50 370 THR A CA 1
ATOM 2849 C C . THR A 1 370 ? -5.343 11.172 4.660 1.00 77.50 370 THR A C 1
ATOM 2851 O O . THR A 1 370 ? -6.351 10.784 5.242 1.00 77.50 370 THR A O 1
ATOM 2854 N N . HIS A 1 371 ? -5.200 12.405 4.187 1.00 79.94 371 HIS A N 1
ATOM 2855 C CA . HIS A 1 371 ? -6.088 13.523 4.451 1.00 79.94 371 HIS A CA 1
ATOM 2856 C C . HIS A 1 371 ? -6.628 14.081 3.138 1.00 79.94 371 HIS A C 1
ATOM 2858 O O . HIS A 1 371 ? -5.927 14.099 2.126 1.00 79.94 371 HIS A O 1
ATOM 2864 N N . ASN A 1 372 ? -7.858 14.594 3.162 1.00 81.69 372 ASN A N 1
ATOM 2865 C CA . ASN A 1 372 ? -8.448 15.278 2.009 1.00 81.69 372 ASN A CA 1
ATOM 2866 C C . ASN A 1 372 ? -8.449 16.812 2.157 1.00 81.69 372 ASN A C 1
ATOM 2868 O O . ASN A 1 372 ? -9.147 17.509 1.421 1.00 81.69 372 ASN A O 1
ATOM 2872 N N . ASP A 1 373 ? -7.683 17.352 3.108 1.00 87.88 373 ASP A N 1
ATOM 2873 C CA . ASP A 1 373 ? -7.597 18.789 3.358 1.00 87.88 373 ASP A CA 1
ATOM 2874 C C . ASP A 1 373 ? -7.035 19.559 2.156 1.00 87.88 373 ASP A C 1
ATOM 2876 O O . ASP A 1 373 ? -5.972 19.244 1.609 1.00 87.88 373 ASP A O 1
ATOM 2880 N N . LYS A 1 374 ? -7.717 20.655 1.808 1.00 92.94 374 LYS A N 1
ATOM 2881 C CA . LYS A 1 374 ? -7.293 21.588 0.757 1.00 92.94 374 LYS A CA 1
ATOM 2882 C C . LYS A 1 374 ? -5.902 22.176 1.023 1.00 92.94 374 LYS A C 1
ATOM 2884 O O . LYS A 1 374 ? -5.123 22.331 0.089 1.00 92.94 374 LYS A O 1
ATOM 2889 N N . GLU A 1 375 ? -5.572 22.444 2.286 1.00 92.94 375 GLU A N 1
ATOM 2890 C CA . GLU A 1 375 ? -4.306 23.068 2.690 1.00 92.94 375 GLU A CA 1
ATOM 2891 C C . GLU A 1 37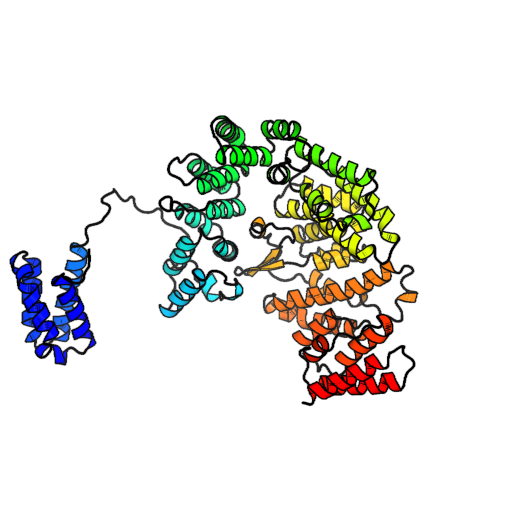5 ? -3.075 22.242 2.279 1.00 92.94 375 GLU A C 1
ATOM 2893 O O . GLU A 1 375 ? -2.112 22.794 1.751 1.00 92.94 375 GLU A O 1
ATOM 2898 N N . TYR A 1 376 ? -3.115 20.911 2.433 1.00 93.56 376 TYR A N 1
ATOM 2899 C CA . TYR A 1 376 ? -2.006 20.048 2.008 1.00 93.56 376 TYR A CA 1
ATOM 2900 C C . TYR A 1 376 ? -1.810 20.062 0.490 1.00 93.56 376 TYR A C 1
ATOM 2902 O O . TYR A 1 376 ? -0.678 20.061 0.006 1.00 93.56 376 TYR A O 1
ATOM 2910 N N . ARG A 1 377 ? -2.912 20.097 -0.266 1.00 95.19 377 ARG A N 1
ATOM 2911 C CA . ARG A 1 377 ? -2.889 20.143 -1.734 1.00 95.19 377 ARG A CA 1
ATOM 2912 C C . ARG A 1 377 ? -2.350 21.485 -2.229 1.00 95.19 377 ARG A C 1
ATOM 2914 O O . ARG A 1 377 ? -1.504 21.516 -3.117 1.00 95.19 377 ARG A O 1
ATOM 2921 N N . ASP A 1 378 ? -2.795 22.585 -1.628 1.00 96.06 378 ASP A N 1
ATOM 2922 C CA . ASP A 1 378 ? -2.330 23.933 -1.966 1.00 96.06 378 ASP A CA 1
ATOM 2923 C C . ASP A 1 378 ? -0.844 24.124 -1.661 1.00 96.06 378 ASP A C 1
ATOM 2925 O O . ASP A 1 378 ? -0.126 24.668 -2.497 1.00 96.06 378 ASP A O 1
ATOM 2929 N N . MET A 1 379 ? -0.361 23.599 -0.529 1.00 96.31 379 MET A N 1
ATOM 2930 C CA . MET A 1 379 ? 1.061 23.630 -0.179 1.00 96.31 379 MET A CA 1
ATOM 2931 C C . MET A 1 379 ? 1.924 22.978 -1.268 1.00 96.31 379 MET A C 1
ATOM 2933 O O . MET A 1 379 ? 2.939 23.542 -1.667 1.00 96.31 379 MET A O 1
ATOM 2937 N N . ILE A 1 380 ? 1.509 21.823 -1.801 1.00 95.94 380 ILE A N 1
ATOM 2938 C CA . ILE A 1 380 ? 2.222 21.156 -2.902 1.00 95.94 380 ILE A CA 1
ATOM 2939 C C . ILE A 1 380 ? 2.230 22.030 -4.159 1.00 95.94 380 ILE A C 1
ATOM 2941 O O . ILE A 1 380 ? 3.277 22.166 -4.790 1.00 95.94 380 ILE A O 1
ATOM 2945 N N . ARG A 1 381 ? 1.092 22.635 -4.524 1.00 95.38 381 ARG A N 1
ATOM 2946 C CA . ARG A 1 381 ? 1.003 23.513 -5.703 1.00 95.38 381 ARG A CA 1
ATOM 2947 C C . ARG A 1 381 ? 1.911 24.732 -5.569 1.00 95.38 381 ARG A C 1
ATOM 2949 O O . ARG A 1 381 ? 2.615 25.061 -6.519 1.00 95.38 381 ARG A O 1
ATOM 2956 N N . GLU A 1 382 ? 1.921 25.372 -4.402 1.00 97.00 382 GLU A N 1
ATOM 2957 C CA . GLU A 1 382 ? 2.763 26.539 -4.133 1.00 97.00 382 GLU A CA 1
ATOM 2958 C C . GLU A 1 382 ? 4.255 26.184 -4.174 1.00 97.00 382 GLU A C 1
ATOM 2960 O O . GLU A 1 382 ? 5.040 26.858 -4.845 1.00 97.00 382 GLU A O 1
ATOM 2965 N N . LEU A 1 383 ? 4.643 25.092 -3.512 1.00 96.06 383 LEU A N 1
ATOM 2966 C CA . LEU A 1 383 ? 6.023 24.612 -3.501 1.00 96.06 383 LEU A CA 1
ATOM 2967 C C . LEU A 1 383 ? 6.500 24.216 -4.901 1.00 96.06 383 LEU A C 1
ATOM 2969 O O . LEU A 1 383 ? 7.607 24.579 -5.294 1.00 96.06 383 LEU A O 1
ATOM 2973 N N . TYR A 1 384 ? 5.665 23.523 -5.678 1.00 93.25 384 TYR A N 1
ATOM 2974 C CA . TYR A 1 384 ? 5.986 23.133 -7.050 1.00 93.25 384 TYR A CA 1
ATOM 2975 C C . TYR A 1 384 ? 6.071 24.332 -8.000 1.00 93.25 384 TYR A C 1
ATOM 2977 O O . TYR A 1 384 ? 6.946 24.359 -8.862 1.00 93.25 384 TYR A O 1
ATOM 2985 N N . ALA A 1 385 ? 5.223 25.349 -7.822 1.00 93.00 385 ALA A N 1
ATOM 2986 C CA . ALA A 1 385 ? 5.307 26.585 -8.597 1.00 93.00 385 ALA A CA 1
ATOM 2987 C C . ALA A 1 385 ? 6.626 27.342 -8.354 1.00 93.00 385 ALA A C 1
ATOM 2989 O O . ALA A 1 385 ? 7.138 27.976 -9.274 1.00 93.00 385 ALA A O 1
ATOM 2990 N N . LYS A 1 386 ? 7.183 27.269 -7.135 1.00 93.44 386 LYS A N 1
ATOM 2991 C CA . LYS A 1 386 ? 8.449 27.924 -6.761 1.00 93.44 386 LYS A CA 1
ATOM 2992 C C . LYS A 1 386 ? 9.687 27.093 -7.113 1.00 93.44 386 LYS A C 1
ATOM 2994 O O . LYS A 1 386 ? 10.660 27.645 -7.617 1.00 93.44 386 LYS A O 1
ATOM 2999 N N . TYR A 1 387 ? 9.658 25.785 -6.852 1.00 89.81 387 TYR A N 1
ATOM 3000 C CA . TYR A 1 387 ? 10.803 24.880 -7.014 1.00 89.81 387 TYR A CA 1
ATOM 3001 C C . TYR A 1 387 ? 10.390 23.589 -7.748 1.00 89.81 387 TYR A C 1
ATOM 3003 O O . TYR A 1 387 ? 10.319 22.516 -7.133 1.00 89.81 387 TYR A O 1
ATOM 3011 N N . PRO A 1 388 ? 10.110 23.660 -9.062 1.00 85.62 388 PRO A N 1
ATOM 3012 C CA . PRO A 1 388 ? 9.557 22.537 -9.819 1.00 85.62 388 PRO A CA 1
ATOM 3013 C C . PRO A 1 388 ? 10.477 21.309 -9.860 1.00 85.62 388 PRO A C 1
ATOM 3015 O O . PRO A 1 388 ? 9.987 20.184 -9.825 1.00 85.62 388 PRO A O 1
ATOM 3018 N N . ASP A 1 389 ? 11.798 21.498 -9.867 1.00 79.56 389 ASP A N 1
ATOM 3019 C CA . ASP A 1 389 ? 12.773 20.394 -9.863 1.00 79.56 389 ASP A CA 1
ATOM 3020 C C . ASP A 1 389 ? 12.836 19.651 -8.519 1.00 79.56 389 ASP A C 1
ATOM 3022 O O . ASP A 1 389 ? 13.182 18.472 -8.470 1.00 79.56 389 ASP A O 1
ATOM 3026 N N . VAL A 1 390 ? 12.469 20.325 -7.424 1.00 85.94 390 VAL A N 1
ATOM 3027 C CA . VAL A 1 390 ? 12.520 19.767 -6.065 1.00 85.94 390 VAL A CA 1
ATOM 3028 C C . VAL A 1 390 ? 11.204 19.086 -5.698 1.00 85.94 390 VAL A C 1
ATOM 3030 O O . VAL A 1 390 ? 11.216 18.029 -5.074 1.00 85.94 390 VAL A O 1
ATOM 3033 N N . TYR A 1 391 ? 10.061 19.659 -6.079 1.00 90.88 391 TYR A N 1
ATOM 3034 C CA . TYR A 1 391 ? 8.736 19.197 -5.630 1.00 90.88 391 TYR A CA 1
ATOM 3035 C C . TYR A 1 391 ? 7.932 18.428 -6.682 1.00 90.88 391 TYR A C 1
ATOM 3037 O O . TYR A 1 391 ? 6.732 18.196 -6.516 1.00 90.88 391 TYR A O 1
ATOM 3045 N N . SER A 1 392 ? 8.585 17.992 -7.759 1.00 88.19 392 SER A N 1
ATOM 3046 C CA . SER A 1 392 ? 7.952 17.228 -8.836 1.00 88.19 392 SER A CA 1
ATOM 3047 C C . SER A 1 392 ? 7.335 15.903 -8.373 1.00 88.19 392 SER A C 1
ATOM 3049 O O . SER A 1 392 ? 6.287 15.517 -8.886 1.00 88.19 392 SER A O 1
ATOM 3051 N N . LEU A 1 393 ? 7.913 15.218 -7.377 1.00 88.38 393 LEU A N 1
ATOM 3052 C CA . LEU A 1 393 ? 7.368 13.961 -6.832 1.00 88.38 393 LEU A CA 1
ATOM 3053 C C . LEU A 1 393 ? 6.016 14.176 -6.135 1.00 88.38 393 LEU A C 1
ATOM 3055 O O . LEU A 1 393 ? 5.062 13.433 -6.387 1.00 88.38 393 LEU A O 1
ATOM 3059 N N . ALA A 1 394 ? 5.914 15.195 -5.276 1.00 91.62 394 ALA A N 1
ATOM 3060 C CA . ALA A 1 394 ? 4.665 15.534 -4.602 1.00 91.62 394 ALA A CA 1
ATOM 3061 C C . ALA A 1 394 ? 3.612 16.038 -5.595 1.00 91.62 394 ALA A C 1
ATOM 3063 O O . ALA A 1 394 ? 2.466 15.596 -5.531 1.00 91.62 394 ALA A O 1
ATOM 3064 N N . ALA A 1 395 ? 4.008 16.879 -6.556 1.00 92.50 395 ALA A N 1
ATOM 3065 C CA . ALA A 1 395 ? 3.121 17.351 -7.617 1.00 92.50 395 ALA A CA 1
ATOM 3066 C C . ALA A 1 395 ? 2.604 16.205 -8.503 1.00 92.50 395 ALA A C 1
ATOM 3068 O O . ALA A 1 395 ? 1.415 16.159 -8.807 1.00 92.50 395 ALA A O 1
ATOM 3069 N N . SER A 1 396 ? 3.463 15.238 -8.846 1.00 90.19 396 SER A N 1
ATOM 3070 C CA . SER A 1 396 ? 3.080 14.040 -9.610 1.00 90.19 396 SER A CA 1
ATOM 3071 C C . SER A 1 396 ? 2.080 13.176 -8.857 1.00 90.19 396 SER A C 1
ATOM 3073 O O . SER A 1 396 ? 1.084 12.740 -9.426 1.00 90.19 396 SER A O 1
ATOM 3075 N N . THR A 1 397 ? 2.304 12.972 -7.557 1.00 89.88 397 THR A N 1
ATOM 3076 C CA . THR A 1 397 ? 1.355 12.240 -6.707 1.00 89.88 397 THR A CA 1
ATOM 3077 C C . THR A 1 397 ? 0.011 12.963 -6.639 1.00 89.88 397 THR A C 1
ATOM 3079 O O . THR A 1 397 ? -1.032 12.328 -6.757 1.00 89.88 397 THR A O 1
ATOM 3082 N N . LEU A 1 398 ? 0.029 14.290 -6.483 1.00 92.25 398 LEU A N 1
ATOM 3083 C CA . LEU A 1 398 ? -1.182 15.104 -6.433 1.00 92.25 398 LEU A CA 1
ATOM 3084 C C . LEU A 1 398 ? -1.978 15.020 -7.740 1.00 92.25 398 LEU A C 1
ATOM 3086 O O . LEU A 1 398 ? -3.175 14.753 -7.690 1.00 92.25 398 LEU A O 1
ATOM 3090 N N . ALA A 1 399 ? -1.315 15.177 -8.888 1.00 91.94 399 ALA A N 1
ATOM 3091 C CA . ALA A 1 399 ? -1.954 15.080 -10.199 1.00 91.94 399 ALA A CA 1
ATOM 3092 C C . ALA A 1 399 ? -2.558 13.687 -10.438 1.00 91.94 399 ALA A C 1
ATOM 3094 O O . ALA A 1 399 ? -3.699 13.582 -10.875 1.00 91.94 399 ALA A O 1
ATOM 3095 N N . LEU A 1 400 ? -1.838 12.616 -10.077 1.00 89.56 400 LEU A N 1
ATOM 3096 C CA . 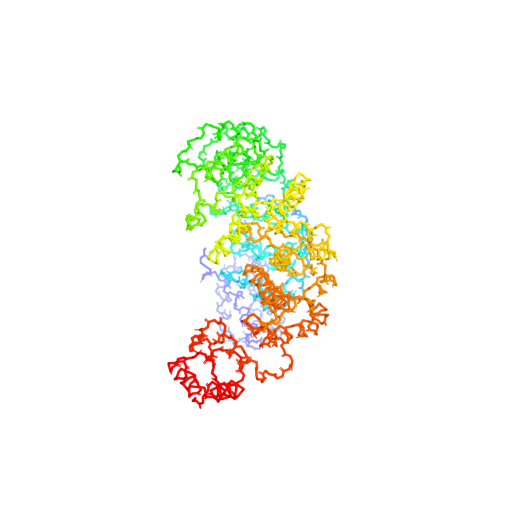LEU A 1 400 ? -2.349 11.243 -10.172 1.00 89.56 400 LEU A CA 1
ATOM 3097 C C . LEU A 1 400 ? -3.590 11.012 -9.300 1.00 89.56 400 LEU A C 1
ATOM 3099 O O . LEU A 1 400 ? -4.450 10.225 -9.680 1.00 89.56 400 LEU A O 1
ATOM 3103 N N . ILE A 1 401 ? -3.682 11.662 -8.137 1.00 88.88 401 ILE A N 1
ATOM 3104 C CA . ILE A 1 401 ? -4.835 11.544 -7.235 1.00 88.88 401 ILE A CA 1
ATOM 3105 C C . ILE A 1 401 ? -6.031 12.368 -7.732 1.00 88.88 401 ILE A C 1
ATOM 3107 O O . ILE A 1 401 ? -7.166 11.927 -7.577 1.00 88.88 401 ILE A O 1
ATOM 3111 N N . GLU A 1 402 ? -5.803 13.570 -8.264 1.00 90.81 402 GLU A N 1
ATOM 3112 C CA . GLU A 1 402 ? -6.881 14.498 -8.646 1.00 90.81 402 GLU A CA 1
ATOM 3113 C C . GLU A 1 402 ? -7.438 14.239 -10.046 1.00 90.81 402 GLU A C 1
ATOM 3115 O O . GLU A 1 402 ? -8.652 14.301 -10.229 1.00 90.81 402 GLU A O 1
ATOM 3120 N N . SER A 1 403 ? -6.559 13.931 -10.999 1.00 91.50 403 SER A N 1
ATOM 3121 C CA . SER A 1 403 ? -6.890 13.789 -12.419 1.00 91.50 403 SER A CA 1
ATOM 3122 C C . SER A 1 403 ? -6.065 12.661 -13.060 1.00 91.50 403 SER A C 1
ATOM 3124 O O . SER A 1 403 ? -5.269 12.915 -13.970 1.00 91.50 403 SER A O 1
ATOM 3126 N N . PRO A 1 404 ? -6.189 11.400 -12.598 1.00 90.81 404 PRO A N 1
ATOM 3127 C CA . PRO A 1 404 ? -5.358 10.297 -13.087 1.00 90.81 404 PRO A CA 1
ATOM 3128 C C . PRO A 1 404 ? -5.401 10.105 -14.611 1.00 90.81 404 PRO A C 1
ATOM 3130 O O . PRO A 1 404 ? -4.440 9.601 -15.192 1.00 90.81 404 PRO A O 1
ATOM 3133 N N . GLU A 1 405 ? -6.497 10.491 -15.264 1.00 92.25 405 GLU A N 1
ATOM 3134 C CA . GLU A 1 405 ? -6.705 10.370 -16.704 1.00 92.25 405 GLU A CA 1
ATOM 3135 C C . GLU A 1 405 ? -5.856 11.336 -17.540 1.00 92.25 405 GLU A C 1
ATOM 3137 O O . GLU A 1 405 ? -5.627 11.055 -18.717 1.00 92.25 405 GLU A O 1
ATOM 3142 N N . THR A 1 406 ? -5.405 12.451 -16.955 1.00 93.38 406 THR A N 1
ATOM 3143 C CA . THR A 1 406 ? -4.654 13.529 -17.632 1.00 93.38 406 THR A CA 1
ATOM 3144 C C . THR A 1 406 ? -3.344 13.899 -16.935 1.00 93.38 406 THR A C 1
ATOM 3146 O O . THR A 1 406 ? -2.577 14.708 -17.464 1.00 93.38 406 THR A O 1
ATOM 3149 N N . ALA A 1 407 ? -3.051 13.296 -15.778 1.00 91.06 407 ALA A N 1
ATOM 3150 C CA . ALA A 1 407 ? -1.909 13.629 -14.929 1.00 91.06 407 ALA A CA 1
ATOM 3151 C C . ALA A 1 407 ? -0.560 13.626 -15.664 1.00 91.06 407 ALA A C 1
ATOM 3153 O O . ALA A 1 407 ? 0.317 14.433 -15.347 1.00 91.06 407 ALA A O 1
ATOM 3154 N N . CYS A 1 408 ? -0.372 12.735 -16.644 1.00 90.81 408 CYS A N 1
ATOM 3155 C CA . CYS A 1 408 ? 0.889 12.659 -17.369 1.00 90.81 408 CYS A CA 1
ATOM 3156 C C . CYS A 1 408 ? 1.015 13.826 -18.349 1.00 90.81 408 CYS A C 1
ATOM 3158 O O . CYS A 1 408 ? 2.050 14.485 -18.366 1.00 90.81 408 CYS A O 1
ATOM 3160 N N . SER A 1 409 ? -0.030 14.138 -19.117 1.00 89.00 409 SER A N 1
ATOM 3161 C CA . SER A 1 409 ? -0.038 15.292 -20.026 1.00 89.00 409 SER A CA 1
ATOM 3162 C C . SER A 1 409 ? 0.124 16.637 -19.313 1.00 89.00 409 SER A C 1
ATOM 3164 O O . SER A 1 409 ? 0.792 17.521 -19.843 1.00 89.00 409 SER A O 1
ATOM 3166 N N . GLU A 1 410 ? -0.430 16.789 -18.108 1.00 85.38 410 GLU A N 1
ATOM 3167 C CA . GLU A 1 410 ? -0.353 18.030 -17.322 1.00 85.38 410 GLU A CA 1
ATOM 3168 C C . GLU A 1 410 ? 1.060 18.337 -16.793 1.00 85.38 410 GLU A C 1
ATOM 3170 O O . GLU A 1 410 ? 1.412 19.500 -16.544 1.00 85.38 410 GLU A O 1
ATOM 3175 N N . LEU A 1 411 ? 1.869 17.294 -16.591 1.00 81.12 411 LEU A N 1
ATOM 3176 C CA . LEU A 1 411 ? 3.205 17.390 -15.998 1.00 81.12 411 LEU A CA 1
ATOM 3177 C C . LEU A 1 411 ? 4.339 17.174 -17.002 1.00 81.12 411 LEU A C 1
ATOM 3179 O O . LEU A 1 411 ? 5.445 17.675 -16.780 1.00 81.12 411 LEU A O 1
ATOM 3183 N N . ARG A 1 412 ? 4.069 16.472 -18.106 1.00 76.56 412 ARG A N 1
ATOM 3184 C CA . ARG A 1 412 ? 5.054 16.148 -19.141 1.00 76.56 412 ARG A CA 1
ATOM 3185 C C . ARG A 1 412 ? 5.708 17.406 -19.702 1.00 76.56 412 ARG A C 1
ATOM 3187 O O . ARG A 1 412 ? 5.042 18.382 -20.043 1.00 76.56 412 ARG A O 1
ATOM 3194 N N . GLY A 1 413 ? 7.027 17.342 -19.869 1.00 65.62 413 GLY A N 1
ATOM 3195 C CA . GLY A 1 413 ? 7.794 18.365 -20.585 1.00 65.62 413 GLY A CA 1
ATOM 3196 C C . GLY A 1 413 ? 8.097 19.633 -19.783 1.00 65.62 413 GLY A C 1
ATOM 3197 O O . GLY A 1 413 ? 8.715 20.542 -20.330 1.00 65.62 413 GLY A O 1
ATOM 3198 N N . LYS A 1 414 ? 7.725 19.700 -18.496 1.00 71.19 414 LYS A N 1
ATOM 3199 C CA . LYS A 1 414 ? 8.138 20.802 -17.609 1.00 71.19 414 LYS A CA 1
ATOM 3200 C C . LYS A 1 414 ? 9.631 20.737 -17.266 1.00 71.19 414 LYS A C 1
ATOM 3202 O O . LYS A 1 414 ? 10.286 21.772 -17.246 1.00 71.19 414 LYS A O 1
ATOM 3207 N N . ASN A 1 415 ? 10.165 19.534 -17.037 1.00 74.25 415 ASN A N 1
ATOM 3208 C CA . ASN A 1 415 ? 11.597 19.202 -16.980 1.00 74.25 415 ASN A CA 1
ATOM 3209 C C . ASN A 1 415 ? 11.778 17.664 -16.944 1.00 74.25 415 ASN A C 1
ATOM 3211 O O . ASN A 1 415 ? 10.836 16.934 -16.628 1.00 74.25 415 ASN A O 1
ATOM 3215 N N . LEU A 1 416 ? 12.986 17.160 -17.239 1.00 75.44 416 LEU A N 1
ATOM 3216 C CA . LEU A 1 416 ? 13.292 15.714 -17.236 1.00 75.44 416 LEU A CA 1
ATOM 3217 C C . LEU A 1 416 ? 13.081 15.055 -15.860 1.00 75.44 416 LEU A C 1
ATOM 3219 O O . LEU A 1 416 ? 12.668 13.896 -15.783 1.00 75.44 416 LEU A O 1
ATOM 3223 N N . LEU A 1 417 ? 13.321 15.798 -14.774 1.00 74.44 417 LEU A N 1
ATOM 3224 C CA . LEU A 1 417 ? 13.119 15.320 -13.403 1.00 74.44 417 LEU A CA 1
ATOM 3225 C C . LEU A 1 417 ? 11.639 15.080 -13.084 1.00 74.44 417 LEU A C 1
ATOM 3227 O O . LEU A 1 417 ? 11.324 14.159 -12.338 1.00 74.44 417 LEU A O 1
ATOM 3231 N N . SER A 1 418 ? 10.729 15.861 -13.665 1.00 76.06 418 SER A N 1
ATOM 3232 C CA . SER A 1 418 ? 9.281 15.696 -13.511 1.00 76.06 418 SER A CA 1
ATOM 3233 C C . SER A 1 418 ? 8.803 14.420 -14.186 1.00 76.06 418 SER A C 1
ATOM 3235 O O . SER A 1 418 ? 8.013 13.681 -13.606 1.00 76.06 418 SER A O 1
ATOM 3237 N N . ASP A 1 419 ? 9.345 14.099 -15.359 1.00 84.94 419 ASP A N 1
ATOM 3238 C CA . ASP A 1 419 ? 9.042 12.840 -16.029 1.00 84.94 419 ASP A CA 1
ATOM 3239 C C . ASP A 1 419 ? 9.575 11.627 -15.234 1.00 84.94 419 ASP A C 1
ATOM 3241 O O . ASP A 1 419 ? 8.873 10.621 -15.098 1.00 84.94 419 ASP A O 1
ATOM 3245 N N . ILE A 1 420 ? 10.792 11.713 -14.673 1.00 83.56 420 ILE A N 1
ATOM 3246 C CA . ILE A 1 420 ? 11.340 10.673 -13.777 1.00 83.56 420 ILE A CA 1
ATOM 3247 C C . ILE A 1 420 ? 10.453 10.524 -12.539 1.00 83.56 420 ILE A C 1
ATOM 3249 O O . ILE A 1 420 ? 10.091 9.410 -12.158 1.00 83.56 420 ILE A O 1
ATOM 3253 N N . ALA A 1 421 ? 10.082 11.645 -11.919 1.00 81.56 421 ALA A N 1
ATOM 3254 C CA . ALA A 1 421 ? 9.235 11.671 -10.740 1.00 81.56 421 ALA A CA 1
ATOM 3255 C C . ALA A 1 421 ? 7.885 11.000 -11.004 1.00 81.56 421 ALA A C 1
ATOM 3257 O O . ALA A 1 421 ? 7.447 10.180 -10.198 1.00 81.56 421 ALA A O 1
ATOM 3258 N N . LEU A 1 422 ? 7.269 11.283 -12.152 1.00 86.31 422 LEU A N 1
ATOM 3259 C CA . LEU A 1 422 ? 6.027 10.655 -12.573 1.00 86.31 422 LEU A CA 1
ATOM 3260 C C . LEU A 1 422 ? 6.193 9.139 -12.752 1.00 86.31 422 LEU A C 1
ATOM 3262 O O . LEU A 1 422 ? 5.397 8.381 -12.201 1.00 86.31 422 LEU A O 1
ATOM 3266 N N . CYS A 1 423 ? 7.260 8.679 -13.417 1.00 88.56 423 CYS A N 1
ATOM 3267 C CA . CYS A 1 423 ? 7.570 7.246 -13.526 1.00 88.56 423 CYS A CA 1
ATOM 3268 C C . CYS A 1 423 ? 7.726 6.585 -12.149 1.00 88.56 423 CYS A C 1
ATOM 3270 O O . CYS A 1 423 ? 7.191 5.499 -11.924 1.00 88.56 423 CYS A O 1
ATOM 3272 N N . ALA A 1 424 ? 8.403 7.260 -11.215 1.00 82.81 424 ALA A N 1
ATOM 3273 C CA . ALA A 1 424 ? 8.595 6.789 -9.847 1.00 82.81 424 ALA A CA 1
ATOM 3274 C C . ALA A 1 424 ? 7.296 6.788 -9.017 1.00 82.81 424 ALA A C 1
ATOM 3276 O O . ALA A 1 424 ? 7.174 5.986 -8.092 1.00 82.81 424 ALA A O 1
ATOM 3277 N N . GLN A 1 425 ? 6.325 7.661 -9.321 1.00 83.81 425 GLN A N 1
ATOM 3278 C CA . GLN A 1 425 ? 5.012 7.684 -8.659 1.00 83.81 425 GLN A CA 1
ATOM 3279 C C . GLN A 1 425 ? 3.985 6.744 -9.300 1.00 83.81 425 GLN A C 1
ATOM 3281 O O . GLN A 1 425 ? 2.951 6.477 -8.690 1.00 83.81 425 GLN A O 1
ATOM 3286 N N . ILE A 1 426 ? 4.251 6.173 -10.477 1.00 84.50 426 ILE A N 1
ATOM 3287 C CA . ILE A 1 426 ? 3.426 5.100 -11.048 1.00 84.50 426 ILE A CA 1
ATOM 3288 C C . ILE A 1 426 ? 3.692 3.783 -10.284 1.00 84.50 426 ILE A C 1
ATOM 3290 O O . ILE A 1 426 ? 4.281 2.829 -10.781 1.00 84.50 426 ILE A O 1
ATOM 3294 N N . ASN A 1 427 ? 3.239 3.746 -9.030 1.00 77.06 427 ASN A N 1
ATOM 3295 C CA . ASN A 1 427 ? 3.301 2.608 -8.112 1.00 77.06 427 ASN A CA 1
ATOM 3296 C C . ASN A 1 427 ? 1.894 2.273 -7.596 1.00 77.06 427 ASN A C 1
ATOM 3298 O O . ASN A 1 427 ? 1.597 2.294 -6.397 1.00 77.06 427 ASN A O 1
ATOM 3302 N N . PHE A 1 428 ? 0.983 2.033 -8.535 1.00 86.38 428 PHE A N 1
ATOM 3303 C CA . PHE A 1 428 ? -0.344 1.519 -8.232 1.00 86.38 428 PHE A CA 1
ATOM 3304 C C . PHE A 1 428 ? -0.363 -0.007 -8.284 1.00 86.38 428 PHE A C 1
ATOM 3306 O O . PHE A 1 428 ? 0.483 -0.646 -8.905 1.00 86.38 428 PHE A O 1
ATOM 3313 N N . HIS A 1 429 ? -1.363 -0.599 -7.644 1.00 82.94 429 HIS A N 1
ATOM 3314 C CA . HIS A 1 429 ? -1.590 -2.039 -7.659 1.00 82.94 429 HIS A CA 1
ATOM 3315 C C . HIS A 1 429 ? -3.044 -2.336 -7.999 1.00 82.94 429 HIS A C 1
ATOM 3317 O O . HIS A 1 429 ? -3.942 -1.596 -7.592 1.00 82.94 429 HIS A O 1
ATOM 3323 N N . LEU A 1 430 ? -3.259 -3.413 -8.751 1.00 84.62 430 LEU A N 1
ATOM 3324 C CA . LEU A 1 430 ? -4.587 -3.948 -9.004 1.00 84.62 430 LEU A CA 1
ATOM 3325 C C . LEU A 1 430 ? -5.073 -4.680 -7.752 1.00 84.62 430 LEU A C 1
ATOM 3327 O O . LEU A 1 430 ? -4.363 -5.513 -7.188 1.00 84.62 430 LEU A O 1
ATOM 3331 N N . THR A 1 431 ? -6.284 -4.369 -7.322 1.00 82.31 431 THR A N 1
ATOM 3332 C CA . THR A 1 431 ? -6.976 -5.069 -6.238 1.00 82.31 431 THR A CA 1
ATOM 3333 C C . THR A 1 431 ? -8.071 -5.982 -6.795 1.00 82.31 431 THR A C 1
ATOM 3335 O O . THR A 1 431 ? -8.546 -5.754 -7.912 1.00 82.31 431 THR A O 1
ATOM 3338 N N . PRO A 1 432 ? -8.519 -7.001 -6.035 1.00 81.88 432 PRO A N 1
ATOM 3339 C CA . PRO A 1 432 ? -9.466 -7.993 -6.553 1.00 81.88 432 PRO A CA 1
ATOM 3340 C C . PRO A 1 432 ? -10.849 -7.439 -6.952 1.00 81.88 432 PRO A C 1
ATOM 3342 O O . PRO A 1 432 ? -11.567 -8.078 -7.713 1.00 81.88 432 PRO A O 1
ATOM 3345 N N . ASP A 1 433 ? -11.227 -6.237 -6.505 1.00 82.81 433 ASP A N 1
ATOM 3346 C CA . ASP A 1 433 ? -12.431 -5.520 -6.966 1.00 82.81 433 ASP A CA 1
ATOM 3347 C C . ASP A 1 433 ? -12.267 -4.811 -8.329 1.00 82.81 433 ASP A C 1
ATOM 3349 O O . ASP A 1 433 ? -13.169 -4.096 -8.778 1.00 82.81 433 ASP A O 1
ATOM 3353 N N . GLY A 1 434 ? -11.124 -4.994 -8.997 1.00 85.19 434 GLY A N 1
ATOM 3354 C CA . GLY A 1 434 ? -10.858 -4.516 -10.354 1.00 85.19 434 GLY A CA 1
ATOM 3355 C C . GLY A 1 434 ? -10.402 -3.059 -10.453 1.00 85.19 434 GLY A C 1
ATOM 3356 O O . GLY A 1 434 ? -10.364 -2.505 -11.553 1.00 85.19 434 GLY A O 1
ATOM 3357 N N . TRP A 1 435 ? -10.070 -2.421 -9.332 1.00 88.88 435 TRP A N 1
ATOM 3358 C CA . TRP A 1 435 ? -9.519 -1.067 -9.302 1.00 88.88 435 TRP A CA 1
ATOM 3359 C C . TRP A 1 435 ? -7.995 -1.079 -9.194 1.00 88.88 435 TRP A C 1
ATOM 3361 O O . TRP A 1 435 ? -7.408 -1.881 -8.474 1.00 88.88 435 TRP A O 1
ATOM 3371 N N . TYR A 1 436 ? -7.354 -0.118 -9.845 1.00 89.19 436 TYR A N 1
ATOM 3372 C CA . TYR A 1 436 ? -5.988 0.267 -9.534 1.00 89.19 436 TYR A CA 1
ATOM 3373 C C . TYR A 1 436 ? -6.003 1.276 -8.399 1.00 89.19 436 TYR A C 1
ATOM 3375 O O . TYR A 1 436 ? -6.704 2.293 -8.458 1.00 89.19 436 TYR A O 1
ATOM 3383 N N . ARG A 1 437 ? -5.224 0.992 -7.359 1.00 86.31 437 ARG A N 1
ATOM 3384 C CA . ARG A 1 437 ? -5.096 1.866 -6.200 1.00 86.31 437 ARG A CA 1
ATOM 3385 C C . ARG A 1 437 ? -3.658 2.310 -5.987 1.00 86.31 437 ARG A C 1
ATOM 3387 O O . ARG A 1 437 ? -2.726 1.514 -6.129 1.00 86.31 437 ARG A O 1
ATOM 3394 N N . TYR A 1 438 ? -3.478 3.572 -5.617 1.00 84.31 438 TYR A N 1
ATOM 3395 C CA . TYR A 1 438 ? -2.171 4.132 -5.291 1.00 84.31 438 TYR A CA 1
ATOM 3396 C C . TYR A 1 438 ? -1.635 3.548 -3.980 1.00 84.31 438 TYR A C 1
ATOM 3398 O O . TYR A 1 438 ? -2.389 3.375 -3.018 1.00 84.31 438 TYR A O 1
ATOM 3406 N N . ARG A 1 439 ? -0.329 3.264 -3.925 1.00 70.12 439 ARG A N 1
ATOM 3407 C CA . ARG A 1 439 ? 0.365 2.886 -2.691 1.00 70.12 439 ARG A CA 1
ATOM 3408 C C . ARG A 1 439 ? 1.451 3.912 -2.383 1.00 70.12 439 ARG A C 1
ATOM 3410 O O . ARG A 1 439 ? 2.429 4.023 -3.115 1.00 70.12 439 ARG A O 1
ATOM 3417 N N . SER A 1 440 ? 1.313 4.615 -1.260 1.00 64.56 440 SER A N 1
ATOM 3418 C CA . SER A 1 440 ? 2.367 5.520 -0.796 1.00 64.56 440 SER A CA 1
ATOM 3419 C C . SER A 1 440 ? 3.643 4.740 -0.453 1.00 64.56 440 SER A C 1
ATOM 3421 O O . SER A 1 440 ? 3.615 3.775 0.313 1.00 64.56 440 SER A O 1
ATOM 3423 N N . HIS A 1 441 ? 4.778 5.183 -0.999 1.00 51.56 441 HIS A N 1
ATOM 3424 C CA . HIS A 1 441 ? 6.101 4.583 -0.784 1.00 51.56 441 HIS A CA 1
ATOM 3425 C C . HIS A 1 441 ? 6.614 4.696 0.659 1.00 51.56 441 HIS A C 1
ATOM 3427 O O . HIS A 1 441 ? 7.504 3.945 1.047 1.00 51.56 441 HIS A O 1
ATOM 3433 N N . ASN A 1 442 ? 6.079 5.636 1.444 1.00 49.25 442 ASN A N 1
ATOM 3434 C CA . ASN A 1 442 ? 6.466 5.866 2.840 1.00 49.25 442 ASN A CA 1
ATOM 3435 C C . ASN A 1 442 ? 5.377 5.452 3.819 1.00 49.25 442 ASN A C 1
ATOM 3437 O O . ASN A 1 442 ? 5.376 5.890 4.970 1.00 49.25 442 ASN A O 1
ATOM 3441 N N . ALA A 1 443 ? 4.455 4.604 3.368 1.00 42.38 443 ALA A N 1
ATOM 3442 C CA . ALA A 1 443 ? 3.532 4.000 4.284 1.00 42.38 443 ALA A CA 1
ATOM 3443 C C . ALA A 1 443 ? 4.333 3.208 5.335 1.00 42.38 443 ALA A C 1
ATOM 3445 O O . ALA A 1 443 ? 5.054 2.264 5.004 1.00 42.38 443 ALA A O 1
ATOM 3446 N N . SER A 1 444 ? 4.199 3.576 6.613 1.00 44.91 444 SER A N 1
ATOM 3447 C CA . SER A 1 444 ? 4.378 2.624 7.706 1.00 44.91 444 SER A CA 1
ATOM 3448 C C . SER A 1 444 ? 3.713 1.298 7.321 1.00 44.91 444 SER A C 1
ATOM 3450 O O . SER A 1 444 ? 2.761 1.264 6.538 1.00 44.91 444 SER A O 1
ATOM 3452 N N . GLN A 1 445 ? 4.162 0.188 7.901 1.00 36.84 445 GLN A N 1
ATOM 3453 C CA . GLN A 1 445 ? 3.527 -1.125 7.717 1.00 36.84 445 GLN A CA 1
ATOM 3454 C C . GLN A 1 445 ? 1.981 -1.105 7.860 1.00 36.84 445 GLN A C 1
ATOM 3456 O O . GLN A 1 445 ? 1.306 -1.978 7.320 1.00 36.84 445 GLN A O 1
ATOM 3461 N N . TYR A 1 446 ? 1.422 -0.060 8.485 1.00 41.78 446 TYR A N 1
ATOM 3462 C CA . TYR A 1 446 ? -0.002 0.184 8.701 1.00 41.78 446 TYR A CA 1
ATOM 3463 C C . TYR A 1 446 ? -0.676 1.175 7.726 1.00 41.78 446 TYR A C 1
ATOM 3465 O O . TYR A 1 446 ? -1.890 1.126 7.573 1.00 41.78 446 TYR A O 1
ATOM 3473 N N . SER A 1 447 ? 0.060 2.031 7.006 1.00 42.72 447 SER A N 1
ATOM 3474 C CA . SER A 1 447 ? -0.517 2.975 6.012 1.00 42.72 447 SER A CA 1
ATOM 3475 C C . SER A 1 447 ? -0.712 2.362 4.623 1.00 42.72 447 SER A C 1
ATOM 3477 O O . SER A 1 447 ? -1.205 3.017 3.709 1.00 42.72 447 SER A O 1
ATOM 3479 N N . SER A 1 448 ? -0.411 1.069 4.483 1.00 42.31 448 SER A N 1
ATOM 3480 C CA . SER A 1 448 ? -0.839 0.259 3.339 1.00 42.31 448 SER A CA 1
ATOM 3481 C C . SER A 1 448 ? -2.369 0.112 3.239 1.00 42.31 448 SER A C 1
ATOM 3483 O O . SER A 1 448 ? -2.858 -0.328 2.203 1.00 42.31 448 SER A O 1
ATOM 3485 N N . CYS A 1 449 ? -3.113 0.519 4.276 1.00 44.06 449 CYS A N 1
ATOM 3486 C CA . CYS A 1 449 ? -4.573 0.424 4.360 1.00 44.06 449 CYS A CA 1
ATOM 3487 C C . CYS A 1 449 ? -5.313 1.600 3.692 1.00 44.06 449 CYS A C 1
ATOM 3489 O O . CYS A 1 449 ? -6.453 1.435 3.280 1.00 44.06 449 CYS A O 1
ATOM 3491 N N . ASN A 1 450 ? -4.664 2.752 3.484 1.00 54.78 450 ASN A N 1
ATOM 3492 C CA . ASN A 1 450 ? -5.263 3.895 2.779 1.00 54.78 450 ASN A CA 1
ATOM 3493 C C . ASN A 1 450 ? -4.832 3.897 1.312 1.00 54.78 450 ASN A C 1
ATOM 3495 O O . ASN A 1 450 ? -4.062 4.740 0.856 1.00 54.78 450 ASN A O 1
ATOM 3499 N N . SER A 1 451 ? -5.286 2.891 0.569 1.00 66.31 451 SER A N 1
ATOM 3500 C CA . SER A 1 451 ? -5.033 2.823 -0.868 1.00 66.31 451 SER A CA 1
ATOM 3501 C C . SER A 1 451 ? -6.100 3.623 -1.622 1.00 66.31 451 SER A C 1
ATOM 3503 O O . SER A 1 451 ? -7.264 3.227 -1.689 1.00 66.31 451 SER A O 1
ATOM 3505 N N . LEU A 1 452 ? -5.712 4.781 -2.161 1.00 79.50 452 LEU A N 1
ATOM 3506 C CA . LEU A 1 452 ? -6.612 5.655 -2.915 1.00 79.50 452 LEU A CA 1
ATOM 3507 C C . LEU A 1 452 ? -6.980 5.006 -4.249 1.00 79.50 452 LEU A C 1
ATOM 3509 O O . LEU A 1 452 ? -6.094 4.593 -5.000 1.00 79.50 452 LEU A O 1
ATOM 3513 N N . ARG A 1 453 ? -8.280 4.924 -4.553 1.00 86.12 453 ARG A N 1
ATOM 3514 C CA . ARG A 1 453 ? -8.760 4.492 -5.873 1.00 86.12 453 ARG A CA 1
ATOM 3515 C C . ARG A 1 453 ? -8.318 5.507 -6.918 1.00 86.12 453 ARG A C 1
ATOM 3517 O O . ARG A 1 453 ? -8.610 6.686 -6.768 1.00 86.12 453 ARG A O 1
ATOM 3524 N N . LEU A 1 454 ? -7.638 5.027 -7.955 1.00 88.94 454 LEU A N 1
ATOM 3525 C CA . LEU A 1 454 ? -7.241 5.850 -9.091 1.00 88.94 454 LEU A CA 1
ATOM 3526 C C . LEU A 1 454 ? -8.195 5.605 -10.260 1.00 88.94 454 LEU A C 1
ATOM 3528 O O . LEU A 1 454 ? -9.051 6.424 -10.557 1.00 88.94 454 LEU A O 1
ATOM 3532 N N . PHE A 1 455 ? -8.102 4.435 -10.888 1.00 92.31 455 PHE A N 1
ATOM 3533 C CA . PHE A 1 455 ? -8.840 4.106 -12.108 1.00 92.31 455 PHE A CA 1
ATOM 3534 C C . PHE A 1 455 ? -9.113 2.604 -12.200 1.00 92.31 455 PHE A C 1
ATOM 3536 O O . PHE A 1 455 ? -8.460 1.796 -11.546 1.00 92.31 455 PHE A O 1
ATOM 3543 N N . ARG A 1 456 ? -10.071 2.196 -13.038 1.00 91.50 456 ARG A N 1
ATOM 3544 C CA . ARG A 1 456 ? -10.345 0.772 -13.331 1.00 91.50 456 ARG A CA 1
ATOM 3545 C C . ARG A 1 456 ? -9.571 0.229 -14.525 1.00 91.50 456 ARG A C 1
ATOM 3547 O O . ARG A 1 456 ? -9.607 -0.970 -14.786 1.00 91.50 456 ARG A O 1
ATOM 3554 N N . SER A 1 457 ? -8.949 1.106 -15.300 1.00 94.62 457 SER A N 1
ATOM 3555 C CA . SER A 1 457 ? -8.207 0.771 -16.509 1.00 94.62 457 SER A CA 1
ATOM 3556 C C . SER A 1 457 ? -7.098 1.788 -16.688 1.00 94.62 457 SER A C 1
ATOM 3558 O O . SER A 1 457 ? -7.338 2.969 -16.450 1.00 94.62 457 SER A O 1
ATOM 3560 N N . ILE A 1 458 ? -5.913 1.343 -17.093 1.00 95.31 458 ILE A N 1
ATOM 3561 C CA . ILE A 1 458 ? -4.765 2.239 -17.277 1.00 95.31 458 ILE A CA 1
ATOM 3562 C C . ILE A 1 458 ? -5.122 3.344 -18.294 1.00 95.31 458 ILE A C 1
ATOM 3564 O O . ILE A 1 458 ? -5.559 3.009 -19.408 1.00 95.31 458 ILE A O 1
ATOM 3568 N N . PRO A 1 459 ? -4.972 4.637 -17.934 1.00 95.94 459 PRO A N 1
ATOM 3569 C CA . PRO A 1 459 ? -5.299 5.753 -18.817 1.00 95.94 459 PRO A CA 1
ATOM 3570 C C . PRO A 1 459 ? -4.458 5.778 -20.095 1.00 95.94 459 PRO A C 1
ATOM 3572 O O . PRO A 1 459 ? -3.254 5.521 -20.061 1.00 95.94 459 PRO A O 1
ATOM 3575 N N . ASP A 1 460 ? -5.070 6.161 -21.220 1.00 96.00 460 ASP A N 1
ATOM 3576 C CA . ASP A 1 460 ? -4.352 6.330 -22.495 1.00 96.00 460 ASP A CA 1
ATOM 3577 C C . ASP A 1 460 ? -3.247 7.386 -22.401 1.00 96.00 460 ASP A C 1
ATOM 3579 O O . ASP A 1 460 ? -2.211 7.253 -23.049 1.00 96.00 460 ASP A O 1
ATOM 3583 N N . ASP A 1 461 ? -3.452 8.426 -21.591 1.00 95.44 461 ASP A N 1
ATOM 3584 C CA . ASP A 1 461 ? -2.452 9.459 -21.326 1.00 95.44 461 ASP A CA 1
ATOM 3585 C C . ASP A 1 461 ? -1.163 8.871 -20.735 1.00 95.44 461 ASP A C 1
ATOM 3587 O O . ASP A 1 461 ? -0.064 9.162 -21.201 1.00 95.44 461 ASP A O 1
ATOM 3591 N N . MET A 1 462 ? -1.298 7.940 -19.789 1.00 95.56 462 MET A N 1
ATOM 3592 C CA . MET A 1 462 ? -0.169 7.242 -19.179 1.00 95.56 462 MET A CA 1
ATOM 3593 C C . MET A 1 462 ? 0.543 6.318 -20.168 1.00 95.56 462 MET A C 1
ATOM 3595 O O . MET A 1 462 ? 1.772 6.283 -20.197 1.00 95.56 462 MET A O 1
ATOM 3599 N N . ILE A 1 463 ? -0.207 5.602 -21.013 1.00 95.81 463 ILE A N 1
ATOM 3600 C CA . ILE A 1 463 ? 0.370 4.759 -22.070 1.00 95.81 463 ILE A CA 1
ATOM 3601 C C . ILE A 1 463 ? 1.162 5.626 -23.053 1.00 95.81 463 ILE A C 1
ATOM 3603 O O . ILE A 1 463 ? 2.316 5.313 -23.351 1.00 95.81 463 ILE A O 1
ATOM 3607 N N . LYS A 1 464 ? 0.573 6.732 -23.527 1.00 95.31 464 LYS A N 1
ATOM 3608 C CA . LYS A 1 464 ? 1.223 7.691 -24.435 1.00 95.31 464 LYS A CA 1
ATOM 3609 C C . LYS A 1 464 ? 2.461 8.305 -23.810 1.00 95.31 464 LYS A C 1
ATOM 3611 O O . LYS A 1 464 ? 3.470 8.422 -24.493 1.00 95.31 464 LYS A O 1
ATOM 3616 N N . PHE A 1 465 ? 2.379 8.684 -22.535 1.00 94.94 465 PHE A N 1
ATOM 3617 C CA . PHE A 1 465 ? 3.520 9.166 -21.783 1.00 94.94 465 PHE A CA 1
ATOM 3618 C C . PHE A 1 465 ? 4.610 8.108 -21.785 1.00 94.94 465 PHE A C 1
ATOM 3620 O O . PHE A 1 465 ? 5.619 8.351 -22.424 1.00 94.94 465 PHE A O 1
ATOM 3627 N N . LEU A 1 466 ? 4.406 6.932 -21.183 1.00 95.12 466 LEU A N 1
ATOM 3628 C CA . LEU A 1 466 ? 5.454 5.921 -20.979 1.00 95.12 466 LEU A CA 1
ATOM 3629 C C . LEU A 1 466 ? 6.115 5.434 -22.273 1.00 95.12 466 LEU A C 1
ATOM 3631 O O . LEU A 1 466 ? 7.295 5.093 -22.257 1.00 95.12 466 LEU A O 1
ATOM 3635 N N . THR A 1 467 ? 5.371 5.423 -23.380 1.00 96.31 467 THR A N 1
ATOM 3636 C CA . THR A 1 467 ? 5.825 4.914 -24.684 1.00 96.31 467 THR A CA 1
ATOM 3637 C C . THR A 1 467 ? 6.242 6.009 -25.670 1.00 96.31 467 THR A C 1
ATOM 3639 O O . THR A 1 467 ? 6.464 5.734 -26.851 1.00 96.31 467 THR A O 1
ATOM 3642 N N . ASP A 1 468 ? 6.380 7.250 -25.201 1.00 94.50 468 ASP A N 1
ATOM 3643 C CA . ASP A 1 468 ? 6.793 8.390 -26.015 1.00 94.50 468 ASP A CA 1
ATOM 3644 C C . ASP A 1 468 ? 8.229 8.259 -26.539 1.00 94.50 468 ASP A C 1
ATOM 3646 O O . ASP A 1 468 ? 9.201 8.474 -25.821 1.00 94.50 468 ASP A O 1
ATOM 3650 N N . THR A 1 469 ? 8.378 7.981 -27.832 1.00 94.62 469 THR A N 1
ATOM 3651 C CA . THR A 1 469 ? 9.695 7.796 -28.454 1.00 94.62 469 THR A CA 1
ATOM 3652 C C . THR A 1 469 ? 10.518 9.078 -28.559 1.00 94.62 469 THR A C 1
ATOM 3654 O O . THR A 1 469 ? 11.720 8.986 -28.788 1.00 94.62 469 THR A O 1
ATOM 3657 N N . ASN A 1 470 ? 9.914 10.259 -28.380 1.00 91.25 470 ASN A N 1
ATOM 3658 C CA . ASN A 1 470 ? 10.654 11.526 -28.362 1.00 91.25 470 ASN A CA 1
ATOM 3659 C C . ASN A 1 470 ? 11.515 11.687 -27.100 1.00 91.25 470 ASN A C 1
ATOM 3661 O O . ASN A 1 470 ? 12.390 12.545 -27.070 1.00 91.25 470 ASN A O 1
ATOM 3665 N N . SER A 1 471 ? 11.290 10.857 -26.077 1.00 89.06 471 SER A N 1
ATOM 3666 C CA . SER A 1 471 ? 12.113 10.816 -24.867 1.00 89.06 471 SER A CA 1
ATOM 3667 C C . SER A 1 471 ? 13.384 9.964 -25.029 1.00 89.06 471 SER A C 1
ATOM 3669 O O . SER A 1 471 ? 14.079 9.724 -24.042 1.00 89.06 471 SER A O 1
ATOM 3671 N N . ILE A 1 472 ? 13.635 9.408 -26.221 1.00 93.31 472 ILE A N 1
ATOM 3672 C CA . ILE A 1 472 ? 14.748 8.492 -26.480 1.00 93.31 472 ILE A CA 1
ATOM 3673 C C . ILE A 1 472 ? 15.894 9.268 -27.114 1.00 93.31 472 ILE A C 1
ATOM 3675 O O . ILE A 1 472 ? 15.733 9.889 -28.163 1.00 93.31 472 ILE A O 1
ATOM 3679 N N . TYR A 1 473 ? 17.068 9.158 -26.506 1.00 91.12 473 TYR A N 1
ATOM 3680 C CA . TYR A 1 473 ? 18.286 9.808 -26.966 1.00 91.12 473 TYR A CA 1
ATOM 3681 C C . TYR A 1 473 ? 19.347 8.753 -27.283 1.00 91.12 473 TYR A C 1
ATOM 3683 O O . TYR A 1 473 ? 19.432 7.721 -26.618 1.00 91.12 473 TYR A O 1
ATOM 3691 N N . ASN A 1 474 ? 20.146 9.015 -28.312 1.00 88.19 474 ASN A N 1
ATOM 3692 C CA . ASN A 1 474 ? 21.306 8.204 -28.663 1.00 88.19 474 ASN A CA 1
ATOM 3693 C C . ASN A 1 474 ? 22.529 8.688 -27.878 1.00 88.19 474 ASN A C 1
ATOM 3695 O O . ASN A 1 474 ? 22.768 9.894 -27.804 1.00 88.19 474 ASN A O 1
ATOM 3699 N N . ASP A 1 475 ? 23.314 7.752 -27.342 1.00 82.00 475 ASP A N 1
ATOM 3700 C CA . ASP A 1 475 ? 24.550 8.039 -26.605 1.00 82.00 475 ASP A CA 1
ATOM 3701 C C . ASP A 1 475 ? 25.514 8.959 -27.374 1.00 82.00 475 ASP A C 1
ATOM 3703 O O . ASP A 1 475 ? 26.212 9.766 -26.761 1.00 82.00 475 ASP A O 1
ATOM 3707 N N . GLU A 1 476 ? 25.543 8.858 -28.706 1.00 81.81 476 GLU A N 1
ATOM 3708 C CA . GLU A 1 476 ? 26.426 9.650 -29.577 1.00 81.81 476 GLU A CA 1
ATOM 3709 C C . GLU A 1 476 ? 25.948 11.096 -29.777 1.00 81.81 476 GLU A C 1
ATOM 3711 O O . GLU A 1 476 ? 26.770 11.997 -29.934 1.00 81.81 476 GLU A O 1
ATOM 3716 N N . ASP A 1 477 ? 24.637 11.337 -29.709 1.00 84.62 477 ASP A N 1
ATOM 3717 C CA . ASP A 1 477 ? 24.047 12.659 -29.941 1.00 84.62 477 ASP A CA 1
ATOM 3718 C C . ASP A 1 477 ? 23.877 13.450 -28.634 1.00 84.62 477 ASP A C 1
ATOM 3720 O O . ASP A 1 477 ? 23.823 14.681 -28.651 1.00 84.62 477 ASP A O 1
ATOM 3724 N N . MET A 1 478 ? 23.827 12.766 -27.483 1.00 84.88 478 MET A N 1
ATOM 3725 C CA . MET A 1 478 ? 23.578 13.384 -26.174 1.00 84.88 478 MET A CA 1
ATOM 3726 C C . MET A 1 478 ? 24.553 14.513 -25.826 1.00 84.88 478 MET A C 1
ATOM 3728 O O . MET A 1 478 ? 24.118 15.517 -25.270 1.00 84.88 478 MET A O 1
ATOM 3732 N N . ASP A 1 479 ? 25.839 14.379 -26.166 1.00 81.88 479 ASP A N 1
ATOM 3733 C CA . ASP A 1 479 ? 26.850 15.410 -25.871 1.00 81.88 479 ASP A CA 1
ATOM 3734 C C . ASP A 1 479 ? 26.634 16.695 -26.690 1.00 81.88 479 ASP A C 1
ATOM 3736 O O . ASP A 1 479 ? 27.079 17.770 -26.295 1.00 81.88 479 ASP A O 1
ATOM 3740 N N . SER A 1 480 ? 25.925 16.602 -27.821 1.00 85.25 480 SER A N 1
ATOM 3741 C CA . SER A 1 480 ? 25.536 17.761 -28.635 1.00 85.25 480 SER A CA 1
ATOM 3742 C C . SER A 1 480 ? 24.216 18.399 -28.184 1.00 85.25 480 SER A C 1
ATOM 3744 O O . SER A 1 480 ? 23.983 19.582 -28.436 1.00 85.25 480 SER A O 1
ATOM 3746 N N . ILE A 1 481 ? 23.358 17.624 -27.511 1.00 85.50 481 ILE A N 1
ATOM 3747 C CA . ILE A 1 481 ? 22.017 18.034 -27.076 1.00 85.50 481 ILE A CA 1
ATOM 3748 C C . ILE A 1 481 ? 22.063 18.674 -25.684 1.00 85.50 481 ILE A C 1
ATOM 3750 O O . ILE A 1 481 ? 21.421 19.701 -25.457 1.00 85.50 481 ILE A O 1
ATOM 3754 N N . PHE A 1 482 ? 22.817 18.084 -24.756 1.00 83.62 482 PHE A N 1
ATOM 3755 C CA . PHE A 1 482 ? 22.862 18.494 -23.355 1.00 83.62 482 PHE A CA 1
ATOM 3756 C C . PHE A 1 482 ? 24.161 19.226 -23.035 1.00 83.62 482 PHE A C 1
ATOM 3758 O O . PHE A 1 482 ? 25.252 18.747 -23.337 1.00 83.62 482 PHE A O 1
ATOM 3765 N N . ARG A 1 483 ? 24.050 20.395 -22.395 1.00 77.44 483 ARG A N 1
ATOM 3766 C CA . ARG A 1 483 ? 25.217 21.229 -22.059 1.00 77.44 483 ARG A CA 1
ATOM 3767 C C . ARG A 1 483 ? 25.863 20.795 -20.754 1.00 77.44 483 ARG A C 1
ATOM 3769 O O . ARG A 1 483 ? 27.061 21.003 -20.562 1.00 77.44 483 ARG A O 1
ATOM 3776 N N . HIS A 1 484 ? 25.073 20.220 -19.853 1.00 73.25 484 HIS A N 1
ATOM 3777 C CA . HIS A 1 484 ? 25.521 19.826 -18.528 1.00 73.25 484 HIS A CA 1
ATOM 3778 C C . HIS A 1 484 ? 25.417 18.313 -18.332 1.00 73.25 484 HIS A C 1
ATOM 3780 O O . HIS A 1 484 ? 24.459 17.666 -18.752 1.00 73.25 484 HIS A O 1
ATOM 3786 N N . HIS A 1 485 ? 26.394 17.743 -17.622 1.00 72.69 485 HIS A N 1
ATOM 3787 C CA . HIS A 1 485 ? 26.425 16.310 -17.324 1.00 72.69 485 HIS A CA 1
ATOM 3788 C C . HIS A 1 485 ? 25.165 15.832 -16.579 1.00 72.69 485 HIS A C 1
ATOM 3790 O O . HIS A 1 485 ? 24.683 14.733 -16.831 1.00 72.69 485 HIS A O 1
ATOM 3796 N N . CYS A 1 486 ? 24.593 16.666 -15.704 1.00 68.31 486 CYS A N 1
ATOM 3797 C CA . CYS A 1 486 ? 23.362 16.347 -14.978 1.00 68.31 486 CYS A CA 1
ATOM 3798 C C . CYS A 1 486 ? 22.143 16.168 -15.897 1.00 68.31 486 CYS A C 1
ATOM 3800 O O . CYS A 1 486 ? 21.337 15.275 -15.651 1.00 68.31 486 CYS A O 1
ATOM 3802 N N . GLU A 1 487 ? 22.023 16.956 -16.968 1.00 76.12 487 GLU A N 1
ATOM 3803 C CA . GLU A 1 487 ? 20.927 16.845 -17.939 1.00 76.12 487 GLU A CA 1
ATOM 3804 C C . GLU A 1 487 ? 21.031 15.536 -18.728 1.00 76.12 487 GLU A C 1
ATOM 3806 O O . GLU A 1 487 ? 20.038 14.828 -18.891 1.00 76.12 487 GLU A O 1
ATOM 3811 N N . LYS A 1 488 ? 22.255 15.169 -19.137 1.00 80.44 488 LYS A N 1
ATOM 3812 C CA . LYS A 1 488 ? 22.542 13.882 -19.783 1.00 80.44 488 LYS A CA 1
ATOM 3813 C C . LYS A 1 488 ? 22.164 12.713 -18.875 1.00 80.44 488 LYS A C 1
ATOM 3815 O O . LYS A 1 488 ? 21.455 11.806 -19.300 1.00 80.44 488 LYS A O 1
ATOM 3820 N N . THR A 1 489 ? 22.590 12.753 -17.613 1.00 78.62 489 THR A N 1
ATOM 3821 C CA . THR A 1 489 ? 22.246 11.723 -16.625 1.00 78.62 489 THR A CA 1
ATOM 3822 C C . THR A 1 489 ? 20.736 11.627 -16.419 1.00 78.62 489 THR A C 1
ATOM 3824 O O . THR A 1 489 ? 20.197 10.524 -16.455 1.00 78.62 489 THR A O 1
ATOM 3827 N N . ALA A 1 490 ? 20.033 12.757 -16.294 1.00 79.25 490 ALA A N 1
ATOM 3828 C CA . ALA A 1 490 ? 18.577 12.768 -16.177 1.00 79.25 490 ALA A CA 1
ATOM 3829 C C . ALA A 1 490 ? 17.891 12.172 -17.419 1.00 79.25 490 ALA A C 1
ATOM 3831 O O . ALA A 1 490 ? 16.919 11.435 -17.287 1.00 79.25 490 ALA A O 1
ATOM 3832 N N . ALA A 1 491 ? 18.397 12.424 -18.627 1.00 87.00 491 ALA A N 1
ATOM 3833 C CA . ALA A 1 491 ? 17.864 11.817 -19.846 1.00 87.00 491 ALA A CA 1
ATOM 3834 C C . ALA A 1 491 ? 18.057 10.287 -19.873 1.00 87.00 491 ALA A C 1
ATOM 3836 O O . ALA A 1 491 ? 17.127 9.553 -20.220 1.00 87.00 491 ALA A O 1
ATOM 3837 N N . CYS A 1 492 ? 19.229 9.792 -19.457 1.00 86.25 492 CYS A N 1
ATOM 3838 C CA . CYS A 1 492 ? 19.487 8.356 -19.311 1.00 86.25 492 CYS A CA 1
ATOM 3839 C C . CYS A 1 492 ? 18.552 7.718 -18.276 1.00 86.25 492 CYS A C 1
ATOM 3841 O O . CYS A 1 492 ? 17.872 6.735 -18.574 1.00 86.25 492 CYS A O 1
ATOM 3843 N N . GLU A 1 493 ? 18.473 8.307 -17.079 1.00 85.56 493 GLU A N 1
ATOM 3844 C CA . GLU A 1 493 ? 17.592 7.840 -16.008 1.00 85.56 493 GLU A CA 1
ATOM 3845 C C . GLU A 1 493 ? 16.130 7.846 -16.449 1.00 85.56 493 GLU A C 1
ATOM 3847 O O . GLU A 1 493 ? 15.397 6.912 -16.145 1.00 85.56 493 GLU A O 1
ATOM 3852 N N . ASN A 1 494 ? 15.697 8.845 -17.217 1.00 88.06 494 ASN A N 1
ATOM 3853 C CA . ASN A 1 494 ? 14.340 8.906 -17.744 1.00 88.06 494 ASN A CA 1
ATOM 3854 C C . ASN A 1 494 ? 13.988 7.674 -18.595 1.00 88.06 494 ASN A C 1
ATOM 3856 O O . ASN A 1 494 ? 12.951 7.046 -18.371 1.00 88.06 494 ASN A O 1
ATOM 3860 N N . MET A 1 495 ? 14.866 7.289 -19.527 1.00 92.25 495 MET A N 1
ATOM 3861 C CA . MET A 1 495 ? 14.688 6.076 -20.331 1.00 92.25 495 MET A CA 1
ATOM 3862 C C . MET A 1 495 ? 14.714 4.808 -19.465 1.00 92.25 495 MET A C 1
ATOM 3864 O O . MET A 1 495 ? 13.906 3.898 -19.678 1.00 92.25 495 MET A O 1
ATOM 3868 N N . GLU A 1 496 ? 15.614 4.744 -18.475 1.00 90.94 496 GLU A N 1
ATOM 3869 C CA . GLU A 1 496 ? 15.714 3.605 -17.555 1.00 90.94 496 GLU A CA 1
ATOM 3870 C C . GLU A 1 496 ? 14.441 3.441 -16.705 1.00 90.94 496 GLU A C 1
ATOM 3872 O O . GLU A 1 496 ? 13.891 2.336 -16.639 1.00 90.94 496 GLU A O 1
ATOM 3877 N N . TRP A 1 497 ? 13.941 4.532 -16.114 1.00 91.00 497 TRP A N 1
ATOM 3878 C CA . TRP A 1 497 ? 12.724 4.568 -15.300 1.00 91.00 497 TRP A CA 1
ATOM 3879 C C . TRP A 1 497 ? 11.485 4.204 -16.110 1.00 91.00 497 TRP A C 1
ATOM 3881 O O . TRP A 1 497 ? 10.669 3.425 -15.630 1.00 91.00 497 TRP A O 1
ATOM 3891 N N . ARG A 1 498 ? 11.357 4.671 -17.357 1.00 94.44 498 ARG A N 1
ATOM 3892 C CA . ARG A 1 498 ? 10.239 4.280 -18.232 1.00 94.44 498 ARG A CA 1
ATOM 3893 C C . ARG A 1 498 ? 10.241 2.781 -18.523 1.00 94.44 498 ARG A C 1
ATOM 3895 O O . ARG A 1 498 ? 9.197 2.144 -18.402 1.00 94.44 498 ARG A O 1
ATOM 3902 N N . CYS A 1 499 ? 11.400 2.193 -18.833 1.00 95.88 499 CYS A N 1
ATOM 3903 C CA . CYS A 1 499 ? 11.517 0.741 -19.027 1.00 95.88 499 CYS A CA 1
ATOM 3904 C C . CYS A 1 499 ? 11.139 -0.033 -17.754 1.00 95.88 499 CYS A C 1
ATOM 3906 O O . CYS A 1 499 ? 10.410 -1.027 -17.821 1.00 95.88 499 CYS A O 1
ATOM 3908 N N . LEU A 1 500 ? 11.596 0.440 -16.589 1.00 93.81 500 LEU A N 1
ATOM 3909 C CA . LEU A 1 500 ? 11.269 -0.154 -15.294 1.00 93.81 500 LEU A CA 1
ATOM 3910 C C . LEU A 1 500 ? 9.765 -0.076 -14.995 1.00 93.81 500 LEU A C 1
ATOM 3912 O O . LEU A 1 500 ? 9.156 -1.087 -14.644 1.00 93.81 500 LEU A O 1
ATOM 3916 N N . THR A 1 501 ? 9.156 1.095 -15.179 1.00 94.25 501 THR A N 1
ATOM 3917 C CA . THR A 1 501 ? 7.726 1.325 -14.954 1.00 94.25 501 THR A CA 1
ATOM 3918 C C . THR A 1 501 ? 6.870 0.493 -15.911 1.00 94.25 501 THR A C 1
ATOM 3920 O O . THR A 1 501 ? 5.908 -0.133 -15.471 1.00 94.25 501 THR A O 1
ATOM 3923 N N . LEU A 1 502 ? 7.237 0.392 -17.193 1.00 96.88 502 LEU A N 1
ATOM 3924 C CA . LEU A 1 502 ? 6.557 -0.484 -18.157 1.00 96.88 502 LEU A CA 1
ATOM 3925 C C . LEU A 1 502 ? 6.625 -1.960 -17.736 1.00 96.88 502 LEU A C 1
ATOM 3927 O O . LEU A 1 502 ? 5.607 -2.651 -17.747 1.00 96.88 502 LEU A O 1
ATOM 3931 N N . SER A 1 503 ? 7.806 -2.427 -17.315 1.00 95.19 503 SER A N 1
ATOM 3932 C CA . SER A 1 503 ? 8.016 -3.792 -16.811 1.00 95.19 503 SER A CA 1
ATOM 3933 C C . SER A 1 503 ? 7.141 -4.082 -15.587 1.00 95.19 503 SER A C 1
ATOM 3935 O O . SER A 1 503 ? 6.485 -5.123 -15.506 1.00 95.19 503 SER A O 1
ATOM 3937 N N . PHE A 1 504 ? 7.085 -3.128 -14.652 1.00 92.25 504 PHE A N 1
ATOM 3938 C CA . PHE A 1 504 ? 6.251 -3.210 -13.458 1.00 92.25 504 PHE A CA 1
ATOM 3939 C C . PHE A 1 504 ? 4.761 -3.286 -13.807 1.00 92.25 504 PHE A C 1
ATOM 3941 O O . PHE A 1 504 ? 4.068 -4.176 -13.315 1.00 92.25 504 PHE A O 1
ATOM 3948 N N . ILE A 1 505 ? 4.273 -2.398 -14.677 1.00 93.56 505 ILE A N 1
ATOM 3949 C CA . ILE A 1 505 ? 2.863 -2.359 -15.070 1.00 93.56 505 ILE A CA 1
ATOM 3950 C C . ILE A 1 505 ? 2.452 -3.663 -15.754 1.00 93.56 505 ILE A C 1
ATOM 3952 O O . ILE A 1 505 ? 1.473 -4.273 -15.333 1.00 93.56 505 ILE A O 1
ATOM 3956 N N . LEU A 1 506 ? 3.192 -4.116 -16.771 1.00 94.75 506 LEU A N 1
ATOM 3957 C CA . LEU A 1 506 ? 2.844 -5.326 -17.527 1.00 94.75 506 LEU A CA 1
ATOM 3958 C C . LEU A 1 506 ? 2.850 -6.588 -16.660 1.00 94.75 506 LEU A C 1
ATOM 3960 O O . LEU A 1 506 ? 2.070 -7.502 -16.908 1.00 94.75 506 LEU A O 1
ATOM 3964 N N . GLY A 1 507 ? 3.693 -6.632 -15.625 1.00 90.75 507 GLY A N 1
ATOM 3965 C CA . GLY A 1 507 ? 3.716 -7.739 -14.670 1.00 90.75 507 GLY A CA 1
ATOM 3966 C C . GLY A 1 507 ? 2.547 -7.756 -13.678 1.00 90.75 507 GLY A C 1
ATOM 3967 O O . GLY A 1 507 ? 2.348 -8.770 -13.015 1.00 90.75 507 GLY A O 1
ATOM 3968 N N . ASN A 1 508 ? 1.794 -6.657 -13.541 1.00 87.38 508 ASN A N 1
ATOM 3969 C CA . ASN A 1 508 ? 0.800 -6.480 -12.472 1.00 87.38 508 ASN A CA 1
ATOM 3970 C C . ASN A 1 508 ? -0.560 -5.941 -12.959 1.00 87.38 508 ASN A C 1
ATOM 3972 O O . ASN A 1 508 ? -1.432 -5.642 -12.139 1.00 87.38 508 ASN A O 1
ATOM 3976 N N . CYS A 1 509 ? -0.759 -5.766 -14.268 1.00 91.12 509 CYS A N 1
ATOM 3977 C CA . CYS A 1 509 ? -2.000 -5.243 -14.828 1.00 91.12 509 CYS A CA 1
ATOM 3978 C C . CYS A 1 509 ? -3.001 -6.350 -15.193 1.00 91.12 509 CYS A C 1
ATOM 3980 O O . CYS A 1 509 ? -2.653 -7.517 -15.366 1.00 91.12 509 CYS A O 1
ATOM 3982 N N . LYS A 1 510 ? -4.279 -5.976 -15.328 1.00 90.19 510 LYS A N 1
ATOM 3983 C CA . LYS A 1 510 ? -5.309 -6.871 -15.867 1.00 90.19 510 LYS A CA 1
ATOM 3984 C C . LYS A 1 510 ? -5.060 -7.138 -17.351 1.00 90.19 510 LYS A C 1
ATOM 3986 O O . LYS A 1 510 ? -4.517 -6.291 -18.064 1.00 90.19 510 LYS A O 1
ATOM 3991 N N . ARG A 1 511 ? -5.566 -8.270 -17.849 1.00 92.31 511 ARG A N 1
ATOM 3992 C CA . ARG A 1 511 ? -5.341 -8.708 -19.235 1.00 92.31 511 ARG A CA 1
ATOM 3993 C C . ARG A 1 511 ? -5.719 -7.659 -20.288 1.00 92.31 511 ARG A C 1
ATOM 3995 O O . ARG A 1 511 ? -4.946 -7.421 -21.204 1.00 92.31 511 ARG A O 1
ATOM 4002 N N . SER A 1 512 ? -6.849 -6.973 -20.119 1.00 94.00 512 SER A N 1
ATOM 4003 C CA . SER A 1 512 ? -7.287 -5.952 -21.081 1.00 94.00 512 SER A CA 1
ATOM 4004 C C . SER A 1 512 ? -6.336 -4.752 -21.178 1.00 94.00 512 SER A C 1
ATOM 4006 O O . SER A 1 512 ? -6.244 -4.133 -22.230 1.00 94.00 512 SER A O 1
ATOM 4008 N N . ASP A 1 513 ? -5.659 -4.390 -20.083 1.00 96.19 513 ASP A N 1
ATOM 4009 C CA . ASP A 1 513 ? -4.669 -3.307 -20.096 1.00 96.19 513 ASP A CA 1
ATOM 4010 C C . ASP A 1 513 ? -3.309 -3.799 -20.593 1.00 96.19 513 ASP A C 1
ATOM 4012 O O . ASP A 1 513 ? -2.611 -3.050 -21.272 1.00 96.19 513 ASP A O 1
ATOM 4016 N N . TYR A 1 514 ? -2.961 -5.061 -20.320 1.00 96.19 514 TYR A N 1
ATOM 4017 C CA . TYR A 1 514 ? -1.795 -5.716 -20.913 1.00 96.19 514 TYR A CA 1
ATOM 4018 C C . TYR A 1 514 ? -1.862 -5.661 -22.444 1.00 96.19 514 TYR A C 1
ATOM 4020 O O . TYR A 1 514 ? -0.941 -5.156 -23.082 1.00 96.19 514 TYR A O 1
ATOM 4028 N N . ASP A 1 515 ? -2.984 -6.103 -23.021 1.00 96.12 515 ASP A N 1
ATOM 4029 C CA . ASP A 1 515 ? -3.177 -6.160 -24.474 1.00 96.12 515 ASP A CA 1
ATOM 4030 C C . ASP A 1 515 ? -3.140 -4.759 -25.123 1.00 96.12 515 ASP A C 1
ATOM 4032 O O . ASP A 1 515 ? -2.695 -4.614 -26.257 1.00 96.12 515 ASP A O 1
ATOM 4036 N N . ARG A 1 516 ? -3.544 -3.704 -24.397 1.00 97.06 516 ARG A N 1
ATOM 4037 C CA . ARG A 1 516 ? -3.466 -2.306 -24.868 1.00 97.06 516 ARG A CA 1
ATOM 4038 C C . ARG A 1 516 ? -2.049 -1.724 -24.839 1.00 97.06 516 ARG A C 1
ATOM 4040 O O . ARG A 1 516 ? -1.771 -0.789 -25.587 1.00 97.06 516 ARG A O 1
ATOM 4047 N N . LEU A 1 517 ? -1.185 -2.211 -23.946 1.00 96.75 517 LEU A N 1
ATOM 4048 C CA . LEU A 1 517 ? 0.122 -1.611 -23.657 1.00 96.75 517 LEU A CA 1
ATOM 4049 C C . LEU A 1 517 ? 1.292 -2.348 -24.320 1.00 96.75 517 LEU A C 1
ATOM 4051 O O . LEU A 1 517 ? 2.279 -1.711 -24.683 1.00 96.75 517 LEU A O 1
ATOM 4055 N N . ILE A 1 518 ? 1.214 -3.674 -24.457 1.00 97.19 518 ILE A N 1
ATOM 4056 C CA . ILE A 1 518 ? 2.373 -4.517 -24.782 1.00 97.19 518 ILE A CA 1
ATOM 4057 C C . ILE A 1 518 ? 3.077 -4.123 -26.092 1.00 97.19 518 ILE A C 1
ATOM 4059 O O . ILE A 1 518 ? 4.303 -4.030 -26.116 1.00 97.19 518 ILE A O 1
ATOM 4063 N N . ASP A 1 519 ? 2.333 -3.805 -27.153 1.00 96.50 519 ASP A N 1
ATOM 4064 C CA . ASP A 1 519 ? 2.912 -3.498 -28.468 1.00 96.50 519 ASP A CA 1
ATOM 4065 C C . ASP A 1 519 ? 3.688 -2.172 -28.476 1.00 96.50 519 ASP A C 1
ATOM 4067 O O . ASP A 1 519 ? 4.817 -2.090 -28.977 1.00 96.50 519 ASP A O 1
ATOM 4071 N N . SER A 1 520 ? 3.101 -1.116 -27.903 1.00 97.44 520 SER A N 1
ATOM 4072 C CA . SER A 1 520 ? 3.745 0.198 -27.807 1.00 97.44 520 SER A CA 1
ATOM 4073 C C . SER A 1 520 ? 4.919 0.171 -26.829 1.00 97.44 520 SER A C 1
ATOM 4075 O O . SER A 1 520 ? 5.964 0.758 -27.120 1.00 97.44 520 SER A O 1
ATOM 4077 N N . ALA A 1 521 ? 4.793 -0.572 -25.727 1.00 97.81 521 ALA A N 1
ATOM 4078 C CA . ALA A 1 521 ? 5.871 -0.797 -24.773 1.00 97.81 521 ALA A CA 1
ATOM 4079 C C . ALA A 1 521 ? 7.044 -1.547 -25.422 1.00 97.81 521 ALA A C 1
ATOM 4081 O O . ALA A 1 521 ? 8.182 -1.081 -25.350 1.00 97.81 521 ALA A O 1
ATOM 4082 N N . ASN A 1 522 ? 6.781 -2.633 -26.158 1.00 97.50 522 ASN A N 1
ATOM 4083 C CA . ASN A 1 522 ? 7.808 -3.362 -26.902 1.00 97.50 522 ASN A CA 1
ATOM 4084 C C . ASN A 1 522 ? 8.502 -2.453 -27.922 1.00 97.50 522 ASN A C 1
ATOM 4086 O O . ASN A 1 522 ? 9.731 -2.423 -27.980 1.00 97.50 522 ASN A O 1
ATOM 4090 N N . LYS A 1 523 ? 7.751 -1.659 -28.696 1.00 97.31 523 LYS A N 1
ATOM 4091 C CA . LYS A 1 523 ? 8.337 -0.699 -29.646 1.00 97.31 523 LYS A CA 1
ATOM 4092 C C . LYS A 1 523 ? 9.258 0.309 -28.951 1.00 97.31 523 LYS A C 1
ATOM 4094 O O . LYS A 1 523 ? 10.370 0.531 -29.432 1.00 97.31 523 LYS A O 1
ATOM 4099 N N . TYR A 1 524 ? 8.808 0.898 -27.845 1.00 97.94 524 TYR A N 1
ATOM 4100 C CA . TYR A 1 524 ? 9.586 1.859 -27.067 1.00 97.94 524 TYR A CA 1
ATOM 4101 C C . TYR A 1 524 ? 10.877 1.230 -26.529 1.00 97.94 524 TYR A C 1
ATOM 4103 O O . TYR A 1 524 ? 11.966 1.735 -26.796 1.00 97.94 524 TYR A O 1
ATOM 4111 N N . VAL A 1 525 ? 10.783 0.086 -25.845 1.00 97.94 525 VAL A N 1
ATOM 4112 C CA . VAL A 1 525 ? 11.945 -0.541 -25.201 1.00 97.94 525 VAL A CA 1
ATOM 4113 C C . VAL A 1 525 ? 12.950 -1.065 -26.227 1.00 97.94 525 VAL A C 1
ATOM 4115 O O . VAL A 1 525 ? 14.152 -0.927 -26.019 1.00 97.94 525 VAL A O 1
ATOM 4118 N N . TRP A 1 526 ? 12.502 -1.580 -27.375 1.00 97.56 526 TRP A N 1
ATOM 4119 C CA . TRP A 1 526 ? 13.411 -1.933 -28.472 1.00 97.56 526 TRP A CA 1
ATOM 4120 C C . TRP A 1 526 ? 14.179 -0.719 -29.015 1.00 97.56 526 TRP A C 1
ATOM 4122 O O . TRP A 1 526 ? 15.348 -0.849 -29.384 1.00 97.56 526 TRP A O 1
ATOM 4132 N N . LEU A 1 527 ? 13.552 0.461 -29.065 1.00 96.94 527 LEU A N 1
ATOM 4133 C CA . LEU A 1 527 ? 14.220 1.701 -29.463 1.00 96.94 527 LEU A CA 1
ATOM 4134 C C . LEU A 1 527 ? 15.191 2.195 -28.387 1.00 96.94 527 LEU A C 1
ATOM 4136 O O . LEU A 1 527 ? 16.308 2.570 -28.739 1.00 96.94 527 LEU A O 1
ATOM 4140 N N . VAL A 1 528 ? 14.821 2.138 -27.105 1.00 96.25 528 VAL A N 1
ATOM 4141 C CA . VAL A 1 528 ? 15.747 2.440 -26.000 1.00 96.25 528 VAL A CA 1
ATOM 4142 C C . VAL A 1 528 ? 16.946 1.507 -26.071 1.00 96.25 528 VAL A C 1
ATOM 4144 O O . VAL A 1 528 ? 18.072 1.969 -26.177 1.00 96.25 528 VAL A O 1
ATOM 4147 N N . HIS A 1 529 ? 16.723 0.197 -26.145 1.00 95.56 529 HIS A N 1
ATOM 4148 C CA . HIS A 1 529 ? 17.801 -0.783 -26.204 1.00 95.56 529 HIS A CA 1
ATOM 4149 C C . HIS A 1 529 ? 18.676 -0.644 -27.459 1.00 95.56 529 HIS A C 1
ATOM 4151 O O . HIS A 1 529 ? 19.823 -1.074 -27.476 1.00 95.56 529 HIS A O 1
ATOM 4157 N N . ARG A 1 530 ? 18.156 -0.061 -28.544 1.00 94.00 530 ARG A N 1
ATOM 4158 C CA . ARG A 1 530 ? 18.946 0.224 -29.744 1.00 94.00 530 ARG A CA 1
ATOM 4159 C C . ARG A 1 530 ? 19.854 1.444 -29.575 1.00 94.00 530 ARG A C 1
ATOM 4161 O O . ARG A 1 530 ? 20.965 1.388 -30.090 1.00 94.00 530 ARG A O 1
ATOM 4168 N N . ASN A 1 531 ? 19.359 2.515 -28.956 1.00 91.94 531 ASN A N 1
ATOM 4169 C CA . ASN A 1 531 ? 20.023 3.827 -28.910 1.00 91.94 531 ASN A CA 1
ATOM 4170 C C . ASN A 1 531 ? 20.807 4.070 -27.611 1.00 91.94 531 ASN A C 1
ATOM 4172 O O . ASN A 1 531 ? 21.807 4.774 -27.626 1.00 91.94 531 ASN A O 1
ATOM 4176 N N . HIS A 1 532 ? 20.351 3.476 -26.512 1.00 90.44 532 HIS A N 1
ATOM 4177 C CA . HIS A 1 532 ? 20.960 3.529 -25.188 1.00 90.44 532 HIS A CA 1
ATOM 4178 C C . HIS A 1 532 ? 20.732 2.191 -24.445 1.00 90.44 532 HIS A C 1
ATOM 4180 O O . HIS A 1 532 ? 19.899 2.105 -23.533 1.00 90.44 532 HIS A O 1
ATOM 4186 N N . PRO A 1 533 ? 21.415 1.100 -24.853 1.00 90.94 533 PRO A N 1
ATOM 4187 C CA . PRO A 1 533 ? 21.313 -0.189 -24.173 1.00 90.94 533 PRO A CA 1
ATOM 4188 C C . PRO A 1 533 ? 21.642 -0.069 -22.677 1.00 90.94 533 PRO A C 1
ATOM 4190 O O . PRO A 1 533 ? 22.735 0.357 -22.300 1.00 90.94 533 PRO A O 1
ATOM 4193 N N . ASN A 1 534 ? 20.713 -0.503 -21.824 1.00 87.88 534 ASN A N 1
ATOM 4194 C CA . ASN A 1 534 ? 20.842 -0.461 -20.366 1.00 87.88 534 ASN A CA 1
ATOM 4195 C C . ASN A 1 534 ? 20.206 -1.698 -19.704 1.00 87.88 534 ASN A C 1
ATOM 4197 O O . ASN A 1 534 ? 19.554 -2.512 -20.363 1.00 87.88 534 ASN A O 1
ATOM 4201 N N . HIS A 1 535 ? 20.389 -1.835 -18.390 1.00 87.31 535 HIS A N 1
ATOM 4202 C CA . HIS A 1 535 ? 19.941 -3.014 -17.649 1.00 87.31 535 HIS A CA 1
ATOM 4203 C C . HIS A 1 535 ? 18.409 -3.161 -17.605 1.00 87.31 535 HIS A C 1
ATOM 4205 O O . HIS A 1 535 ? 17.906 -4.266 -17.792 1.00 87.31 535 HIS A O 1
ATOM 4211 N N . THR A 1 536 ? 17.651 -2.070 -17.432 1.00 91.88 536 THR A N 1
ATOM 4212 C CA . THR A 1 536 ? 16.181 -2.139 -17.343 1.00 91.88 536 THR A CA 1
ATOM 4213 C C . THR A 1 536 ? 15.537 -2.487 -18.683 1.00 91.88 536 THR A C 1
ATOM 4215 O O . THR A 1 536 ? 14.579 -3.258 -18.719 1.00 91.88 536 THR A O 1
ATOM 4218 N N . SER A 1 537 ? 16.078 -1.977 -19.794 1.00 94.94 537 SER A N 1
ATOM 4219 C CA . SER A 1 537 ? 15.644 -2.343 -21.148 1.00 94.94 537 SER A CA 1
ATOM 4220 C C . SER A 1 537 ? 15.941 -3.811 -21.461 1.00 94.94 537 SER A C 1
ATOM 4222 O O . SER A 1 537 ? 15.082 -4.500 -22.006 1.00 94.94 537 SER A O 1
ATOM 4224 N N . LEU A 1 538 ? 17.113 -4.322 -21.065 1.00 93.38 538 LEU A N 1
ATOM 4225 C CA . LEU A 1 538 ? 17.458 -5.738 -21.203 1.00 93.38 538 LEU A CA 1
ATOM 4226 C C . LEU A 1 538 ? 16.493 -6.629 -20.406 1.00 93.38 538 LEU A C 1
ATOM 4228 O O . LEU A 1 538 ? 15.902 -7.550 -20.970 1.00 93.38 538 LEU A O 1
ATOM 4232 N N . ASP A 1 539 ? 16.302 -6.331 -19.119 1.00 92.19 539 ASP A N 1
ATOM 4233 C CA . ASP A 1 539 ? 15.417 -7.092 -18.230 1.00 92.19 539 ASP A CA 1
ATOM 4234 C C . ASP A 1 539 ? 13.971 -7.105 -18.728 1.00 92.19 539 ASP A C 1
ATOM 4236 O O . ASP A 1 539 ? 13.278 -8.119 -18.618 1.00 92.19 539 ASP A O 1
ATOM 4240 N N . TYR A 1 540 ? 13.503 -5.983 -19.277 1.00 95.94 540 TYR A N 1
ATOM 4241 C CA . TYR A 1 540 ? 12.197 -5.904 -19.913 1.00 95.94 540 TYR A CA 1
ATOM 4242 C C . TYR A 1 540 ? 12.118 -6.834 -21.132 1.00 95.94 540 TYR A C 1
ATOM 4244 O O . TYR A 1 540 ? 11.189 -7.639 -21.218 1.00 95.94 540 TYR A O 1
ATOM 4252 N N . LEU A 1 541 ? 13.078 -6.752 -22.065 1.00 96.56 541 LEU A N 1
ATOM 4253 C CA . LEU A 1 541 ? 13.037 -7.527 -23.312 1.00 96.56 541 LEU A CA 1
ATOM 4254 C C . LEU A 1 541 ? 13.048 -9.031 -23.037 1.00 96.56 541 LEU A C 1
ATOM 4256 O O . LEU A 1 541 ? 12.301 -9.770 -23.665 1.00 96.56 541 LEU A O 1
ATOM 4260 N N . ILE A 1 542 ? 13.821 -9.472 -22.046 1.00 93.75 542 ILE A N 1
ATOM 4261 C CA . ILE A 1 542 ? 13.851 -10.873 -21.608 1.00 93.75 542 ILE A CA 1
ATOM 4262 C C . ILE A 1 542 ? 12.471 -11.365 -21.149 1.00 93.75 542 ILE A C 1
ATOM 4264 O O . ILE A 1 542 ? 12.126 -12.524 -21.366 1.00 93.75 542 ILE A O 1
ATOM 4268 N N . LYS A 1 543 ? 11.690 -10.506 -20.488 1.00 93.69 543 LYS A N 1
ATOM 4269 C CA . LYS A 1 543 ? 10.398 -10.878 -19.896 1.00 93.69 543 LYS A CA 1
ATOM 4270 C C . LYS A 1 543 ? 9.233 -10.784 -20.876 1.00 93.69 543 LYS A C 1
ATOM 4272 O O . LYS A 1 543 ? 8.304 -11.580 -20.774 1.00 93.69 543 LYS A O 1
ATOM 4277 N N . PHE A 1 544 ? 9.248 -9.790 -21.762 1.00 95.38 544 PHE A N 1
ATOM 4278 C CA . PHE A 1 544 ? 8.051 -9.368 -22.498 1.00 95.38 544 PHE A CA 1
ATOM 4279 C C . PHE A 1 544 ? 8.223 -9.300 -24.020 1.00 95.38 544 PHE A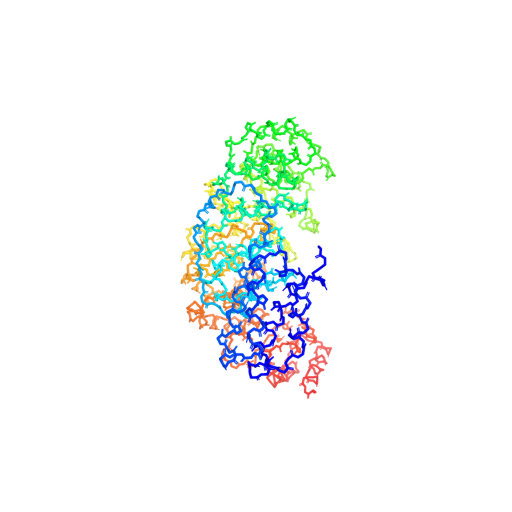 C 1
ATOM 4281 O O . PHE A 1 544 ? 7.234 -9.107 -24.727 1.00 95.38 544 PHE A O 1
ATOM 4288 N N . SER A 1 545 ? 9.444 -9.449 -24.546 1.00 93.44 545 SER A N 1
ATOM 4289 C CA . SER A 1 545 ? 9.652 -9.442 -25.996 1.00 93.44 545 SER A CA 1
ATOM 4290 C C . SER A 1 545 ? 9.124 -10.724 -26.634 1.00 93.44 545 SER A C 1
ATOM 4292 O O . SER A 1 545 ? 9.459 -11.830 -26.219 1.00 93.44 545 SER A O 1
ATOM 4294 N N . ASP A 1 546 ? 8.367 -10.558 -27.712 1.00 88.81 546 ASP A N 1
ATOM 4295 C CA . ASP A 1 546 ? 7.953 -11.606 -28.645 1.00 88.81 546 ASP A CA 1
ATOM 4296 C C . ASP A 1 546 ? 8.995 -11.855 -29.755 1.00 88.81 546 ASP A C 1
ATOM 4298 O O . ASP A 1 546 ? 8.971 -12.882 -30.434 1.00 88.81 546 ASP A O 1
ATOM 4302 N N . LYS A 1 547 ? 9.931 -10.917 -29.944 1.00 91.75 547 LYS A N 1
ATOM 4303 C CA . LYS A 1 547 ? 11.002 -11.003 -30.945 1.00 91.75 547 LYS A CA 1
ATOM 4304 C C . LYS A 1 547 ? 12.209 -11.797 -30.439 1.00 91.75 547 LYS A C 1
ATOM 4306 O O . LYS A 1 547 ? 12.528 -11.701 -29.250 1.00 91.75 547 LYS A O 1
ATOM 4311 N N . PRO A 1 548 ? 12.948 -12.477 -31.341 1.00 91.25 548 PRO A N 1
ATOM 4312 C CA . PRO A 1 548 ? 14.220 -13.109 -31.008 1.00 91.25 548 PRO A CA 1
ATOM 4313 C C . PRO A 1 548 ? 15.204 -12.117 -30.381 1.00 91.25 548 PRO A C 1
ATOM 4315 O O . PRO A 1 548 ? 15.341 -10.982 -30.840 1.00 91.25 548 PRO A O 1
ATOM 4318 N N . LEU A 1 549 ? 15.917 -12.562 -29.347 1.00 94.81 549 LEU A N 1
ATOM 4319 C CA . LEU A 1 549 ? 16.832 -11.723 -28.565 1.00 94.81 549 LEU A CA 1
ATOM 4320 C C . LEU A 1 549 ? 18.264 -11.686 -29.133 1.00 94.81 549 LEU A C 1
ATOM 4322 O O . LEU A 1 549 ? 19.195 -11.281 -28.442 1.00 94.81 549 LEU A O 1
ATOM 4326 N N . ASN A 1 550 ? 18.460 -12.101 -30.388 1.00 93.31 550 ASN A N 1
ATOM 4327 C CA . ASN A 1 550 ? 19.766 -12.087 -31.047 1.00 93.31 550 ASN A CA 1
ATOM 4328 C C . ASN A 1 550 ? 20.349 -10.665 -31.096 1.00 93.31 550 ASN A C 1
ATOM 4330 O O . ASN A 1 550 ? 19.708 -9.721 -31.565 1.00 93.31 550 ASN A O 1
ATOM 4334 N N . GLY A 1 551 ? 21.591 -10.511 -30.647 1.00 91.62 551 GLY A N 1
ATOM 4335 C CA . GLY A 1 551 ? 22.320 -9.248 -30.609 1.00 91.62 551 GLY A CA 1
ATOM 4336 C C . GLY A 1 551 ? 21.950 -8.316 -29.452 1.00 91.62 551 GLY A C 1
ATOM 4337 O O . GLY A 1 551 ? 22.564 -7.252 -29.335 1.00 91.62 551 GLY A O 1
ATOM 4338 N N . VAL A 1 552 ? 20.964 -8.666 -28.619 1.00 93.19 552 VAL A N 1
ATOM 4339 C CA . VAL A 1 552 ? 20.531 -7.856 -27.465 1.00 93.19 552 VAL A CA 1
ATOM 4340 C C . VAL A 1 552 ? 21.618 -7.859 -26.391 1.00 93.19 552 VAL A C 1
ATOM 4342 O O . VAL A 1 552 ? 22.057 -6.803 -25.933 1.00 93.19 552 VAL A O 1
ATOM 4345 N N . LEU A 1 553 ? 22.128 -9.041 -26.033 1.00 90.81 553 LEU A N 1
ATOM 4346 C CA . LEU A 1 553 ? 23.172 -9.156 -25.019 1.00 90.81 553 LEU A CA 1
ATOM 4347 C C . LEU A 1 553 ? 24.480 -8.526 -25.512 1.00 90.81 553 LEU A C 1
ATOM 4349 O O . LEU A 1 553 ? 25.126 -7.791 -24.765 1.00 90.81 553 LEU A O 1
ATOM 4353 N N . TYR A 1 554 ? 24.819 -8.749 -26.786 1.00 91.12 554 TYR A N 1
ATOM 4354 C CA . TYR A 1 554 ? 25.966 -8.114 -27.440 1.00 91.12 554 TYR A CA 1
ATOM 4355 C C . TYR A 1 554 ? 25.930 -6.585 -27.286 1.00 91.12 554 TYR A C 1
ATOM 4357 O O . TYR A 1 554 ? 26.900 -5.995 -26.808 1.00 91.12 554 TYR A O 1
ATOM 4365 N N . LYS A 1 555 ? 24.810 -5.935 -27.641 1.00 89.75 555 LYS A N 1
ATOM 4366 C CA . LYS A 1 555 ? 24.690 -4.468 -27.587 1.00 89.75 555 LYS A CA 1
ATOM 4367 C C . LYS A 1 555 ? 24.823 -3.934 -26.172 1.00 89.75 555 LYS A C 1
ATOM 4369 O O . LYS A 1 555 ? 25.511 -2.941 -25.961 1.00 89.75 555 LYS A O 1
ATOM 4374 N N . TYR A 1 556 ? 24.183 -4.591 -25.211 1.00 89.50 556 TYR A N 1
ATOM 4375 C CA . TYR A 1 556 ? 24.235 -4.183 -23.815 1.00 89.50 556 TYR A CA 1
ATOM 4376 C C . TYR A 1 556 ? 25.648 -4.236 -23.225 1.00 89.50 556 TYR A C 1
ATOM 4378 O O . TYR A 1 556 ? 26.104 -3.258 -22.622 1.00 89.50 556 TYR A O 1
ATOM 4386 N N . ILE A 1 557 ? 26.362 -5.348 -23.427 1.00 86.38 557 ILE A N 1
ATOM 4387 C CA . ILE A 1 557 ? 27.733 -5.493 -22.922 1.00 86.38 557 ILE A CA 1
ATOM 4388 C C . ILE A 1 557 ? 28.670 -4.530 -23.659 1.00 86.38 557 ILE A C 1
ATOM 4390 O O . ILE A 1 557 ? 29.460 -3.844 -23.014 1.00 86.38 557 ILE A O 1
ATOM 4394 N N . TYR A 1 558 ? 28.547 -4.413 -24.985 1.00 86.25 558 TYR A N 1
ATOM 4395 C CA . TYR A 1 558 ? 29.343 -3.469 -25.771 1.00 86.25 558 TYR A CA 1
ATOM 4396 C C . TYR A 1 558 ? 29.159 -2.022 -25.288 1.00 86.25 558 TYR A C 1
ATOM 4398 O O . TYR A 1 558 ? 30.142 -1.301 -25.128 1.00 86.25 558 TYR A O 1
ATOM 4406 N N . ASN A 1 559 ? 27.921 -1.605 -24.994 1.00 84.44 559 ASN A N 1
ATOM 4407 C CA . ASN A 1 559 ? 27.639 -0.263 -24.478 1.00 84.44 559 ASN A CA 1
ATOM 4408 C C . ASN A 1 559 ? 28.239 -0.038 -23.083 1.00 84.44 559 ASN A C 1
ATOM 4410 O O . ASN A 1 559 ? 28.842 1.002 -22.817 1.00 84.44 559 ASN A O 1
ATOM 4414 N N . SER A 1 560 ? 28.117 -1.039 -22.206 1.00 80.94 560 SER A N 1
ATOM 4415 C CA . SER A 1 560 ? 28.675 -1.005 -20.848 1.00 80.94 560 SER A CA 1
ATOM 4416 C C . SER A 1 560 ? 30.201 -0.874 -20.867 1.00 80.94 560 SER A C 1
ATOM 4418 O O . SER A 1 560 ? 30.763 -0.066 -20.129 1.00 80.94 560 SER A O 1
ATOM 4420 N N . LEU A 1 561 ? 30.868 -1.591 -21.774 1.00 79.69 561 LEU A N 1
ATOM 4421 C CA . LEU A 1 561 ? 32.306 -1.470 -21.997 1.00 79.69 561 LEU A CA 1
ATOM 4422 C C . LEU A 1 561 ? 32.687 -0.091 -22.546 1.00 79.69 561 LEU A C 1
ATOM 4424 O O . LEU A 1 561 ? 33.544 0.573 -21.971 1.00 79.69 561 LEU A O 1
ATOM 4428 N N . LYS A 1 562 ? 32.017 0.364 -23.615 1.00 78.38 562 LYS A N 1
ATOM 4429 C CA . LYS A 1 562 ? 32.330 1.627 -24.305 1.00 78.38 562 LYS A CA 1
ATOM 4430 C C . LYS A 1 562 ? 32.213 2.850 -23.391 1.00 78.38 562 LYS A C 1
ATOM 4432 O O . LYS A 1 562 ? 33.059 3.734 -23.477 1.00 78.38 562 LYS A O 1
ATOM 4437 N N . TYR A 1 563 ? 31.184 2.915 -22.542 1.00 73.88 563 TYR A N 1
ATOM 4438 C CA . TYR A 1 563 ? 30.861 4.136 -21.789 1.00 73.88 563 TYR A CA 1
ATOM 4439 C C . TYR A 1 563 ? 31.042 4.035 -20.272 1.00 73.88 563 TYR A C 1
ATOM 4441 O O . TYR A 1 563 ? 31.175 5.068 -19.620 1.00 73.88 563 TYR A O 1
ATOM 4449 N N . ARG A 1 564 ? 31.033 2.829 -19.689 1.00 68.62 564 ARG A N 1
ATOM 4450 C CA . ARG A 1 564 ? 31.143 2.635 -18.229 1.00 68.62 564 ARG A CA 1
ATOM 4451 C C . ARG A 1 564 ? 32.436 1.925 -17.812 1.00 68.62 564 ARG A C 1
ATOM 4453 O O . ARG A 1 564 ? 32.719 1.878 -16.620 1.00 68.62 564 ARG A O 1
ATOM 4460 N N . ASN A 1 565 ? 33.214 1.397 -18.769 1.00 68.88 565 ASN A N 1
ATOM 4461 C CA . ASN A 1 565 ? 34.382 0.535 -18.534 1.00 68.88 565 ASN A CA 1
ATOM 4462 C C . ASN A 1 565 ? 34.096 -0.588 -17.510 1.00 68.88 565 ASN A C 1
ATOM 4464 O O . ASN A 1 565 ? 34.963 -0.994 -16.737 1.00 68.88 565 ASN A O 1
ATOM 4468 N N . ASP A 1 566 ? 32.848 -1.061 -17.481 1.00 66.81 566 ASP A N 1
ATOM 4469 C CA . ASP A 1 566 ? 32.354 -2.032 -16.510 1.00 66.81 566 ASP A CA 1
ATOM 4470 C C . ASP A 1 566 ? 32.087 -3.361 -17.218 1.00 66.81 566 ASP A C 1
ATOM 4472 O O . ASP A 1 566 ? 31.344 -3.419 -18.204 1.00 66.81 566 ASP A O 1
ATOM 4476 N N . ILE A 1 567 ? 32.684 -4.433 -16.692 1.00 63.00 567 ILE A N 1
ATOM 4477 C CA . ILE A 1 567 ? 32.240 -5.788 -16.990 1.00 63.00 567 ILE A CA 1
ATOM 4478 C C . ILE A 1 567 ? 31.368 -6.272 -15.849 1.00 63.00 567 ILE A C 1
ATOM 4480 O O . ILE A 1 567 ? 31.803 -6.558 -14.733 1.00 63.00 567 ILE A O 1
ATOM 4484 N N . ILE A 1 568 ? 30.108 -6.455 -16.211 1.00 61.31 568 ILE A N 1
ATOM 4485 C CA . ILE A 1 568 ? 29.112 -7.159 -15.430 1.00 61.31 568 ILE A CA 1
ATOM 4486 C C . ILE A 1 568 ? 29.695 -8.515 -15.026 1.00 61.31 568 ILE A C 1
ATOM 4488 O O . ILE A 1 568 ? 30.058 -9.320 -15.876 1.00 61.31 568 ILE A O 1
ATOM 4492 N N . SER A 1 569 ? 29.791 -8.755 -13.719 1.00 57.72 569 SER A N 1
ATOM 4493 C CA . SER A 1 569 ? 30.392 -9.965 -13.149 1.00 57.72 569 SER A CA 1
ATOM 4494 C C . SER A 1 569 ? 29.848 -11.276 -13.744 1.00 57.72 569 SER A C 1
ATOM 4496 O O . SER A 1 569 ? 28.686 -11.368 -14.134 1.00 57.72 569 SER A O 1
ATOM 4498 N N . ASP A 1 570 ? 30.686 -12.319 -13.736 1.00 53.12 570 ASP A N 1
ATOM 4499 C CA . ASP A 1 570 ? 30.499 -13.639 -14.384 1.00 53.12 570 ASP A CA 1
ATOM 4500 C C . ASP A 1 570 ? 29.122 -14.235 -14.074 1.00 53.12 570 ASP A C 1
ATOM 4502 O O . ASP A 1 570 ? 28.331 -14.600 -14.944 1.00 53.12 570 ASP A O 1
ATOM 4506 N N . ARG A 1 571 ? 28.771 -14.179 -12.787 1.00 56.50 571 ARG A N 1
ATOM 4507 C CA . ARG A 1 571 ? 27.494 -14.666 -12.266 1.00 56.50 571 ARG A CA 1
ATOM 4508 C C . ARG A 1 571 ? 26.289 -13.946 -12.856 1.00 56.50 571 ARG A C 1
ATOM 4510 O O . ARG A 1 571 ? 25.246 -14.569 -13.001 1.00 56.50 571 ARG A O 1
ATOM 4517 N N . ARG A 1 572 ? 26.386 -12.647 -13.143 1.00 65.50 572 ARG A N 1
ATOM 4518 C CA . ARG A 1 572 ? 25.254 -11.881 -13.667 1.00 65.50 572 ARG A CA 1
ATOM 4519 C C . ARG A 1 572 ? 24.993 -12.243 -15.121 1.00 65.50 572 ARG A C 1
ATOM 4521 O O . ARG A 1 572 ? 23.850 -12.556 -15.403 1.00 65.50 572 ARG A O 1
ATOM 4528 N N . ILE A 1 573 ? 26.016 -12.303 -15.983 1.00 68.56 573 ILE A N 1
ATOM 4529 C CA . ILE A 1 573 ? 25.861 -12.649 -17.413 1.00 68.56 573 ILE A CA 1
ATOM 4530 C C . ILE A 1 573 ? 25.391 -14.098 -17.605 1.00 68.56 573 ILE A C 1
ATOM 4532 O O . ILE A 1 573 ? 24.466 -14.341 -18.380 1.00 68.56 573 ILE A O 1
ATOM 4536 N N . ILE A 1 574 ? 25.973 -15.059 -16.875 1.00 67.62 574 ILE A N 1
ATOM 4537 C CA . ILE A 1 574 ? 25.576 -16.475 -16.976 1.00 67.62 574 ILE A CA 1
ATOM 4538 C C . ILE A 1 574 ? 24.098 -16.662 -16.608 1.00 67.62 574 ILE A C 1
ATOM 4540 O O . ILE A 1 574 ? 23.372 -17.361 -17.321 1.00 67.62 574 ILE A O 1
ATOM 4544 N N . ASN A 1 575 ? 23.648 -16.003 -15.537 1.00 76.69 575 ASN A N 1
ATOM 4545 C CA . ASN A 1 575 ? 22.288 -16.134 -15.011 1.00 76.69 575 ASN A CA 1
ATOM 4546 C C . ASN A 1 575 ? 21.241 -15.306 -15.775 1.00 76.69 575 ASN A C 1
ATOM 4548 O O . ASN A 1 575 ? 20.066 -15.341 -15.409 1.00 76.69 575 ASN A O 1
ATOM 4552 N N . ILE A 1 576 ? 21.625 -14.576 -16.831 1.00 81.62 576 ILE A N 1
ATOM 4553 C CA . ILE A 1 576 ? 20.654 -13.909 -17.704 1.00 81.62 576 ILE A CA 1
ATOM 4554 C C . ILE A 1 576 ? 19.803 -14.982 -18.386 1.00 81.62 576 ILE A C 1
ATOM 4556 O O . ILE A 1 576 ? 20.328 -15.900 -19.030 1.00 81.62 576 ILE A O 1
ATOM 4560 N N . ASN A 1 577 ? 18.482 -14.837 -18.264 1.00 86.00 577 ASN A N 1
ATOM 4561 C CA . ASN A 1 577 ? 17.484 -15.750 -18.818 1.00 86.00 577 ASN A CA 1
ATOM 4562 C C . ASN A 1 577 ? 17.300 -15.561 -20.339 1.00 86.00 577 ASN A C 1
ATOM 4564 O O . ASN A 1 577 ? 16.213 -15.269 -20.823 1.00 86.00 577 ASN A O 1
ATOM 4568 N N . ILE A 1 578 ? 18.394 -15.692 -21.089 1.00 87.25 578 ILE A N 1
ATOM 4569 C CA . ILE A 1 578 ? 18.431 -15.780 -22.552 1.00 87.25 578 ILE A CA 1
ATOM 4570 C C . ILE A 1 578 ? 18.898 -17.192 -22.911 1.00 87.25 578 ILE A C 1
ATOM 4572 O O . ILE A 1 578 ? 19.706 -17.782 -22.185 1.00 87.25 578 ILE A O 1
ATOM 4576 N N . ALA A 1 579 ? 18.392 -17.731 -24.022 1.00 88.19 579 ALA A N 1
ATOM 4577 C CA . ALA A 1 579 ? 18.765 -19.052 -24.512 1.00 88.19 579 ALA A CA 1
ATOM 4578 C C . ALA A 1 579 ? 20.305 -19.192 -24.639 1.00 88.19 579 ALA A C 1
ATOM 4580 O O . ALA A 1 579 ? 20.959 -18.259 -25.123 1.00 88.19 579 ALA A O 1
ATOM 4581 N N . PRO A 1 580 ? 20.915 -20.301 -24.166 1.00 86.81 580 PRO A N 1
ATOM 4582 C CA . PRO A 1 580 ? 22.373 -20.446 -24.119 1.00 86.81 580 PRO A CA 1
ATOM 4583 C C . PRO A 1 580 ? 23.074 -20.257 -25.469 1.00 86.81 580 PRO A C 1
ATOM 4585 O O . PRO A 1 580 ? 24.126 -19.627 -25.526 1.00 86.81 580 PRO A O 1
ATOM 4588 N N . ASP A 1 581 ? 22.475 -20.741 -26.553 1.00 88.69 581 ASP A N 1
ATOM 4589 C CA . ASP A 1 581 ? 22.966 -20.606 -27.926 1.00 88.69 581 ASP A CA 1
ATOM 4590 C C . ASP A 1 581 ? 23.029 -19.140 -28.381 1.00 88.69 581 ASP A C 1
ATOM 4592 O O . ASP A 1 581 ? 24.045 -18.702 -28.926 1.00 88.69 581 ASP A O 1
ATOM 4596 N N . ILE A 1 582 ? 21.993 -18.351 -28.077 1.00 90.50 582 ILE A N 1
ATOM 4597 C CA . ILE A 1 582 ? 21.968 -16.909 -28.354 1.00 90.50 582 ILE A CA 1
ATOM 4598 C C . ILE A 1 582 ? 23.042 -16.193 -27.531 1.00 90.50 582 ILE A C 1
ATOM 4600 O O . ILE A 1 582 ? 23.778 -15.370 -28.076 1.00 90.50 582 ILE A O 1
ATOM 4604 N N . LYS A 1 583 ? 23.177 -16.522 -26.237 1.00 89.06 583 LYS A N 1
ATOM 4605 C CA . LYS A 1 583 ? 24.211 -15.923 -25.373 1.00 89.06 583 LYS A CA 1
ATOM 4606 C C . LYS A 1 583 ? 25.610 -16.184 -25.924 1.00 89.06 583 LYS A C 1
ATOM 4608 O O . LYS A 1 583 ? 26.399 -15.249 -26.033 1.00 89.06 583 LYS A O 1
ATOM 4613 N N . VAL A 1 584 ? 25.905 -17.435 -26.285 1.00 89.38 584 VAL A N 1
ATOM 4614 C CA . VAL A 1 584 ? 27.185 -17.836 -26.888 1.00 89.38 584 VAL A CA 1
ATOM 4615 C C . VAL A 1 584 ? 27.446 -17.047 -28.170 1.00 89.38 584 VAL A C 1
ATOM 4617 O O . VAL A 1 584 ? 28.499 -16.423 -28.276 1.00 89.38 584 VAL A O 1
ATOM 4620 N N . SER A 1 585 ? 26.479 -17.003 -29.090 1.00 92.25 585 SER A N 1
ATOM 4621 C CA . SER A 1 585 ? 26.614 -16.281 -30.360 1.00 92.25 585 SER A CA 1
ATOM 4622 C C . SER A 1 585 ? 26.882 -14.781 -30.165 1.00 92.25 585 SER A C 1
ATOM 4624 O O . SER A 1 585 ? 27.783 -14.221 -30.795 1.00 92.25 585 SER A O 1
ATOM 4626 N N . ASP A 1 586 ? 26.155 -14.132 -29.253 1.00 92.12 586 ASP A N 1
ATOM 4627 C CA . ASP A 1 586 ? 26.319 -12.709 -28.948 1.00 92.12 586 ASP A CA 1
ATOM 4628 C C . ASP A 1 586 ? 27.697 -12.394 -28.347 1.00 92.12 586 ASP A C 1
ATOM 4630 O O . ASP A 1 586 ? 28.311 -11.384 -28.702 1.00 92.12 586 ASP A O 1
ATOM 4634 N N . MET A 1 587 ? 28.212 -13.250 -27.458 1.00 88.25 587 MET A N 1
ATOM 4635 C CA . MET A 1 587 ? 29.536 -13.046 -26.861 1.00 88.25 587 MET A CA 1
ATOM 4636 C C . MET A 1 587 ? 30.675 -13.359 -27.833 1.00 88.25 587 MET A C 1
ATOM 4638 O O . MET A 1 587 ? 31.675 -12.647 -27.831 1.00 88.25 587 MET A O 1
ATOM 4642 N N . GLU A 1 588 ? 30.544 -14.384 -28.678 1.00 91.00 588 GLU A N 1
ATOM 4643 C CA . GLU A 1 588 ? 31.534 -14.671 -29.724 1.00 91.00 588 GLU A CA 1
ATOM 4644 C C . GLU A 1 588 ? 31.663 -13.482 -30.683 1.00 91.00 588 GLU A C 1
ATOM 4646 O O . GLU A 1 588 ? 32.773 -13.036 -30.984 1.00 91.00 588 GLU A O 1
ATOM 4651 N N . ARG A 1 589 ? 30.527 -12.895 -31.079 1.00 90.88 589 ARG A N 1
ATOM 4652 C CA . ARG A 1 589 ? 30.498 -11.653 -31.857 1.00 90.88 589 ARG A CA 1
ATOM 4653 C C . ARG A 1 589 ? 31.164 -10.492 -31.115 1.00 90.88 589 ARG A C 1
ATOM 4655 O O . ARG A 1 589 ? 31.929 -9.747 -31.721 1.00 90.88 589 ARG A O 1
ATOM 4662 N N . LEU A 1 590 ? 30.883 -10.334 -29.820 1.00 88.06 590 LEU A N 1
ATOM 4663 C CA . LEU A 1 590 ? 31.483 -9.282 -28.998 1.00 88.06 590 LEU A CA 1
ATOM 4664 C C . LEU A 1 590 ? 33.011 -9.394 -28.966 1.00 88.06 590 LEU A C 1
ATOM 4666 O O . LEU A 1 590 ? 33.694 -8.399 -29.185 1.00 88.06 590 LEU A O 1
ATOM 4670 N N . ILE A 1 591 ? 33.546 -10.592 -28.728 1.00 86.44 591 ILE A N 1
ATOM 4671 C CA . ILE A 1 591 ? 34.994 -10.836 -28.686 1.00 86.44 591 ILE A CA 1
ATOM 4672 C C . ILE A 1 591 ? 35.637 -10.518 -30.037 1.00 86.44 591 ILE A C 1
ATOM 4674 O O . ILE A 1 591 ? 36.683 -9.865 -30.075 1.00 86.44 591 ILE A O 1
ATOM 4678 N N . ALA A 1 592 ? 35.008 -10.941 -31.138 1.00 87.44 592 ALA A N 1
ATOM 4679 C CA . ALA A 1 592 ? 35.492 -10.642 -32.482 1.00 87.44 592 ALA A CA 1
ATOM 4680 C C . ALA A 1 592 ? 35.589 -9.124 -32.722 1.00 87.44 592 ALA A C 1
ATOM 4682 O O . ALA A 1 592 ? 36.617 -8.640 -33.194 1.00 87.44 592 ALA A O 1
ATOM 4683 N N . ASP A 1 593 ? 34.563 -8.365 -32.328 1.00 85.62 593 ASP A N 1
ATOM 4684 C CA . ASP A 1 593 ? 34.543 -6.908 -32.478 1.00 85.62 593 ASP A CA 1
ATOM 4685 C C . ASP A 1 593 ? 35.539 -6.191 -31.553 1.00 85.62 593 ASP A C 1
ATOM 4687 O O . ASP A 1 593 ? 36.188 -5.243 -31.993 1.00 85.62 593 ASP A O 1
ATOM 4691 N N . LEU A 1 594 ? 35.697 -6.634 -30.300 1.00 81.31 594 LEU A N 1
ATOM 4692 C CA . LEU A 1 594 ? 36.677 -6.065 -29.361 1.00 81.31 594 LEU A CA 1
ATOM 4693 C C . LEU A 1 594 ? 38.116 -6.284 -29.840 1.00 81.31 594 LEU A C 1
ATOM 4695 O O . LEU A 1 594 ? 38.951 -5.397 -29.706 1.00 81.31 594 LEU A O 1
ATOM 4699 N N . THR A 1 595 ? 38.388 -7.432 -30.461 1.00 79.12 595 THR A N 1
ATOM 4700 C CA . THR A 1 595 ? 39.708 -7.742 -31.032 1.00 79.12 595 THR A CA 1
ATOM 4701 C C . THR A 1 595 ? 39.992 -6.907 -32.290 1.00 79.12 595 THR A C 1
ATOM 4703 O O . THR A 1 595 ? 41.146 -6.616 -32.596 1.00 79.12 595 THR A O 1
ATOM 4706 N N . ALA A 1 596 ? 38.947 -6.506 -33.024 1.00 79.25 596 ALA A N 1
ATOM 4707 C CA . ALA A 1 596 ? 39.061 -5.787 -34.293 1.00 79.25 596 ALA A CA 1
ATOM 4708 C C . ALA A 1 596 ? 38.986 -4.250 -34.178 1.00 79.25 596 ALA A C 1
ATOM 4710 O O . ALA A 1 596 ? 39.395 -3.560 -35.115 1.00 79.25 596 ALA A O 1
ATOM 4711 N N . LYS A 1 597 ? 38.446 -3.687 -33.084 1.00 67.31 597 LYS A N 1
ATOM 4712 C CA . LYS A 1 597 ? 38.193 -2.239 -32.931 1.00 67.31 597 LYS A CA 1
ATOM 4713 C C . LYS A 1 597 ? 38.885 -1.623 -31.706 1.00 67.31 597 LYS A C 1
ATOM 4715 O O . LYS A 1 597 ? 38.974 -2.264 -30.664 1.00 67.31 597 LYS A O 1
ATOM 4720 N N . PRO A 1 598 ? 39.282 -0.335 -31.770 1.00 56.31 598 PRO A N 1
ATOM 4721 C CA . PRO A 1 598 ? 39.960 0.364 -30.682 1.00 56.31 598 PRO A CA 1
ATOM 4722 C C . PRO A 1 598 ? 38.947 0.931 -29.675 1.00 56.31 598 PRO A C 1
ATOM 4724 O O . PRO A 1 598 ? 38.778 2.142 -29.563 1.00 56.31 598 PRO A O 1
ATOM 4727 N N . ILE A 1 599 ? 38.229 0.070 -28.955 1.00 68.75 599 ILE A N 1
ATOM 4728 C CA . ILE A 1 599 ? 37.558 0.484 -27.712 1.00 68.75 599 ILE A CA 1
ATOM 4729 C C . ILE A 1 599 ? 38.453 0.062 -26.561 1.00 68.75 599 ILE A C 1
ATOM 4731 O O . ILE A 1 599 ? 39.018 -1.027 -26.596 1.00 68.75 599 ILE A O 1
ATOM 4735 N N . GLN A 1 600 ? 38.606 0.919 -25.555 1.00 67.12 600 GLN A N 1
ATOM 4736 C CA . GLN A 1 600 ? 39.404 0.605 -24.378 1.00 67.12 600 GLN A CA 1
ATOM 4737 C C . GLN A 1 600 ? 38.792 -0.601 -23.648 1.00 67.12 600 GLN A C 1
ATOM 4739 O O . GLN A 1 600 ? 37.659 -0.540 -23.180 1.00 67.12 600 GLN A O 1
ATOM 4744 N N . HIS A 1 601 ? 39.539 -1.700 -23.588 1.00 70.75 601 HIS A N 1
ATOM 4745 C CA . HIS A 1 601 ? 39.204 -2.914 -22.849 1.00 70.75 601 HIS A CA 1
ATOM 4746 C C . HIS A 1 601 ? 40.486 -3.507 -22.248 1.00 70.75 601 HIS A C 1
ATOM 4748 O O . HIS A 1 601 ? 41.585 -3.202 -22.715 1.00 70.75 601 HIS A O 1
ATOM 4754 N N . SER A 1 602 ? 40.372 -4.326 -21.203 1.00 71.25 602 SER A N 1
ATOM 4755 C CA . SER A 1 602 ? 41.515 -5.022 -20.599 1.00 71.25 602 SER A CA 1
ATOM 4756 C C . SER A 1 602 ? 41.621 -6.477 -21.070 1.00 71.25 602 SER A C 1
ATOM 4758 O O . SER A 1 602 ? 40.629 -7.120 -21.416 1.00 71.25 602 SER A O 1
ATOM 4760 N N . ASP A 1 603 ? 42.824 -7.050 -21.021 1.00 74.38 603 ASP A N 1
ATOM 4761 C CA . ASP A 1 603 ? 43.014 -8.483 -21.294 1.00 74.38 603 ASP A CA 1
ATOM 4762 C C . ASP A 1 603 ? 42.219 -9.365 -20.316 1.00 74.38 603 ASP A C 1
ATOM 4764 O O . ASP A 1 603 ? 41.780 -10.463 -20.661 1.00 74.38 603 ASP A O 1
ATOM 4768 N N . GLU A 1 604 ? 42.009 -8.888 -19.085 1.00 76.75 604 GLU A N 1
ATOM 4769 C CA . GLU A 1 604 ? 41.169 -9.560 -18.088 1.00 76.75 604 GLU A CA 1
ATOM 4770 C C . GLU A 1 604 ? 39.708 -9.623 -18.535 1.00 76.75 604 GLU A C 1
ATOM 4772 O O . GLU A 1 604 ? 39.055 -10.649 -18.352 1.00 76.75 604 GLU A O 1
ATOM 4777 N N . GLN A 1 605 ? 39.218 -8.565 -19.183 1.00 76.81 605 GLN A N 1
ATOM 4778 C CA . GLN A 1 605 ? 37.861 -8.489 -19.708 1.00 76.81 605 GLN A CA 1
ATOM 4779 C C . GLN A 1 605 ? 37.626 -9.489 -20.858 1.00 76.81 605 GLN A C 1
ATOM 4781 O O . GLN A 1 605 ? 36.602 -10.174 -20.885 1.00 76.81 605 GLN A O 1
ATOM 4786 N N . ILE A 1 606 ? 38.597 -9.664 -21.763 1.00 77.94 606 ILE A N 1
ATOM 4787 C CA . ILE A 1 606 ? 38.529 -10.694 -22.817 1.00 77.94 606 ILE A CA 1
ATOM 4788 C C . ILE A 1 606 ? 38.629 -12.106 -22.226 1.00 77.94 606 ILE A C 1
ATOM 4790 O O . ILE A 1 606 ? 37.863 -12.997 -22.609 1.00 77.94 606 ILE A O 1
ATOM 4794 N N . LYS A 1 607 ? 39.553 -12.341 -21.283 1.00 81.62 607 LYS A N 1
ATOM 4795 C CA . LYS A 1 607 ? 39.682 -13.639 -20.592 1.00 81.62 607 LYS A CA 1
ATOM 4796 C C . LYS A 1 607 ? 38.383 -14.026 -19.892 1.00 81.62 607 LYS A C 1
ATOM 4798 O O . LYS A 1 607 ? 37.955 -15.175 -19.974 1.00 81.62 607 LYS A O 1
ATOM 4803 N N . PHE A 1 608 ? 37.742 -13.053 -19.258 1.00 80.44 608 PHE A N 1
ATOM 4804 C CA . PHE A 1 608 ? 36.459 -13.215 -18.599 1.00 80.44 608 PHE A CA 1
ATOM 4805 C C . PHE A 1 608 ? 35.349 -13.659 -19.566 1.00 80.44 608 PHE A C 1
ATOM 4807 O O . PHE A 1 608 ? 34.661 -14.640 -19.289 1.00 80.44 608 PHE A O 1
ATOM 4814 N N . LEU A 1 609 ? 35.194 -12.988 -20.715 1.00 80.44 609 LEU A N 1
ATOM 4815 C CA . LEU A 1 609 ? 34.158 -13.341 -21.697 1.00 80.44 609 LEU A CA 1
ATOM 4816 C C . LEU A 1 609 ? 34.369 -14.758 -22.252 1.00 80.44 609 LEU A C 1
ATOM 4818 O O . LEU A 1 609 ? 33.415 -15.523 -22.386 1.00 80.44 609 LEU A O 1
ATOM 4822 N N . ASN A 1 610 ? 35.624 -15.138 -22.506 1.00 84.50 610 ASN A N 1
ATOM 4823 C CA . ASN A 1 610 ? 35.972 -16.491 -22.944 1.00 84.50 610 ASN A CA 1
ATOM 4824 C C . ASN A 1 610 ? 35.628 -17.561 -21.894 1.00 84.50 610 ASN A C 1
ATOM 4826 O O . ASN A 1 610 ? 35.105 -18.621 -22.244 1.00 84.50 610 ASN A O 1
ATOM 4830 N N . GLU A 1 611 ? 35.881 -17.294 -20.610 1.00 84.50 611 GLU A N 1
ATOM 4831 C CA . GLU A 1 611 ? 35.524 -18.212 -19.522 1.00 84.50 611 GLU A CA 1
ATOM 4832 C C . GLU A 1 611 ? 34.002 -18.364 -19.381 1.00 84.50 611 GLU A C 1
ATOM 4834 O O . GLU A 1 611 ? 33.512 -19.484 -19.220 1.00 84.50 611 GLU A O 1
ATOM 4839 N N . ALA A 1 612 ? 33.242 -17.273 -19.516 1.00 81.50 612 ALA A N 1
ATOM 4840 C CA . ALA A 1 612 ? 31.781 -17.322 -19.510 1.00 81.50 612 ALA A CA 1
ATOM 4841 C C . ALA A 1 612 ? 31.237 -18.176 -20.673 1.00 81.50 612 ALA A C 1
ATOM 4843 O O . ALA A 1 612 ? 30.394 -19.048 -20.450 1.00 81.50 612 ALA A O 1
ATOM 4844 N N . ILE A 1 613 ? 31.757 -17.996 -21.898 1.00 84.25 613 ILE A N 1
ATOM 4845 C CA . ILE A 1 613 ? 31.409 -18.836 -23.062 1.00 84.25 613 ILE A CA 1
ATOM 4846 C C . ILE A 1 613 ? 31.722 -20.306 -22.779 1.00 84.25 613 ILE A C 1
ATOM 4848 O O . ILE A 1 613 ? 30.885 -21.172 -23.036 1.00 84.25 613 ILE A O 1
ATOM 4852 N N . ARG A 1 614 ? 32.910 -20.600 -22.234 1.00 85.38 614 ARG A N 1
ATOM 4853 C CA . ARG A 1 614 ? 33.324 -21.970 -21.903 1.00 85.38 614 ARG A CA 1
ATOM 4854 C C . ARG A 1 614 ? 32.341 -22.633 -20.942 1.00 85.38 614 ARG A C 1
ATOM 4856 O O . ARG A 1 614 ? 31.963 -23.774 -21.177 1.00 85.38 614 ARG A O 1
ATOM 4863 N N . ARG A 1 615 ? 31.903 -21.916 -19.903 1.00 83.62 615 ARG A N 1
ATOM 4864 C CA . ARG A 1 615 ? 30.931 -22.415 -18.917 1.00 83.62 615 ARG A CA 1
ATOM 4865 C C . ARG A 1 615 ? 29.528 -22.607 -19.473 1.00 83.62 615 ARG A C 1
ATOM 4867 O O . ARG A 1 615 ? 28.834 -23.481 -18.993 1.00 83.62 615 ARG A O 1
ATOM 4874 N N . MET A 1 616 ? 29.104 -21.805 -20.448 1.00 82.06 616 MET A N 1
ATOM 4875 C CA . MET A 1 616 ? 27.791 -21.966 -21.092 1.00 82.06 616 MET A CA 1
ATOM 4876 C C . MET A 1 616 ? 27.750 -23.098 -22.124 1.00 82.06 616 MET A C 1
ATOM 4878 O O . MET A 1 616 ? 26.666 -23.569 -22.456 1.00 82.06 616 MET A O 1
ATOM 4882 N N . LYS A 1 617 ? 28.911 -23.507 -22.653 1.00 82.38 617 LYS A N 1
ATOM 4883 C CA . LYS A 1 617 ? 29.053 -24.664 -23.553 1.00 82.38 617 LYS A CA 1
ATOM 4884 C C . LYS A 1 617 ? 29.183 -26.002 -22.807 1.00 82.38 617 LYS A C 1
ATOM 4886 O O . LYS A 1 617 ? 29.057 -27.042 -23.451 1.00 82.38 617 LYS A O 1
ATOM 4891 N N . GLN A 1 618 ? 29.497 -25.965 -21.509 1.00 79.69 618 GLN A N 1
ATOM 4892 C CA . GLN A 1 618 ? 29.522 -27.117 -20.596 1.00 79.69 618 GLN A CA 1
ATOM 4893 C C . GLN A 1 618 ? 28.139 -27.325 -19.991 1.00 79.69 618 GLN A C 1
ATOM 4895 O O . GLN A 1 618 ? 27.765 -28.507 -19.833 1.00 79.69 618 GLN A O 1
#

Radius of gyration: 33.89 Å; Cα contacts (8 Å, |Δi|>4): 735; chains: 1; bounding box: 79×89×70 Å

Organism: Ruminococcus flavefaciens (NCBI:txid1265)

Secondary structure (DSSP, 8-state):
--GGG-HHHHHHHHHHHHHHH-GGGGGG-HHHHHHHHHHHHHHHH-HHHHHHHHHHHHHTT-S-HHHHHHHHHHHHHHHHHHT---S--S-PPPPPP-TT-------HHHHHHHHHHHHSSS--GGGS-HHHHHTTTSHHHHHHHHHHTTSGGGHHHHHHHHHHHGGGHHHHHHHT--TT-TT--THHHHHHHHHHGGGGHHHHHHHHH-TTS-HHHHHHHHHHGGG-GGGHHHHHHHHHH--THHHHHHHHHHHHTT-HHHHHHHHHS--STTT--HHHHHH--SHHHHHHHHHHHHHHHHTT--GGGGGSTHHHHHHHTTTT-SS-HHHHHHHHHHHHHHTTS-TTHHHHHHHHHHHHHHHHHHHHHH---HHHHHHHHHHHHH-HHHHHHHHHHHHHHH-TTTHHHHHTTS-HHHHHHHHHH--EEE-TTS-EEE--TT--TTGGG--EEEESS--HHHHHHHT-GGG---TTTHHHH-SSHHHHHHHHHHHHHHHHHHHHHHHHS-HHHHHHHHHHHHHHHHHHHHHS--HHHHHHHHHH--S--TTHHHHHHHHHHHHH-----HHHHHTS-S-HHHHHHHHHHHHHHHHHS-----HHHHHHHHHHHHHHH-

Mean predicted aligned error: 12.19 Å

Foldseek 3Di:
DDPVPDLLVQLLVVLVVCVVVPQVCLLVPPSNVVSLVSLVVVLVVDVLSVVLSVLSVVLSVDPCNNVSSVVSNVSSVVVVVVPDDDPDPPDDDPDDDQPQQDADDDDPVVLVVLLVQLVDQDDDPVVDDLVCLVNCSHCSNVVSLLVSVLPLSSLVVVLLNCLRSPPSNLVSNLVSQDLVPLPRALNSVLQSLQRQQCVCLVSLVCQLPPPSHHPRVNLSSLLSNLSDLVCQVVLVVQLVPDDDSSVVSSLLSCQLNQHPVNLVVLQPFDPDPVRDDLSSLQNGAHDSSLVSLLVVLVVCVVVPPDLVVLPDPPLLSSLSSCANYFPNLVSLVVVLVVLVVPVAPDPVSPVSSVSNLVSNLQRLLLNVLRDVDPRSLVSLVVSCVVRVLSSLLSLLSSLQQPPVQCSLVVQPPPALSNLLSNLVQLQWAARSSQFTWGDRPPDDSSSSSSTRTRGNARHPSVLCSLLPLVLAAAPVCLVVVDVGPVRSVSSLSSLLSSLQSLQVDCVGDDPVNVVVRLVSSLVRLVRNLVRPNDDSSLVSCLVRPPDACALSLLSNQVNCCQPVVDDDDLVVLLPRNHDLVSSLNSLVVNLVVPVVDPRDHDPVSSVSSVVSSVVSVD

Sequence (618 aa):
MEVKTNPFYELRDRLYASAAAGCSLISEDFRLKRAIEGFQPMSEANKVFAKLYAMCNSLLTADDKASAIADCIALADALAVTQGTFTDSSKTAPAAPLKGIRPAHLSLKTINEYKELIRKNAYTPQEFDDKFYQNASDPRILSAILNAADKPYMNKLITALESVMGDDLMPMLLSSIDFSKKNSSGNQIMLVSYFTQDKYNDRFTELAENSKAPMEVRCEAIKAMSFSPANEEQLITMYQTSKGKLKSAAMFALAKIGSPIADKYITEMPKDDKNIDLELLTAASGQAASEYICKAQKQHLIEGGKLADFSSDFTPYSLRLLANKKNVISAFEMWGKYLSENSSNSSNGLIQSFNLIKSLNAPLTANICTHNDKEYRDMIRELYAKYPDVYSLAASTLALIESPETACSELRGKNLLSDIALCAQINFHLTPDGWYRYRSHNASQYSSCNSLRLFRSIPDDMIKFLTDTNSIYNDEDMDSIFRHHCEKTAACENMEWRCLTLSFILGNCKRSDYDRLIDSANKYVWLVHRNHPNHTSLDYLIKFSDKPLNGVLYKYIYNSLKYRNDIISDRRIININIAPDIKVSDMERLIADLTAKPIQHSDEQIKFLNEAIRRMKQ

Solvent-accessible surface area (backbone atoms only — not comparable to full-atom values): 34186 Å² total; per-residue (Å²): 130,82,76,90,76,46,40,64,61,52,31,48,54,35,52,54,51,44,56,74,74,37,51,89,48,49,67,72,36,61,68,46,51,51,27,54,61,62,29,45,74,57,21,77,75,32,76,69,41,34,49,52,51,53,47,53,59,47,34,48,74,43,89,60,29,62,63,41,48,49,54,44,48,53,53,45,50,53,49,54,58,72,67,56,73,71,94,66,86,70,88,77,70,84,76,80,84,71,64,75,66,44,85,62,101,68,56,72,67,59,54,49,53,53,47,51,53,72,67,43,86,83,69,58,76,83,77,55,51,71,68,51,67,77,40,45,40,11,61,78,53,34,52,51,50,50,75,45,45,55,39,78,82,38,51,68,51,51,49,52,44,37,62,64,55,39,78,50,48,49,62,52,54,67,70,53,64,53,57,84,43,82,79,41,47,21,52,45,50,46,54,43,30,68,72,46,42,45,80,53,42,71,58,26,52,52,42,41,70,38,83,74,45,32,70,49,35,21,27,29,15,36,40,40,39,34,56,36,70,86,42,50,69,60,37,52,50,44,36,73,74,43,64,68,68,49,20,53,23,18,46,40,16,35,17,39,56,33,34,69,70,33,29,52,51,60,67,70,46,60,89,48,90,88,68,51,61,62,70,47,45,42,47,16,32,23,66,44,46,31,53,52,50,40,50,52,55,50,50,49,60,70,78,57,69,45,82,78,67,63,76,44,83,58,60,61,54,58,42,43,45,55,16,60,40,63,95,48,61,67,49,51,50,54,52,36,51,53,48,73,75,57,65,85,78,46,87,80,44,47,67,54,47,50,54,48,36,51,30,61,27,42,19,58,42,51,36,61,56,76,42,88,57,65,66,62,56,49,49,39,54,54,46,27,73,75,30,48,84,54,28,23,49,30,43,37,47,48,34,38,69,76,39,53,62,45,30,45,69,78,46,55,83,78,43,60,60,32,48,36,25,37,38,69,58,66,43,60,45,66,44,92,63,55,37,30,22,42,55,70,92,78,42,53,96,73,48,71,59,55,50,48,78,59,43,71,61,81,38,66,38,51,53,52,53,66,36,42,64,87,65,60,64,39,72,85,53,41,72,79,74,35,94,45,72,66,57,46,50,39,48,53,50,33,49,41,40,33,31,44,36,51,45,53,45,62,75,56,53,57,69,76,49,34,73,71,40,51,65,52,44,50,55,32,37,55,50,38,40,68,39,49,38,44,70,41,32,51,59,33,44,66,74,70,51,89,64,84,66,74,56,50,65,28,45,32,52,52,44,33,30,74,75,64,72,46,78,78,53,70,71,59,62,70,68,45,84,60,60,62,68,53,52,42,53,19,48,54,52,43,54,54,48,57,77,74,43,98,62,82,77,53,73,68,57,55,54,48,53,52,52,52,45,54,61,68,76,104

Nearest PDB structures (foldseek):
  6hwp-assembly1_A  TM=3.061E-01  e=7.741E-02  synthetic construct
  8aw4-assembly1_A  TM=4.222E-01  e=1.915E+00  synthetic construct

pLDDT: mean 84.64, std 13.65, range [29.72, 98.31]